Protein AF-A0A2N5KFC3-F1 (afdb_monomer)

Secondary structure (DSSP, 8-state):
-TGGGT---HHHHHHHHHHHHTTT-PPPP-PPPTTTSSSSSHHHHHHHHHHHHHHHTPPPPP-----SHHHHHHHHHHHHHHHHHHHTTTS---EEEEEEE--PPTTSPPPBPSSEETTS-EEEEEEEES--TTSEEEEEE-SGGGS---SSPEEEEEEEEESSTTPPPEEEEEEE-SSSPPPPEEEEE---TT-SEEEEEEEEEETTEEEEEEEEEEEEE-TTSPPPTT---EEEEEEES-S--TTGGGSPPPSEEEEEEE-TT--EEEEEEETTEEEEE-GGGTHHHHHHHHHHHHHHHH--GGG-STT-HHHHHHHHHHHHHHHHHHHHHHT--TTHHHHHHHHHH-SEEEEEESSTT----GGG-B-S---TTPPP-TTHHHHHHHTS--HHHHHS-TTTPPPPGGGBGGGTSEEEEEE--HHHHTS-TTTTTTS--------BTTB-SPPP---EEEEEBGGGG---TT--S-S-HHHHHHHHHHHHHTT-EEEESSHHHHHHHHHHH--SEEEEE-EEEE-TTS-EEEEEBTTEEEEHHHHT-GGG-SS--BTTBPPEEEE--TT--

Foldseek 3Di:
DVVVVVDPPVVVVVVQVVVCVVPVDDRDDDDDDPPPPDDDDPVVVVVVVCVVCVVVVHDDDDDDDDPDPVVVVVVVVVVCVVCVVVVVVFPAFKFWWKFKFAPDDPPDDTQGDLAAAAQGKIKMKIKIFHDDPRIAGQPDTQLLVQAADDQFFAKKKKWKFWQDPPDDIAIDIWGHGNTGMIDMDIDIDHHHQPAQKTKMKIFIDHLQHTQWMKIWMWTYDYNPDDDDPPRHTHIHTLDRLDNHHNCSVVDDGFQKEWEWFHGPVRQIWIWIDGPRDIFIFGLPQQVQLVVQLVVLVVVCVVPVVQVDDQLRPVVLVSLLSLLVSLCSNLVSQVPGDDSSVVSNVSVVPTQEYEYEYSAQPDDDPLQSNFPADDDDPADGDSCQRVCVVVVHDDPVLVPDDSVRRHRHSCRGSNNRHHYHYGYHYPVQVVADPVCCLFFQNPPVPDAGPVRNDQDDQQAEEEWAAPCLLPDPPPDPDHSCVVVVVVVVRCVRNVPRYDYDQALVVLQVCCVPSVGQEYEYAWEWDQDPVRFIWTHTYHGHIDTPVCCRGSVSRNWDADPPRGHHYHYAYSRND

Solvent-accessible surface area (backbone atoms only — not comparable to full-atom values): 32585 Å² total; per-residue (Å²): 111,74,70,66,74,73,65,87,55,73,69,63,56,50,54,52,57,58,59,39,70,80,67,80,61,82,84,79,88,77,90,72,64,82,80,76,68,76,74,70,58,66,66,46,53,53,50,53,46,48,53,50,30,65,72,74,73,46,87,70,80,84,82,72,86,75,88,46,75,71,57,46,55,51,52,50,50,52,47,46,65,62,40,54,73,48,53,73,64,68,67,64,64,29,23,47,30,38,37,40,26,68,80,70,64,94,91,62,86,82,60,64,48,42,51,44,42,16,67,39,70,31,36,40,36,36,37,45,20,55,91,47,93,79,46,43,51,24,88,51,74,40,53,60,91,34,47,54,95,46,98,61,56,48,69,30,41,38,38,42,30,57,61,49,90,92,57,79,60,46,72,47,62,30,45,38,41,81,67,70,54,26,44,72,34,79,44,85,45,60,48,49,79,85,43,57,65,45,52,30,38,40,39,37,22,49,56,38,37,67,36,37,32,30,40,40,35,29,46,32,38,61,72,86,56,80,77,63,90,87,51,53,56,46,40,40,58,65,36,77,72,41,79,71,32,38,36,62,87,80,47,84,66,35,50,21,25,35,39,36,45,57,35,95,85,66,48,54,32,37,38,40,34,43,82,88,46,54,31,71,38,66,49,78,59,26,49,65,18,51,51,49,44,50,55,55,54,47,52,41,75,77,47,48,74,75,46,54,70,86,61,29,66,57,41,27,48,47,54,44,53,43,42,54,26,10,35,43,28,46,47,26,59,70,74,46,60,83,55,26,76,65,49,50,54,50,56,70,68,36,50,32,36,38,36,38,17,53,38,77,84,54,79,80,72,60,48,45,27,28,78,56,70,78,58,92,87,52,49,65,34,74,57,48,57,61,20,63,75,68,72,42,78,50,71,68,57,68,72,38,57,83,91,68,39,37,54,59,72,72,34,22,36,57,66,69,34,51,73,49,76,44,73,36,49,68,78,67,70,75,48,52,86,84,45,48,70,68,52,70,63,80,68,79,82,67,73,34,66,94,41,75,61,82,76,80,74,64,24,37,38,36,35,39,17,61,66,68,37,63,68,66,94,86,54,96,64,81,68,42,60,66,61,51,51,50,50,53,49,39,71,74,40,73,71,41,62,46,80,41,45,42,66,69,56,45,27,51,43,34,69,74,65,53,36,37,28,39,39,36,34,32,39,76,49,69,44,98,89,71,46,55,29,40,19,22,22,93,65,40,69,44,52,57,81,55,61,55,37,62,91,58,34,69,70,58,65,54,96,89,42,69,45,48,74,48,79,42,50,76,76,75,116

Nearest PDB structures (foldseek):
  5axh-assembly1_A  TM=6.931E-01  e=1.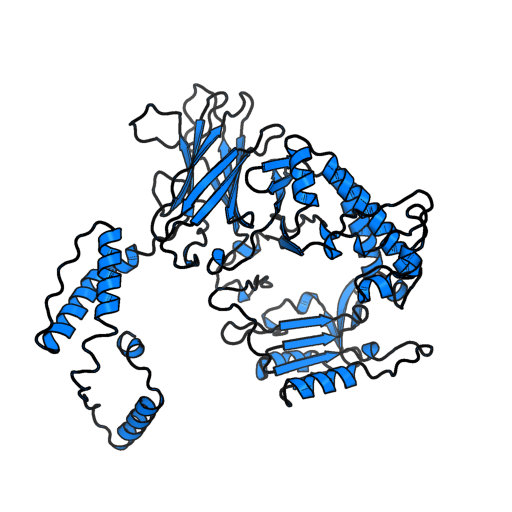440E-03  Thermoanaerobacter pseudethanolicus ATCC 33223
  8alz-assembly1_B  TM=5.706E-01  e=3.129E-02  Homo sapiens
  4rrp-assembly6_R  TM=3.891E-01  e=2.792E-02  Saccharomyces cerevisiae AWRI796
  6z2o-assembly1_A  TM=3.843E-01  e=2.792E-02  Akkermansia muciniphila ATCC BAA-835
  8ri7-assembly1_A  TM=3.628E-01  e=1.348E+00  Escherichia coli

Structure (mmCIF, N/CA/C/O backbone):
data_AF-A0A2N5KFC3-F1
#
_entry.id   AF-A0A2N5KFC3-F1
#
loop_
_atom_site.group_PDB
_atom_site.id
_atom_site.type_symbol
_atom_site.label_atom_id
_atom_site.label_alt_id
_atom_site.label_comp_id
_atom_site.label_asym_id
_atom_site.label_entity_id
_atom_site.label_seq_id
_atom_site.pdbx_PDB_ins_code
_atom_site.Cartn_x
_atom_site.Cartn_y
_atom_site.Cartn_z
_atom_site.occupancy
_atom_site.B_iso_or_equiv
_atom_site.auth_seq_id
_atom_site.auth_comp_id
_atom_site.auth_asym_id
_atom_site.auth_atom_id
_atom_site.pdbx_PDB_model_num
ATOM 1 N N . LEU A 1 1 ? 32.108 -22.711 18.631 1.00 37.78 1 LEU A N 1
ATOM 2 C CA . LEU A 1 1 ? 30.825 -22.572 17.904 1.00 37.78 1 LEU A CA 1
ATOM 3 C C . LEU A 1 1 ? 30.323 -23.866 17.244 1.00 37.78 1 LEU A C 1
ATOM 5 O O . LEU A 1 1 ? 29.151 -24.159 17.418 1.00 37.78 1 LEU A O 1
ATOM 9 N N . LEU A 1 2 ? 31.147 -24.678 16.561 1.00 29.50 2 LEU A N 1
ATOM 10 C CA . LEU A 1 2 ? 30.690 -25.969 15.996 1.00 29.50 2 LEU A CA 1
ATOM 11 C C . LEU A 1 2 ? 30.358 -27.021 17.083 1.00 29.50 2 LEU A C 1
ATOM 13 O O . LEU A 1 2 ? 29.328 -27.678 17.013 1.00 29.50 2 LEU A O 1
ATOM 17 N N . ILE A 1 3 ? 31.147 -27.083 18.163 1.00 30.95 3 ILE A N 1
ATOM 18 C CA . ILE A 1 3 ? 30.880 -27.950 19.333 1.00 30.95 3 ILE A CA 1
ATOM 19 C C . ILE A 1 3 ? 29.617 -27.506 20.105 1.00 30.95 3 ILE A C 1
ATOM 21 O O . ILE A 1 3 ? 28.857 -28.337 20.586 1.00 30.95 3 ILE A O 1
ATOM 25 N N . GLN A 1 4 ? 29.317 -26.202 20.138 1.00 34.88 4 GLN A N 1
ATOM 26 C CA . GLN A 1 4 ? 28.081 -25.663 20.736 1.00 34.88 4 GLN A CA 1
ATOM 27 C C . GLN A 1 4 ? 26.817 -26.004 19.934 1.00 34.88 4 GLN A C 1
ATOM 29 O O . GLN A 1 4 ? 25.719 -25.944 20.480 1.00 34.88 4 GLN A O 1
ATOM 34 N N . LYS A 1 5 ? 26.951 -26.361 18.650 1.00 37.38 5 LYS A N 1
ATOM 35 C CA . LYS A 1 5 ? 25.825 -26.829 17.833 1.00 37.38 5 LYS A CA 1
ATOM 36 C C . LYS A 1 5 ? 25.570 -28.338 17.967 1.00 37.38 5 LYS A C 1
ATOM 38 O O . LYS A 1 5 ? 24.540 -28.794 17.486 1.00 37.38 5 LYS A O 1
ATOM 43 N N . LEU A 1 6 ? 26.453 -29.088 18.635 1.00 33.78 6 LEU A N 1
ATOM 44 C CA . LEU A 1 6 ? 26.352 -30.547 18.781 1.00 33.78 6 LEU A CA 1
ATOM 45 C C . LEU A 1 6 ? 25.832 -31.023 20.151 1.00 33.78 6 LEU A C 1
ATOM 47 O O . LEU A 1 6 ? 25.506 -32.197 20.280 1.00 33.78 6 LEU A O 1
ATOM 51 N N . ALA A 1 7 ? 25.700 -30.150 21.154 1.00 31.25 7 ALA A N 1
ATOM 52 C CA . ALA A 1 7 ? 25.228 -30.524 22.491 1.00 31.25 7 ALA A CA 1
ATOM 53 C C . ALA A 1 7 ? 23.846 -29.915 22.788 1.00 31.25 7 ALA A C 1
ATOM 55 O O . ALA A 1 7 ? 23.698 -28.692 22.864 1.00 31.25 7 ALA A O 1
ATOM 56 N N . ARG A 1 8 ? 22.814 -30.756 22.936 1.00 38.41 8 ARG A N 1
ATOM 57 C CA . ARG A 1 8 ? 21.489 -30.353 23.442 1.00 38.41 8 ARG A CA 1
ATOM 58 C C . ARG A 1 8 ? 20.873 -31.422 24.351 1.00 38.41 8 ARG A C 1
ATOM 60 O O . ARG A 1 8 ? 19.743 -31.840 24.126 1.00 38.41 8 ARG A O 1
ATOM 67 N N . ASP A 1 9 ? 21.579 -31.783 25.419 1.00 40.88 9 ASP A N 1
ATOM 68 C CA . ASP A 1 9 ? 20.934 -32.302 26.629 1.00 40.88 9 ASP A CA 1
ATOM 69 C C . ASP A 1 9 ? 21.382 -31.473 27.843 1.00 40.88 9 ASP A C 1
ATOM 71 O O . ASP A 1 9 ? 22.354 -31.769 28.539 1.00 40.88 9 ASP A O 1
ATOM 75 N N . ARG A 1 10 ? 20.660 -30.367 28.071 1.00 38.09 10 ARG A N 1
ATOM 76 C CA . ARG A 1 10 ? 21.006 -29.346 29.074 1.00 38.09 10 ARG A CA 1
ATOM 77 C C . ARG A 1 10 ? 21.020 -29.874 30.514 1.00 38.09 10 ARG A C 1
ATOM 79 O O . ARG A 1 10 ? 21.597 -29.207 31.371 1.00 38.09 10 ARG A O 1
ATOM 86 N N . GLY A 1 11 ? 20.382 -31.013 30.799 1.00 39.88 11 GLY A N 1
ATOM 87 C CA . GLY A 1 11 ? 20.386 -31.612 32.136 1.00 39.88 11 GLY A CA 1
ATOM 88 C C . GLY A 1 11 ? 21.707 -32.314 32.447 1.00 39.88 11 GLY A C 1
ATOM 89 O O . GLY A 1 11 ? 22.297 -32.091 33.505 1.00 39.88 11 GLY A O 1
ATOM 90 N N . LEU A 1 12 ? 22.203 -33.103 31.492 1.00 39.06 12 LEU A N 1
ATOM 91 C CA . LEU A 1 12 ? 23.454 -33.851 31.620 1.00 39.06 12 LEU A CA 1
ATOM 92 C C . LEU A 1 12 ? 24.676 -32.916 31.588 1.00 39.06 12 LEU A C 1
ATOM 94 O O . LEU A 1 12 ? 25.583 -33.044 32.410 1.00 39.06 12 LEU A O 1
ATOM 98 N N . ASP A 1 13 ? 24.647 -31.914 30.703 1.00 43.44 13 ASP A N 1
ATOM 99 C CA . ASP A 1 13 ? 25.731 -30.938 30.534 1.00 43.44 13 ASP A CA 1
ATOM 100 C C . ASP A 1 13 ? 25.966 -30.104 31.804 1.00 43.44 13 ASP A C 1
ATOM 102 O O . ASP A 1 13 ? 27.107 -29.823 32.180 1.00 43.44 13 ASP A O 1
ATOM 106 N N . ARG A 1 14 ? 24.888 -29.731 32.507 1.00 41.41 14 ARG A N 1
ATOM 107 C CA . ARG A 1 14 ? 24.979 -28.937 33.739 1.00 41.41 14 ARG A CA 1
ATOM 108 C C . ARG A 1 14 ? 25.533 -29.764 34.901 1.00 41.41 14 ARG A C 1
ATOM 110 O O . ARG A 1 14 ? 26.427 -29.289 35.597 1.00 41.41 14 ARG A O 1
ATOM 117 N N . GLY A 1 15 ? 25.091 -31.017 35.035 1.00 45.03 15 GLY A N 1
ATOM 118 C CA . GLY A 1 15 ? 25.604 -31.941 36.051 1.00 45.03 15 GLY A CA 1
ATOM 119 C C . GLY A 1 15 ? 27.093 -32.265 35.878 1.00 45.03 15 GLY A C 1
ATOM 120 O O . GLY A 1 15 ? 27.827 -32.349 36.861 1.00 45.03 15 GLY A O 1
ATOM 121 N N . MET A 1 16 ? 27.577 -32.380 34.637 1.00 43.59 16 MET A N 1
ATOM 122 C CA . MET A 1 16 ? 28.989 -32.672 34.357 1.00 43.59 16 MET A CA 1
ATOM 123 C C . MET A 1 16 ? 29.918 -31.467 34.565 1.00 43.59 16 MET A C 1
ATOM 125 O O . MET A 1 16 ? 31.052 -31.635 35.015 1.00 43.59 16 MET A O 1
ATOM 129 N N . VAL A 1 17 ? 29.455 -30.250 34.263 1.00 44.91 17 VAL A N 1
ATOM 130 C CA . VAL A 1 17 ? 30.224 -29.017 34.511 1.00 44.91 17 VAL A CA 1
ATOM 131 C C . VAL A 1 17 ? 30.315 -28.711 36.008 1.00 44.91 17 VAL A C 1
ATOM 133 O O . VAL A 1 17 ? 31.367 -28.270 36.476 1.00 44.91 17 VAL A O 1
ATOM 136 N N . GLU A 1 18 ? 29.247 -28.973 36.764 1.00 46.97 18 GLU A N 1
ATOM 137 C CA . GLU A 1 18 ? 29.234 -28.800 38.220 1.00 46.97 18 GLU A CA 1
ATOM 138 C C . GLU A 1 18 ? 30.133 -29.837 38.915 1.00 46.97 18 GLU A C 1
ATOM 140 O O . GLU A 1 18 ? 30.966 -29.449 39.732 1.00 46.97 18 GLU A O 1
ATOM 145 N N . ALA A 1 19 ? 30.095 -31.112 38.503 1.00 44.28 19 ALA A N 1
ATOM 146 C CA . ALA A 1 19 ? 30.969 -32.155 39.051 1.00 44.28 19 ALA A CA 1
ATOM 147 C C . ALA A 1 19 ? 32.469 -31.935 38.747 1.00 44.28 19 ALA A C 1
ATOM 149 O O . ALA A 1 19 ? 33.321 -32.240 39.579 1.00 44.28 19 ALA A O 1
ATOM 150 N N . ASN A 1 20 ? 32.824 -31.373 37.583 1.00 46.44 20 ASN A N 1
ATOM 151 C CA . ASN A 1 20 ? 34.230 -31.138 37.215 1.00 46.44 20 ASN A CA 1
ATOM 152 C C . ASN A 1 20 ? 34.870 -29.928 37.914 1.00 46.44 20 ASN A C 1
ATOM 154 O O . ASN A 1 20 ? 36.096 -29.881 38.049 1.00 46.44 20 ASN A O 1
ATOM 158 N N . ARG A 1 21 ? 34.074 -28.956 38.382 1.00 44.09 21 ARG A N 1
ATOM 159 C CA . ARG A 1 21 ? 34.599 -27.804 39.135 1.00 44.09 21 ARG A CA 1
ATOM 160 C C . ARG A 1 21 ? 35.150 -28.189 40.508 1.00 44.09 21 ARG A C 1
ATOM 162 O O . ARG A 1 21 ? 36.032 -27.491 40.996 1.00 44.09 21 ARG A O 1
ATOM 169 N N . GLU A 1 22 ? 34.690 -29.289 41.101 1.00 44.12 22 GLU A N 1
ATOM 170 C CA . GLU A 1 22 ? 35.145 -29.723 42.430 1.00 44.12 22 GLU A CA 1
ATOM 171 C C . GLU A 1 22 ? 36.483 -30.486 42.417 1.00 44.12 22 GLU A C 1
ATOM 173 O O . GLU A 1 22 ? 37.144 -30.565 43.450 1.00 44.12 22 GLU A O 1
ATOM 178 N N . ILE A 1 23 ? 36.925 -31.012 41.267 1.00 38.12 23 ILE A N 1
ATOM 179 C CA . ILE A 1 23 ? 38.078 -31.939 41.185 1.00 38.12 23 ILE A CA 1
ATOM 180 C C . ILE A 1 23 ? 39.173 -31.541 40.182 1.00 38.12 23 ILE A C 1
ATOM 182 O O . ILE A 1 23 ? 40.186 -32.229 40.085 1.00 38.12 23 ILE A O 1
ATOM 186 N N . ASN A 1 24 ? 39.020 -30.408 39.489 1.00 42.12 24 ASN A N 1
ATOM 187 C CA . ASN A 1 24 ? 40.037 -29.777 38.632 1.00 42.12 24 ASN A CA 1
ATOM 188 C C . ASN A 1 24 ? 40.750 -30.746 37.654 1.00 42.12 24 ASN A C 1
ATOM 190 O O . ASN A 1 24 ? 41.978 -30.752 37.544 1.00 42.12 24 ASN A O 1
ATOM 194 N N . ALA A 1 25 ? 39.973 -31.571 36.944 1.00 40.56 25 ALA A N 1
ATOM 195 C CA . ALA A 1 25 ? 40.456 -32.515 35.932 1.00 40.56 25 ALA A CA 1
ATOM 196 C C . ALA A 1 25 ? 39.911 -32.182 34.526 1.00 40.56 25 ALA A C 1
ATOM 198 O O . ALA A 1 25 ? 38.846 -31.580 34.383 1.00 40.56 25 ALA A O 1
ATOM 199 N N . ALA A 1 26 ? 40.644 -32.579 33.477 1.00 37.94 26 ALA A N 1
ATOM 200 C CA . ALA A 1 26 ? 40.211 -32.434 32.084 1.00 37.94 26 ALA A CA 1
ATOM 201 C C . ALA A 1 26 ? 39.028 -33.375 31.774 1.00 37.94 26 ALA A C 1
ATOM 203 O O . ALA A 1 26 ? 39.033 -34.532 32.194 1.00 37.94 26 ALA A O 1
ATOM 204 N N . ALA A 1 27 ? 38.022 -32.879 31.043 1.00 34.59 27 ALA A N 1
ATOM 205 C CA . ALA A 1 27 ? 36.771 -33.596 30.785 1.00 34.59 27 ALA A CA 1
ATOM 206 C C . ALA A 1 27 ? 37.003 -34.956 30.088 1.00 34.59 27 ALA A C 1
ATOM 208 O O . ALA A 1 27 ? 37.737 -35.004 29.096 1.00 34.59 27 ALA A O 1
ATOM 209 N N . PRO A 1 28 ? 36.378 -36.058 30.550 1.00 29.67 28 PRO A N 1
ATOM 210 C CA . PRO A 1 28 ? 36.525 -37.346 29.892 1.00 29.67 28 PRO A CA 1
ATOM 211 C C . PRO A 1 28 ? 35.678 -37.411 28.616 1.00 29.67 28 PRO A C 1
ATOM 213 O O . PRO A 1 28 ? 34.518 -36.997 28.591 1.00 29.67 28 PRO A O 1
ATOM 216 N N . LEU A 1 29 ? 36.266 -37.984 27.566 1.00 29.77 29 LEU A N 1
ATOM 217 C CA . LEU A 1 29 ? 35.552 -38.457 26.383 1.00 29.77 29 LEU A CA 1
ATOM 218 C C . LEU A 1 29 ? 34.665 -39.642 26.796 1.00 29.77 29 LEU A C 1
ATOM 220 O O . LEU A 1 29 ? 35.170 -40.593 27.397 1.00 29.77 29 LEU A O 1
ATOM 224 N N . LEU A 1 30 ? 33.376 -39.624 26.452 1.00 27.92 30 LEU A N 1
ATOM 225 C CA . LEU A 1 30 ? 32.506 -40.790 26.611 1.00 27.92 30 LEU A CA 1
ATOM 226 C C . LEU A 1 30 ? 31.916 -41.216 25.266 1.00 27.92 30 LEU A C 1
ATOM 228 O O . LEU A 1 30 ? 31.265 -40.438 24.571 1.00 27.92 30 LEU A O 1
ATOM 232 N N . PHE A 1 31 ? 32.191 -42.478 24.935 1.00 28.75 31 PHE A N 1
ATOM 233 C CA . PHE A 1 31 ? 31.696 -43.221 23.784 1.00 28.75 31 PHE A CA 1
ATOM 234 C C . PHE A 1 31 ? 30.175 -43.385 23.865 1.00 28.75 31 PHE A C 1
ATOM 236 O O . PHE A 1 31 ? 29.660 -43.942 24.836 1.00 28.75 31 PHE A O 1
ATOM 243 N N . ALA A 1 32 ? 29.467 -42.945 22.827 1.00 25.12 32 ALA A N 1
ATOM 244 C CA . ALA A 1 32 ? 28.063 -43.276 22.618 1.00 25.12 32 ALA A CA 1
ATOM 245 C C . ALA A 1 32 ? 27.935 -44.519 21.717 1.00 25.12 32 ALA A C 1
ATOM 247 O O . ALA A 1 32 ? 28.748 -44.752 20.826 1.00 25.12 32 ALA A O 1
ATOM 248 N N . ASP A 1 33 ? 26.907 -45.326 21.979 1.00 27.14 33 ASP A N 1
ATOM 249 C CA . ASP A 1 33 ? 26.598 -46.599 21.318 1.00 27.14 33 ASP A CA 1
ATOM 250 C C . ASP A 1 33 ? 26.634 -46.516 19.772 1.00 27.14 33 ASP A C 1
ATOM 252 O O . ASP A 1 33 ? 26.009 -45.647 19.155 1.00 27.14 33 ASP A O 1
ATOM 256 N N . ARG A 1 34 ? 27.308 -47.494 19.142 1.00 27.20 34 ARG A N 1
ATOM 257 C CA . ARG A 1 34 ? 27.463 -47.675 17.683 1.00 27.20 34 ARG A CA 1
ATOM 258 C C . ARG A 1 34 ? 26.132 -47.654 16.911 1.00 27.20 34 ARG A C 1
ATOM 260 O O . ARG A 1 34 ? 26.143 -47.433 15.704 1.00 27.20 34 ARG A O 1
ATOM 267 N N . ARG A 1 35 ? 24.983 -47.888 17.555 1.00 29.33 35 ARG A N 1
ATOM 268 C CA . ARG A 1 35 ? 23.658 -47.895 16.903 1.00 29.33 35 ARG A CA 1
ATOM 269 C C . ARG A 1 35 ? 22.956 -46.536 16.847 1.00 29.33 35 ARG A C 1
ATOM 271 O O . ARG A 1 35 ? 22.077 -46.378 16.005 1.00 29.33 35 ARG A O 1
ATOM 278 N N . LEU A 1 36 ? 23.333 -45.559 17.675 1.00 32.19 36 LEU A N 1
ATOM 279 C CA . LEU A 1 36 ? 22.656 -44.250 17.730 1.00 32.19 36 LEU A CA 1
ATOM 280 C C . LEU A 1 36 ? 23.187 -43.239 16.700 1.00 32.19 36 LEU A C 1
ATOM 282 O O . LEU A 1 36 ? 22.456 -42.337 16.300 1.00 32.19 36 LEU A O 1
ATOM 286 N N . ILE A 1 37 ? 24.423 -43.413 16.222 1.00 34.53 37 ILE A N 1
ATOM 287 C CA . ILE A 1 37 ? 25.093 -42.450 15.325 1.00 34.53 37 ILE A CA 1
ATOM 288 C C . ILE A 1 37 ? 24.954 -42.822 13.837 1.00 34.53 37 ILE A C 1
ATOM 290 O O . ILE A 1 37 ? 25.033 -41.955 12.969 1.00 34.53 37 ILE A O 1
ATOM 294 N N . VAL A 1 38 ? 24.690 -44.089 13.508 1.00 35.00 38 VAL A N 1
ATOM 295 C CA . VAL A 1 38 ? 24.897 -44.590 12.137 1.00 35.00 38 VAL A CA 1
ATOM 296 C C . VAL A 1 38 ? 23.821 -44.180 11.117 1.00 35.00 38 VAL A C 1
ATOM 298 O O . VAL A 1 38 ? 24.085 -44.335 9.934 1.00 35.00 38 VAL A O 1
ATOM 301 N N . ASN A 1 39 ? 22.654 -43.614 11.474 1.00 34.66 39 ASN A N 1
ATOM 302 C CA . ASN A 1 39 ? 21.585 -43.474 10.458 1.00 34.66 39 ASN A CA 1
ATOM 303 C C . ASN A 1 39 ? 20.713 -42.205 10.387 1.00 34.66 39 ASN A C 1
ATOM 305 O O . ASN A 1 39 ? 19.892 -42.146 9.473 1.00 34.66 39 ASN A O 1
ATOM 309 N N . SER A 1 40 ? 20.829 -41.181 11.240 1.00 38.31 40 SER A N 1
ATOM 310 C CA . SER A 1 40 ? 19.812 -40.099 11.220 1.00 38.31 40 SER A CA 1
ATOM 311 C C . SER A 1 40 ? 20.292 -38.710 10.795 1.00 38.31 40 SER A C 1
ATOM 313 O O . SER A 1 40 ? 19.573 -38.046 10.050 1.00 38.31 40 SER A O 1
ATOM 315 N N . HIS A 1 41 ? 21.484 -38.256 11.191 1.00 37.94 41 HIS A N 1
ATOM 316 C CA . HIS A 1 41 ? 21.845 -36.839 11.007 1.00 37.94 41 HIS A CA 1
ATOM 317 C C . HIS A 1 41 ? 22.973 -36.585 10.005 1.00 37.94 41 HIS A C 1
ATOM 319 O O . HIS A 1 41 ? 22.824 -35.723 9.139 1.00 37.94 41 HIS A O 1
ATOM 325 N N . VAL A 1 42 ? 24.049 -37.376 10.036 1.00 38.41 42 VAL A N 1
ATOM 326 C CA . VAL A 1 42 ? 25.166 -37.216 9.086 1.00 38.41 42 VAL A CA 1
ATOM 327 C C . VAL A 1 42 ? 24.726 -37.591 7.667 1.00 38.41 42 VAL A C 1
ATOM 329 O O . VAL A 1 42 ? 24.994 -36.856 6.724 1.00 38.41 42 VAL A O 1
ATOM 332 N N . SER A 1 43 ? 23.938 -38.659 7.516 1.00 39.72 43 SER A N 1
ATOM 333 C CA . SER A 1 43 ? 23.404 -39.092 6.217 1.00 39.72 43 SER A CA 1
ATOM 334 C C . SER A 1 43 ? 22.355 -38.139 5.641 1.00 39.72 43 SER A C 1
ATOM 336 O O . SER A 1 43 ? 22.124 -38.154 4.438 1.00 39.72 43 SER A O 1
ATOM 338 N N . LYS A 1 44 ? 21.666 -37.341 6.468 1.00 42.16 44 LYS A N 1
ATOM 339 C CA . LYS A 1 44 ? 20.743 -36.308 5.972 1.00 42.16 44 LYS A CA 1
ATOM 340 C C . LYS A 1 44 ? 21.537 -35.107 5.461 1.00 42.16 44 LYS A C 1
ATOM 342 O O . LYS A 1 44 ? 21.369 -34.732 4.314 1.00 42.16 44 LYS A O 1
ATOM 347 N N . MET A 1 45 ? 22.487 -34.617 6.255 1.00 43.56 45 MET A N 1
ATOM 348 C CA . MET A 1 45 ? 23.343 -33.490 5.878 1.00 43.56 45 MET A CA 1
ATOM 349 C C . MET A 1 45 ? 24.208 -33.789 4.642 1.00 43.56 45 MET A C 1
ATOM 351 O O . MET A 1 45 ? 24.336 -32.939 3.771 1.00 43.56 45 MET A O 1
ATOM 355 N N . ALA A 1 46 ? 24.745 -35.008 4.522 1.00 43.56 46 ALA A N 1
ATOM 356 C CA . ALA A 1 46 ? 25.480 -35.443 3.334 1.00 43.56 46 ALA A CA 1
ATOM 357 C C . ALA A 1 46 ? 24.582 -35.529 2.086 1.00 43.56 46 ALA A C 1
ATOM 359 O O . ALA A 1 46 ? 25.010 -35.126 1.012 1.00 43.56 46 ALA A O 1
ATOM 360 N N . ARG A 1 47 ? 23.323 -35.976 2.230 1.00 47.25 47 ARG A N 1
ATOM 361 C CA . ARG A 1 47 ? 22.335 -35.987 1.134 1.00 47.25 47 ARG A CA 1
ATOM 362 C C . ARG A 1 47 ? 21.876 -34.583 0.744 1.00 47.25 47 ARG A C 1
ATOM 364 O O . ARG A 1 47 ? 21.673 -34.325 -0.437 1.00 47.25 47 ARG A O 1
ATOM 371 N N . ASP A 1 48 ? 21.716 -33.687 1.712 1.00 47.44 48 ASP A N 1
ATOM 372 C CA . ASP A 1 48 ? 21.350 -32.289 1.470 1.00 47.44 48 ASP A CA 1
ATOM 373 C C . ASP A 1 48 ? 22.501 -31.550 0.766 1.00 47.44 48 ASP A C 1
ATOM 375 O O . ASP A 1 48 ? 22.262 -30.803 -0.179 1.00 47.44 48 ASP A O 1
ATOM 379 N N . LEU A 1 49 ? 23.754 -31.847 1.133 1.00 48.16 49 LEU A N 1
ATOM 380 C CA . LEU A 1 49 ? 24.949 -31.370 0.434 1.00 48.16 49 LEU A CA 1
ATOM 381 C C . LEU A 1 49 ? 25.083 -3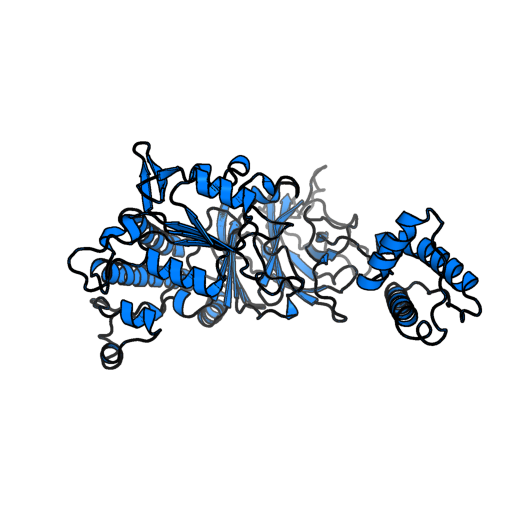1.968 -0.971 1.00 48.16 49 LEU A C 1
ATOM 383 O O . LEU A 1 49 ? 25.265 -31.210 -1.914 1.00 48.16 49 LEU A O 1
ATOM 387 N N . GLU A 1 50 ? 24.928 -33.282 -1.160 1.00 47.78 50 GLU A N 1
ATOM 388 C CA . GLU A 1 50 ? 24.919 -33.896 -2.500 1.00 47.78 50 GLU A CA 1
ATOM 389 C C . GLU A 1 50 ? 23.855 -33.270 -3.411 1.00 47.78 50 GLU A C 1
ATOM 391 O O . GLU A 1 50 ? 24.128 -32.992 -4.577 1.00 47.78 50 GLU A O 1
ATOM 396 N N . ARG A 1 51 ? 22.652 -33.002 -2.882 1.00 49.62 51 ARG A N 1
ATOM 397 C CA . ARG A 1 51 ? 21.578 -32.313 -3.615 1.00 49.62 51 ARG A CA 1
ATOM 398 C C . ARG A 1 51 ? 21.944 -30.874 -3.949 1.00 49.62 51 ARG A C 1
ATOM 400 O O . ARG A 1 51 ? 21.650 -30.435 -5.056 1.00 49.62 51 ARG A O 1
ATOM 407 N N . LEU A 1 52 ? 22.574 -30.158 -3.019 1.00 47.12 52 LEU A N 1
ATOM 408 C CA . LEU A 1 52 ? 23.071 -28.806 -3.243 1.00 47.12 52 LEU A CA 1
ATOM 409 C C . LEU A 1 52 ? 24.099 -28.812 -4.380 1.00 47.12 52 LEU A C 1
ATOM 411 O O . LEU A 1 52 ? 23.888 -28.122 -5.368 1.00 47.12 52 LEU A O 1
ATOM 415 N N . PHE A 1 53 ? 25.125 -29.668 -4.305 1.00 50.19 53 PHE A N 1
ATOM 416 C CA . PHE A 1 53 ? 26.190 -29.795 -5.307 1.00 50.19 53 PHE A CA 1
ATOM 417 C C . PHE A 1 53 ? 25.679 -30.238 -6.686 1.00 50.19 53 PHE A C 1
ATOM 419 O O . PHE A 1 53 ? 26.064 -29.659 -7.701 1.00 50.19 53 PHE A O 1
ATOM 426 N N . ALA A 1 54 ? 24.727 -31.174 -6.735 1.00 50.50 54 ALA A N 1
ATOM 427 C CA . ALA A 1 54 ? 24.059 -31.555 -7.979 1.00 50.50 54 ALA A CA 1
ATOM 428 C C . ALA A 1 54 ? 23.266 -30.393 -8.617 1.00 50.50 54 ALA A C 1
ATOM 430 O O . ALA A 1 54 ? 23.131 -30.356 -9.838 1.00 50.50 54 ALA A O 1
ATOM 431 N N . ARG A 1 55 ? 22.764 -29.439 -7.815 1.00 46.16 55 ARG A N 1
ATOM 432 C CA . ARG A 1 55 ? 22.011 -28.256 -8.277 1.00 46.16 55 ARG A CA 1
ATOM 433 C C . ARG A 1 55 ? 22.913 -27.101 -8.747 1.00 46.16 55 ARG A C 1
ATOM 435 O O . ARG A 1 55 ? 22.496 -26.369 -9.636 1.00 46.16 55 ARG A O 1
ATOM 442 N N . ILE A 1 56 ? 24.137 -26.967 -8.221 1.00 45.69 56 ILE A N 1
ATOM 443 C CA . ILE A 1 56 ? 25.149 -25.985 -8.686 1.00 45.69 56 ILE A CA 1
ATOM 444 C C . ILE A 1 56 ? 26.040 -26.500 -9.833 1.00 45.69 56 ILE A C 1
ATOM 446 O O . ILE A 1 56 ? 26.894 -25.769 -10.322 1.00 45.69 56 ILE A O 1
ATOM 450 N N . GLY A 1 57 ? 25.843 -27.741 -10.295 1.00 44.12 57 GLY A N 1
ATOM 451 C CA . GLY A 1 57 ? 26.565 -28.306 -11.444 1.00 44.12 57 GLY A CA 1
ATOM 452 C C . GLY A 1 57 ? 28.012 -28.729 -11.160 1.00 44.12 57 GLY A C 1
ATOM 453 O O . GLY A 1 57 ? 28.733 -29.088 -12.091 1.00 44.12 57 GLY A O 1
ATOM 454 N N . GLU A 1 58 ? 28.442 -28.734 -9.896 1.00 51.25 58 GLU A N 1
ATOM 455 C CA . GLU A 1 58 ? 29.767 -29.213 -9.499 1.00 51.25 58 GLU A CA 1
ATOM 456 C C . GLU A 1 58 ? 29.698 -30.647 -8.959 1.00 51.25 58 GLU A C 1
ATOM 458 O O . GLU A 1 58 ? 28.883 -30.978 -8.099 1.00 51.25 58 GLU A O 1
ATOM 463 N N . GLY A 1 59 ? 30.580 -31.520 -9.455 1.00 47.41 59 GLY A N 1
ATOM 464 C CA . GLY A 1 59 ? 30.667 -32.907 -9.001 1.00 47.41 59 GLY A CA 1
ATOM 465 C C . GLY A 1 59 ? 31.061 -32.997 -7.525 1.00 47.41 59 GLY A C 1
ATOM 466 O O . GLY A 1 59 ? 32.152 -32.575 -7.140 1.00 47.41 59 GLY A O 1
ATOM 467 N N . PHE A 1 60 ? 30.187 -33.574 -6.700 1.00 47.09 60 PHE A N 1
ATOM 468 C CA . PHE A 1 60 ? 30.489 -33.878 -5.304 1.00 47.09 60 PHE A CA 1
ATOM 469 C C . PHE A 1 60 ? 31.501 -35.037 -5.225 1.00 47.09 60 PHE A C 1
ATOM 471 O O . PHE A 1 60 ? 31.277 -36.071 -5.863 1.00 47.09 60 PHE A O 1
ATOM 478 N N . PRO A 1 61 ? 32.613 -34.918 -4.474 1.00 50.69 61 PRO A N 1
ATOM 479 C CA . PRO A 1 61 ? 33.504 -36.052 -4.263 1.00 50.69 61 PRO A CA 1
ATOM 480 C C . PRO A 1 61 ? 32.778 -37.135 -3.441 1.00 50.69 61 PRO A C 1
ATOM 482 O O . PRO A 1 61 ? 32.147 -36.809 -2.434 1.00 50.69 61 PRO A O 1
ATOM 485 N N . PRO A 1 62 ? 32.843 -38.420 -3.836 1.00 50.56 62 PRO A N 1
ATOM 486 C CA . PRO A 1 62 ? 32.122 -39.480 -3.141 1.00 50.56 62 PRO A CA 1
ATOM 487 C C . PRO A 1 62 ? 32.652 -39.643 -1.714 1.00 50.56 62 PRO A C 1
ATOM 489 O O . PRO A 1 62 ? 33.836 -39.913 -1.505 1.00 50.56 62 PRO A O 1
ATOM 492 N N . ILE A 1 63 ? 31.763 -39.517 -0.727 1.00 50.06 63 ILE A N 1
ATOM 493 C CA . ILE A 1 63 ? 32.075 -39.846 0.665 1.00 50.06 63 ILE A CA 1
ATOM 494 C C . ILE A 1 63 ? 32.001 -41.373 0.798 1.00 50.06 63 ILE A C 1
ATOM 496 O O . ILE A 1 63 ? 30.925 -41.964 0.708 1.00 50.06 63 ILE A O 1
ATOM 500 N N . GLY A 1 64 ? 33.155 -42.023 0.961 1.00 49.66 64 GLY A N 1
ATOM 501 C CA . GLY A 1 64 ? 33.233 -43.466 1.210 1.00 49.66 64 GLY A CA 1
ATOM 502 C C . GLY A 1 64 ? 32.645 -43.864 2.576 1.00 49.66 64 GLY A C 1
ATOM 503 O O . GLY A 1 64 ? 32.444 -43.008 3.438 1.00 49.66 64 GLY A O 1
ATOM 504 N N . PRO A 1 65 ? 32.357 -45.159 2.810 1.00 46.06 65 PRO A N 1
ATOM 505 C CA . PRO A 1 65 ? 31.895 -45.627 4.113 1.00 46.06 65 PRO A CA 1
ATOM 506 C C . PRO A 1 65 ? 32.958 -45.361 5.190 1.00 46.06 65 PRO A C 1
ATOM 508 O O . PRO A 1 65 ? 34.125 -45.707 5.021 1.00 46.06 65 PRO A O 1
ATOM 511 N N . PHE A 1 66 ? 32.553 -44.762 6.311 1.00 48.22 66 PHE A N 1
ATOM 512 C CA . PHE A 1 66 ? 33.455 -44.490 7.431 1.00 48.22 66 PHE A CA 1
ATOM 513 C C . PHE A 1 66 ? 33.778 -45.791 8.183 1.00 48.22 66 PHE A C 1
ATOM 515 O O . PHE A 1 66 ? 32.924 -46.329 8.890 1.00 48.22 66 PHE A O 1
ATOM 522 N N . GLU A 1 67 ? 35.005 -46.305 8.052 1.00 44.62 67 GLU A N 1
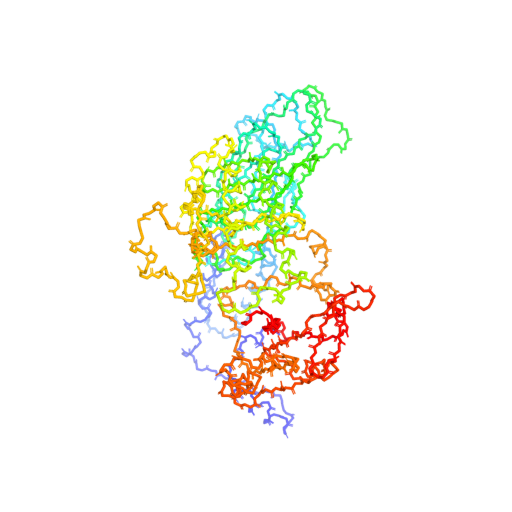ATOM 523 C CA . GLU A 1 67 ? 35.434 -47.522 8.759 1.00 44.62 67 GLU A CA 1
ATOM 524 C C . GLU A 1 67 ? 35.968 -47.239 10.179 1.00 44.62 67 GLU A C 1
ATOM 526 O O . GLU A 1 67 ? 35.959 -48.141 11.024 1.00 44.62 67 GLU A O 1
ATOM 531 N N . ARG A 1 68 ? 36.391 -45.997 10.484 1.00 43.12 68 ARG A N 1
ATOM 532 C CA . ARG A 1 68 ? 36.910 -45.571 11.806 1.00 43.12 68 ARG A CA 1
ATOM 533 C C . ARG A 1 68 ? 36.494 -44.137 12.184 1.00 43.12 68 ARG A C 1
ATOM 535 O O . ARG A 1 68 ? 36.434 -43.257 11.331 1.00 43.12 68 ARG A O 1
ATOM 542 N N . GLU A 1 69 ? 36.279 -43.872 13.480 1.00 40.81 69 GLU A N 1
ATOM 543 C CA . GLU A 1 69 ? 35.862 -42.549 14.010 1.00 40.81 69 GLU A CA 1
ATOM 544 C C . GLU A 1 69 ? 36.848 -41.412 13.695 1.00 40.81 69 GLU A C 1
ATOM 546 O O . GLU A 1 69 ? 36.438 -40.288 13.408 1.00 40.81 69 GLU A O 1
ATOM 551 N N . THR A 1 70 ? 38.151 -41.695 13.707 1.00 40.00 70 THR A N 1
ATOM 552 C CA . THR A 1 70 ? 39.194 -40.702 13.407 1.00 40.00 70 THR A CA 1
ATOM 553 C C . THR A 1 70 ? 39.209 -40.289 11.937 1.00 40.00 70 THR A C 1
ATOM 555 O O . THR A 1 70 ? 39.512 -39.143 11.634 1.00 40.00 70 THR A O 1
ATOM 558 N N . GLU A 1 71 ? 38.841 -41.192 11.025 1.00 43.84 71 GLU A N 1
ATOM 559 C CA . GLU A 1 71 ? 38.755 -40.899 9.587 1.00 43.84 71 GLU A CA 1
ATOM 560 C C . GLU A 1 71 ? 37.516 -40.054 9.272 1.00 43.84 71 GLU A C 1
ATOM 562 O O . GLU A 1 71 ? 37.589 -39.141 8.453 1.00 43.84 71 GLU A O 1
ATOM 567 N N . ALA A 1 72 ? 36.410 -40.280 9.990 1.00 45.53 72 ALA A N 1
ATOM 568 C CA . ALA A 1 72 ? 35.201 -39.468 9.879 1.00 45.53 72 ALA A CA 1
ATOM 569 C C . ALA A 1 72 ? 35.435 -38.016 10.324 1.00 45.53 72 ALA A C 1
ATOM 571 O O . ALA A 1 72 ? 35.016 -37.088 9.638 1.00 45.53 72 ALA A O 1
ATOM 572 N N . ALA A 1 73 ? 36.137 -37.798 11.440 1.00 42.59 73 ALA A N 1
ATOM 573 C CA . ALA A 1 73 ? 36.430 -36.450 11.928 1.00 42.59 73 ALA A CA 1
ATOM 574 C C . ALA A 1 73 ? 37.352 -35.669 10.974 1.00 42.59 73 ALA A C 1
ATOM 576 O O . ALA A 1 73 ? 37.107 -34.490 10.717 1.00 42.59 73 ALA A O 1
ATOM 577 N N . THR A 1 74 ? 38.374 -36.325 10.416 1.00 47.78 74 THR A N 1
ATOM 578 C CA . THR A 1 74 ? 39.298 -35.709 9.455 1.00 47.78 74 THR A CA 1
ATOM 579 C C . THR A 1 74 ? 38.616 -35.417 8.120 1.00 47.78 74 THR A C 1
ATOM 581 O O . THR A 1 74 ? 38.705 -34.289 7.648 1.00 47.78 74 THR A O 1
ATOM 584 N N . GLN A 1 75 ? 37.850 -36.359 7.559 1.00 49.34 75 GLN A N 1
ATOM 585 C CA . GLN A 1 75 ? 37.114 -36.129 6.310 1.00 49.34 75 GLN A CA 1
ATOM 586 C C . GLN A 1 75 ? 36.020 -35.065 6.465 1.00 49.34 75 GLN A C 1
ATOM 588 O O . GLN A 1 75 ? 35.826 -34.265 5.559 1.00 49.34 75 GLN A O 1
ATOM 593 N N . ILE A 1 76 ? 35.336 -34.988 7.614 1.00 50.16 76 ILE A N 1
ATOM 594 C CA . ILE A 1 76 ? 34.359 -33.921 7.896 1.00 50.16 76 ILE A CA 1
ATOM 595 C C . ILE A 1 76 ? 35.052 -32.562 8.063 1.00 50.16 76 ILE A C 1
ATOM 597 O O . ILE A 1 76 ? 34.504 -31.549 7.633 1.00 50.16 76 ILE A O 1
ATOM 601 N N . ALA A 1 77 ? 36.246 -32.512 8.661 1.00 49.53 77 ALA A N 1
ATOM 602 C CA . ALA A 1 77 ? 37.018 -31.276 8.785 1.00 49.53 77 ALA A CA 1
ATOM 603 C C . ALA A 1 77 ? 37.571 -30.799 7.431 1.00 49.53 77 ALA A C 1
ATOM 605 O O . ALA A 1 77 ? 37.515 -29.607 7.139 1.00 49.53 77 ALA A O 1
ATOM 606 N N . GLU A 1 78 ? 38.042 -31.717 6.585 1.00 49.84 78 GLU A N 1
ATOM 607 C CA . GLU A 1 78 ? 38.479 -31.435 5.212 1.00 49.84 78 GLU A CA 1
ATOM 608 C C . GLU A 1 78 ? 37.304 -30.997 4.330 1.00 49.84 78 GLU A C 1
ATOM 610 O O . GLU A 1 78 ? 37.405 -29.997 3.621 1.00 49.84 78 GLU A O 1
ATOM 615 N N . LEU A 1 79 ? 36.153 -31.668 4.445 1.00 48.59 79 LEU A N 1
ATOM 616 C CA . LEU A 1 79 ? 34.909 -31.272 3.788 1.00 48.59 79 LEU A CA 1
ATOM 617 C C . LEU A 1 79 ? 34.436 -29.902 4.297 1.00 48.59 79 LEU A C 1
ATOM 619 O O . LEU A 1 79 ? 34.040 -29.059 3.505 1.00 48.59 79 LEU A O 1
ATOM 623 N N . GLY A 1 80 ? 34.537 -29.635 5.600 1.00 45.12 80 GLY A N 1
ATOM 624 C CA . GLY A 1 80 ? 34.257 -28.328 6.190 1.00 45.12 80 GLY A CA 1
ATOM 625 C C . GLY A 1 80 ? 35.191 -27.234 5.670 1.00 45.12 80 GLY A C 1
ATOM 626 O O . GLY A 1 80 ? 34.729 -26.135 5.390 1.00 45.12 80 GLY A O 1
ATOM 627 N N . GLY A 1 81 ? 36.477 -27.535 5.472 1.00 48.03 81 GLY A N 1
ATOM 628 C CA . GLY A 1 81 ? 37.449 -26.624 4.862 1.00 48.03 81 GLY A CA 1
ATOM 629 C C . GLY A 1 81 ? 37.228 -26.395 3.362 1.00 48.03 81 GLY A C 1
ATOM 630 O O . GLY A 1 81 ? 37.491 -25.301 2.873 1.00 48.03 81 GLY A O 1
ATOM 631 N N . TYR A 1 82 ? 36.706 -27.393 2.642 1.00 49.47 82 TYR A N 1
ATOM 632 C CA . TYR A 1 82 ? 36.340 -27.294 1.224 1.00 49.47 82 TYR A CA 1
ATOM 633 C C . TYR A 1 82 ? 35.003 -26.568 1.006 1.00 49.47 82 TYR A C 1
ATOM 635 O O . TYR A 1 82 ? 34.849 -25.810 0.051 1.00 49.47 82 TYR A O 1
ATOM 643 N N . ILE A 1 83 ? 34.035 -26.789 1.900 1.00 45.62 83 ILE A N 1
ATOM 644 C CA . ILE A 1 83 ? 32.689 -26.220 1.828 1.00 45.62 83 ILE A CA 1
ATOM 645 C C . ILE A 1 83 ? 32.650 -24.807 2.415 1.00 45.62 83 ILE A C 1
ATOM 647 O O . ILE A 1 83 ? 31.945 -23.980 1.860 1.00 45.62 83 ILE A O 1
ATOM 651 N N . ALA A 1 84 ? 33.369 -24.486 3.496 1.00 43.62 84 ALA A N 1
ATOM 652 C CA . ALA A 1 84 ? 33.248 -23.178 4.157 1.00 43.62 84 ALA A CA 1
ATOM 653 C C . ALA A 1 84 ? 33.478 -21.972 3.217 1.00 43.62 84 ALA A C 1
ATOM 655 O O . ALA A 1 84 ? 32.638 -21.078 3.227 1.00 43.62 84 ALA A O 1
ATOM 656 N N . PRO A 1 85 ? 34.497 -21.960 2.331 1.00 42.50 85 PRO A N 1
ATOM 657 C CA . PRO A 1 85 ? 34.666 -20.883 1.350 1.00 42.50 85 PRO A CA 1
ATOM 658 C C . PRO A 1 85 ? 33.586 -20.887 0.253 1.00 42.50 85 PRO A C 1
ATOM 660 O O . PRO A 1 85 ? 33.320 -19.858 -0.361 1.00 42.50 85 PRO A O 1
ATOM 663 N N . LYS A 1 86 ? 32.974 -22.053 -0.011 1.00 44.25 86 LYS A N 1
ATOM 664 C CA . LYS A 1 86 ? 31.912 -22.244 -1.010 1.00 44.25 86 LYS A CA 1
ATOM 665 C C . LYS A 1 86 ? 30.515 -21.914 -0.465 1.00 44.25 86 LYS A C 1
ATOM 667 O O . LYS A 1 86 ? 29.652 -21.476 -1.207 1.00 44.25 86 LYS A O 1
ATOM 672 N N . LEU A 1 87 ? 30.283 -22.079 0.836 1.00 42.34 87 LEU A N 1
ATOM 673 C CA . LEU A 1 87 ? 29.045 -21.687 1.517 1.00 42.34 87 LEU A CA 1
ATOM 674 C C . LEU A 1 87 ? 28.886 -20.166 1.556 1.00 42.34 87 LEU A C 1
ATOM 676 O O . LEU A 1 87 ? 27.775 -19.685 1.358 1.00 42.34 87 LEU A O 1
ATOM 680 N N . ASP A 1 88 ? 29.987 -19.426 1.712 1.00 39.31 88 ASP A N 1
ATOM 681 C CA . ASP A 1 88 ? 29.994 -17.959 1.600 1.00 39.31 88 ASP A CA 1
ATOM 682 C C . ASP A 1 88 ? 29.656 -17.472 0.173 1.00 39.31 88 ASP A C 1
ATOM 684 O O . ASP A 1 88 ? 29.259 -16.325 -0.002 1.00 39.31 88 ASP A O 1
ATOM 688 N N . THR A 1 89 ? 29.755 -18.345 -0.841 1.00 40.84 89 THR A N 1
ATOM 689 C CA . THR A 1 89 ? 29.317 -18.101 -2.233 1.00 40.84 89 THR A CA 1
ATOM 690 C C . THR A 1 89 ? 27.932 -18.686 -2.556 1.00 40.84 89 THR A C 1
ATOM 692 O O . THR A 1 89 ? 27.424 -18.475 -3.649 1.00 40.84 89 THR A O 1
ATOM 695 N N . ILE A 1 90 ? 27.286 -19.408 -1.629 1.00 45.31 90 ILE A N 1
ATOM 696 C CA . ILE A 1 90 ? 25.954 -20.018 -1.832 1.00 45.31 90 ILE A CA 1
ATOM 697 C C . ILE A 1 90 ? 24.810 -19.095 -1.358 1.00 45.31 90 ILE A C 1
ATOM 699 O O . ILE A 1 90 ? 23.656 -19.297 -1.736 1.00 45.31 90 ILE A O 1
ATOM 703 N N . THR A 1 91 ? 25.103 -18.036 -0.600 1.00 50.59 91 THR A N 1
ATOM 704 C CA . THR A 1 91 ? 24.144 -16.967 -0.268 1.00 50.59 91 THR A CA 1
ATOM 705 C C . THR A 1 91 ? 24.453 -15.701 -1.059 1.00 50.59 91 THR A C 1
ATOM 707 O O . THR A 1 91 ? 24.823 -14.678 -0.479 1.00 50.59 91 THR A O 1
ATOM 710 N N . ASP A 1 92 ? 24.340 -15.753 -2.385 1.00 64.44 92 ASP A N 1
ATOM 711 C CA . ASP A 1 92 ? 24.448 -14.533 -3.179 1.00 64.44 92 ASP A CA 1
ATOM 712 C C . ASP A 1 92 ? 23.276 -13.612 -2.837 1.00 64.44 92 ASP A C 1
ATOM 714 O O . ASP A 1 92 ? 22.114 -13.909 -3.123 1.00 64.44 92 ASP A O 1
ATOM 718 N N . VAL A 1 93 ? 23.604 -12.484 -2.207 1.00 74.81 93 VAL A N 1
ATOM 719 C CA . VAL A 1 93 ? 22.707 -11.340 -2.049 1.00 74.81 93 VAL A CA 1
ATOM 720 C C . VAL A 1 93 ? 22.062 -11.061 -3.404 1.00 74.81 93 VAL A C 1
ATOM 722 O O . VAL A 1 93 ? 22.773 -10.953 -4.400 1.00 74.81 93 VAL A O 1
ATOM 725 N N . ARG A 1 94 ? 20.731 -10.960 -3.474 1.00 85.62 94 ARG A N 1
ATOM 726 C CA . ARG A 1 94 ? 20.055 -10.575 -4.718 1.00 85.62 94 ARG A CA 1
ATOM 727 C C . ARG A 1 94 ? 19.648 -9.121 -4.694 1.00 85.62 94 ARG A C 1
ATOM 729 O O . ARG A 1 94 ? 19.322 -8.538 -3.660 1.00 85.62 94 ARG A O 1
ATOM 736 N N . TRP A 1 95 ? 19.623 -8.547 -5.882 1.00 88.44 95 TRP A N 1
ATOM 737 C CA . TRP A 1 95 ? 19.156 -7.201 -6.140 1.00 88.44 95 TRP A CA 1
ATOM 738 C C . TRP A 1 95 ? 18.106 -7.253 -7.237 1.00 88.44 95 TRP A C 1
ATOM 740 O O . TRP A 1 95 ? 18.234 -8.026 -8.189 1.00 88.44 95 TRP A O 1
ATOM 750 N N . LEU A 1 96 ? 17.091 -6.396 -7.126 1.00 92.12 96 LEU A N 1
ATOM 751 C CA . LEU A 1 96 ? 16.322 -6.024 -8.302 1.00 92.12 96 LEU A CA 1
ATOM 752 C C . LEU A 1 96 ? 17.257 -5.244 -9.227 1.00 92.12 96 LEU A C 1
ATOM 754 O O . LEU A 1 96 ? 17.949 -4.314 -8.795 1.00 92.12 96 LEU A O 1
ATOM 758 N N . GLN A 1 97 ? 17.292 -5.656 -10.484 1.00 93.81 97 GLN A N 1
ATOM 759 C CA . GLN A 1 97 ? 18.229 -5.156 -11.473 1.00 93.81 97 GLN A CA 1
ATOM 760 C C . GLN A 1 97 ? 17.517 -4.814 -12.767 1.00 93.81 97 GLN A C 1
ATOM 762 O O . GLN A 1 97 ? 16.547 -5.474 -13.145 1.00 93.81 97 GLN A O 1
ATOM 767 N N . ALA A 1 98 ? 18.047 -3.823 -13.472 1.00 95.00 98 ALA A N 1
ATOM 768 C CA . ALA A 1 98 ? 17.599 -3.471 -14.804 1.00 95.00 98 ALA A CA 1
ATOM 769 C C . ALA A 1 98 ? 18.787 -3.213 -15.733 1.00 95.00 98 ALA A C 1
ATOM 771 O O . ALA A 1 98 ? 19.868 -2.810 -15.301 1.00 95.00 98 ALA A O 1
ATOM 772 N N . ARG A 1 99 ? 18.577 -3.418 -17.029 1.00 93.50 99 ARG A N 1
ATOM 773 C CA . ARG A 1 99 ? 19.456 -2.901 -18.080 1.00 93.50 99 ARG A CA 1
ATOM 774 C C . ARG A 1 99 ? 18.628 -2.483 -19.279 1.00 93.50 99 ARG A C 1
ATOM 776 O O . ARG A 1 99 ? 17.571 -3.051 -19.540 1.00 93.50 99 ARG A O 1
ATOM 783 N N . VAL A 1 100 ? 19.123 -1.497 -20.013 1.00 93.00 100 VAL A N 1
ATOM 784 C CA . VAL A 1 100 ? 18.499 -1.034 -21.253 1.00 93.00 100 VAL A CA 1
ATOM 785 C C . VAL A 1 100 ? 19.416 -1.406 -22.396 1.00 93.00 100 VAL A C 1
ATOM 787 O O . VAL A 1 100 ? 20.611 -1.125 -22.340 1.00 93.00 100 VAL A O 1
ATOM 790 N N . VAL A 1 101 ? 18.868 -2.058 -23.410 1.00 90.88 101 VAL A N 1
ATOM 791 C CA . VAL A 1 101 ? 19.624 -2.571 -24.551 1.00 90.88 101 VAL A CA 1
ATOM 792 C C . VAL A 1 101 ? 18.945 -2.138 -25.846 1.00 90.88 101 VAL A C 1
ATOM 794 O O . VAL A 1 101 ? 17.727 -1.936 -25.899 1.00 90.88 101 VAL A O 1
ATOM 797 N N . GLU A 1 102 ? 19.731 -1.971 -26.907 1.00 83.38 102 GLU A N 1
ATOM 798 C CA . GLU A 1 102 ? 19.155 -1.873 -28.249 1.00 83.38 102 GLU A CA 1
ATOM 799 C C . GLU A 1 102 ? 18.579 -3.242 -28.654 1.00 83.38 102 GLU A C 1
ATOM 801 O O . GLU A 1 102 ? 19.078 -4.273 -28.192 1.00 83.38 102 GLU A O 1
ATOM 806 N N . PRO A 1 103 ? 17.543 -3.286 -29.510 1.00 70.56 103 PRO A N 1
ATOM 807 C CA . PRO A 1 103 ? 17.037 -4.540 -30.052 1.00 70.56 103 PRO A CA 1
ATOM 808 C C . PRO A 1 103 ? 18.159 -5.244 -30.829 1.00 70.56 103 PRO A C 1
ATOM 810 O O . PRO A 1 103 ? 18.531 -4.826 -31.925 1.00 70.56 103 PRO A O 1
ATOM 813 N N . GLY A 1 104 ? 18.750 -6.275 -30.229 1.00 61.22 104 GLY A N 1
ATOM 814 C CA . GLY A 1 104 ? 19.823 -7.054 -30.840 1.00 61.22 104 GLY A CA 1
ATOM 815 C C . GLY A 1 104 ? 19.293 -8.094 -31.827 1.00 61.22 104 GLY A C 1
ATOM 816 O O . GLY A 1 104 ? 18.157 -8.553 -31.718 1.00 61.22 104 GLY A O 1
ATOM 817 N N . ASN A 1 105 ? 20.147 -8.512 -32.764 1.00 50.94 105 ASN A N 1
ATOM 818 C CA . ASN A 1 105 ? 19.933 -9.754 -33.506 1.00 50.94 105 ASN A CA 1
ATOM 819 C C . ASN A 1 105 ? 20.101 -10.951 -32.551 1.00 50.94 105 ASN A C 1
ATOM 821 O O . ASN A 1 105 ? 20.948 -10.916 -31.654 1.00 50.94 105 ASN A O 1
ATOM 825 N N . GLU A 1 106 ? 19.323 -12.018 -32.750 1.00 54.62 106 GLU A N 1
ATOM 826 C CA . GLU A 1 106 ? 19.450 -13.251 -31.962 1.00 54.62 106 GLU A CA 1
ATOM 827 C C . GLU A 1 106 ? 20.911 -13.751 -31.950 1.00 54.62 106 GLU A C 1
ATOM 829 O O . GLU A 1 106 ? 21.526 -13.937 -33.000 1.00 54.62 106 GLU A O 1
ATOM 834 N N . GLY A 1 107 ? 21.476 -13.964 -30.755 1.00 54.16 107 GLY A N 1
ATOM 835 C CA . GLY A 1 107 ? 22.797 -14.583 -30.566 1.00 54.16 107 GLY A CA 1
ATOM 836 C C . GLY A 1 107 ? 23.965 -13.646 -30.229 1.00 54.16 107 GLY A C 1
ATOM 837 O O . GLY A 1 107 ? 25.060 -14.142 -29.966 1.00 54.16 107 GLY A O 1
ATOM 838 N N . THR A 1 108 ? 23.773 -12.323 -30.183 1.00 60.16 108 THR A N 1
ATOM 839 C CA . THR A 1 108 ? 24.787 -11.380 -29.659 1.00 60.16 108 THR A CA 1
ATOM 840 C C . THR A 1 108 ? 24.548 -11.023 -28.195 1.00 60.16 108 THR A C 1
ATOM 842 O O . THR A 1 108 ? 23.410 -10.778 -27.798 1.00 60.16 108 THR A O 1
ATOM 845 N N . THR A 1 109 ? 25.621 -10.943 -27.398 1.00 67.56 109 THR A N 1
ATOM 846 C CA . THR A 1 109 ? 25.557 -10.457 -26.011 1.00 67.56 109 THR A CA 1
ATOM 847 C C . THR A 1 109 ? 25.041 -9.014 -25.988 1.00 67.56 109 THR A C 1
ATOM 849 O O . THR A 1 109 ? 25.658 -8.158 -26.630 1.00 67.56 109 THR A O 1
ATOM 852 N N . PRO A 1 110 ? 23.944 -8.714 -25.269 1.00 72.38 110 PRO A N 1
ATOM 853 C CA . PRO A 1 110 ? 23.411 -7.360 -25.202 1.00 72.38 110 PRO A CA 1
ATOM 854 C C . PRO A 1 110 ? 24.410 -6.401 -24.551 1.00 72.38 110 PRO A C 1
ATOM 856 O O . PRO A 1 110 ? 24.970 -6.709 -23.498 1.00 72.38 110 PRO A O 1
ATOM 859 N N . VAL A 1 111 ? 24.618 -5.235 -25.165 1.00 78.62 111 VAL A N 1
ATOM 860 C CA . VAL A 1 111 ? 25.446 -4.157 -24.606 1.00 78.62 111 VAL A CA 1
ATOM 861 C C . VAL A 1 111 ? 24.521 -3.151 -23.914 1.00 78.62 111 VAL A C 1
ATOM 863 O O . VAL A 1 111 ? 23.674 -2.565 -24.595 1.00 78.62 111 VAL A O 1
ATOM 866 N N . PRO A 1 112 ? 24.644 -2.948 -22.589 1.00 82.81 112 PRO A N 1
ATOM 867 C CA . PRO A 1 112 ? 23.850 -1.958 -21.873 1.00 82.81 112 PRO A CA 1
ATOM 868 C C . PRO A 1 112 ? 24.116 -0.536 -22.374 1.00 82.81 112 PRO A C 1
ATOM 870 O O . PRO A 1 112 ? 25.253 -0.165 -22.670 1.00 82.81 112 PRO A O 1
ATOM 873 N N . LEU A 1 113 ? 23.065 0.273 -22.440 1.00 84.50 113 LEU A N 1
ATOM 874 C CA . LEU A 1 113 ? 23.138 1.674 -22.837 1.00 84.50 113 LEU A CA 1
ATOM 875 C C . LEU A 1 113 ? 23.360 2.582 -21.626 1.00 84.50 113 LEU A C 1
ATOM 877 O O . LEU A 1 113 ? 22.793 2.362 -20.559 1.00 84.50 113 LEU A O 1
ATOM 881 N N . GLY A 1 114 ? 24.150 3.642 -21.820 1.00 85.00 114 GLY A N 1
ATOM 882 C CA . GLY A 1 114 ? 24.338 4.712 -20.831 1.00 85.00 114 GLY A CA 1
ATOM 883 C C . GLY A 1 114 ? 23.234 5.776 -20.848 1.00 85.00 114 GLY A C 1
ATOM 884 O O . GLY A 1 114 ? 23.149 6.582 -19.930 1.00 85.00 114 GLY A O 1
ATOM 885 N N . ALA A 1 115 ? 22.369 5.781 -21.866 1.00 90.62 115 ALA A N 1
ATOM 886 C CA . ALA A 1 115 ? 21.228 6.688 -21.981 1.00 90.62 115 ALA A CA 1
ATOM 887 C C . ALA A 1 115 ? 20.135 6.104 -22.893 1.00 90.62 115 ALA A C 1
ATOM 889 O O . ALA A 1 115 ? 20.344 5.125 -23.616 1.00 90.62 115 ALA A O 1
ATOM 890 N N . PHE A 1 116 ? 18.960 6.724 -22.870 1.00 93.44 116 PHE A N 1
ATOM 891 C CA . PHE A 1 116 ? 17.832 6.374 -23.729 1.00 93.44 116 PHE A CA 1
ATOM 892 C C . PHE A 1 116 ? 17.961 7.038 -25.106 1.00 93.44 116 PHE A C 1
ATOM 894 O O . PHE A 1 116 ? 18.642 8.054 -25.253 1.00 93.44 116 PHE A O 1
ATOM 901 N N . ARG A 1 117 ? 17.303 6.484 -26.129 1.00 92.12 117 ARG A N 1
ATOM 902 C CA . ARG A 1 117 ? 17.285 7.048 -27.487 1.00 92.12 117 ARG A CA 1
ATOM 903 C C . ARG A 1 117 ? 15.876 7.463 -27.878 1.00 92.12 117 ARG A C 1
ATOM 905 O O . ARG A 1 117 ? 14.977 6.631 -27.972 1.00 92.12 117 ARG A O 1
ATOM 912 N N . ALA A 1 118 ? 15.718 8.744 -28.178 1.00 93.25 118 ALA A N 1
ATOM 913 C CA . ALA A 1 118 ? 14.484 9.307 -28.701 1.00 93.25 118 ALA A CA 1
ATOM 914 C C . ALA A 1 118 ? 14.059 8.611 -30.006 1.00 93.25 118 ALA A C 1
ATOM 916 O O . ALA A 1 118 ? 14.879 8.370 -30.892 1.00 93.25 118 ALA A O 1
ATOM 917 N N . GLY A 1 119 ? 12.773 8.284 -30.134 1.00 90.81 119 GLY A N 1
ATOM 918 C CA . GLY A 1 119 ? 12.152 7.718 -31.336 1.00 90.81 119 GLY A CA 1
ATOM 919 C C . GLY A 1 119 ? 12.584 6.295 -31.716 1.00 90.81 119 GLY A C 1
ATOM 920 O O . GLY A 1 119 ? 12.042 5.734 -32.671 1.00 90.81 119 GLY A O 1
ATOM 921 N N . VAL A 1 120 ? 13.523 5.686 -30.990 1.00 90.50 120 VAL A N 1
ATOM 922 C CA . VAL A 1 120 ? 14.046 4.343 -31.268 1.00 90.50 120 VAL A CA 1
ATOM 923 C C . VAL A 1 120 ? 13.431 3.356 -30.283 1.00 90.50 120 VAL A C 1
ATOM 925 O O . VAL A 1 120 ? 13.294 3.646 -29.100 1.00 90.50 120 VAL A O 1
ATOM 928 N N . ALA A 1 121 ? 13.022 2.188 -30.780 1.00 91.75 121 ALA A N 1
ATOM 929 C CA . ALA A 1 121 ? 12.566 1.115 -29.904 1.00 91.75 121 ALA A CA 1
ATOM 930 C C . ALA A 1 121 ? 13.756 0.549 -29.124 1.00 91.75 121 ALA A C 1
ATOM 932 O O . ALA A 1 121 ? 14.788 0.249 -29.722 1.00 91.75 121 ALA A O 1
ATOM 933 N N . GLN A 1 122 ? 13.606 0.390 -27.815 1.00 93.06 122 GLN A N 1
ATOM 934 C CA . GLN A 1 122 ? 14.623 -0.173 -26.931 1.00 93.06 122 GLN A CA 1
ATOM 935 C C . GLN A 1 122 ? 13.975 -1.224 -26.035 1.00 93.06 122 GLN A C 1
ATOM 937 O O . GLN A 1 122 ? 12.775 -1.154 -25.759 1.00 93.06 122 GLN A O 1
ATOM 942 N N . THR A 1 123 ? 14.769 -2.182 -25.571 1.00 94.50 123 THR A N 1
ATOM 943 C CA . THR A 1 123 ? 14.299 -3.200 -24.632 1.00 94.50 123 THR A CA 1
ATOM 944 C C . THR A 1 123 ? 14.853 -2.893 -23.254 1.00 94.50 123 THR A C 1
ATOM 946 O O . THR A 1 123 ? 16.059 -2.713 -23.079 1.00 94.50 123 THR A O 1
ATOM 949 N N . VAL A 1 124 ? 13.965 -2.852 -22.269 1.00 95.44 124 VAL A N 1
ATOM 950 C CA . VAL A 1 124 ? 14.329 -2.823 -20.858 1.00 95.44 124 VAL A CA 1
ATOM 951 C C . VAL A 1 124 ? 14.209 -4.235 -20.319 1.00 95.44 124 VAL A C 1
ATOM 953 O O . VAL A 1 124 ? 13.135 -4.829 -20.349 1.00 95.44 124 VAL A O 1
ATOM 956 N N . GLU A 1 125 ? 15.311 -4.779 -19.829 1.00 95.50 125 GLU A N 1
ATOM 957 C CA . GLU A 1 125 ? 15.341 -6.094 -19.206 1.00 95.50 125 GLU A CA 1
ATOM 958 C C . GLU A 1 125 ? 15.431 -5.946 -17.695 1.00 95.50 125 GLU A C 1
ATOM 960 O O . GLU A 1 125 ? 16.149 -5.076 -17.200 1.00 95.50 125 GLU A O 1
ATOM 965 N N . THR A 1 126 ? 14.742 -6.812 -16.956 1.00 95.19 126 THR A N 1
ATOM 966 C CA . THR A 1 126 ? 14.831 -6.850 -15.494 1.00 95.19 126 THR A CA 1
ATOM 967 C C . THR A 1 126 ? 14.857 -8.275 -14.966 1.00 95.19 126 THR A C 1
ATOM 969 O O . THR A 1 126 ? 14.358 -9.210 -15.597 1.00 95.19 126 THR A O 1
ATOM 972 N N . ARG A 1 127 ? 15.476 -8.426 -13.797 1.00 94.56 127 ARG A N 1
ATOM 973 C CA . ARG A 1 127 ? 15.563 -9.674 -13.043 1.00 94.56 127 ARG A CA 1
ATOM 974 C C . ARG A 1 127 ? 15.821 -9.384 -11.568 1.00 94.56 127 ARG A C 1
ATOM 976 O O . ARG A 1 127 ? 16.217 -8.277 -11.200 1.00 94.56 127 ARG A O 1
ATOM 983 N N . VAL A 1 128 ? 15.673 -10.414 -10.748 1.00 92.12 128 VAL A N 1
ATOM 984 C CA . VAL A 1 128 ? 16.154 -10.448 -9.366 1.00 92.12 128 VAL A CA 1
ATOM 985 C C . VAL A 1 128 ? 17.317 -11.429 -9.305 1.00 92.12 128 VAL A C 1
ATOM 987 O O . VAL A 1 128 ? 17.136 -12.615 -9.568 1.00 92.12 128 VAL A O 1
ATOM 990 N N . GLY A 1 129 ? 18.521 -10.968 -8.981 1.00 90.19 129 GLY A N 1
ATOM 991 C CA . GLY A 1 129 ? 19.691 -11.846 -8.985 1.00 90.19 129 GLY A CA 1
ATOM 992 C C . GLY A 1 129 ? 20.948 -11.228 -8.379 1.00 90.19 129 GLY A C 1
ATOM 993 O O . GLY A 1 129 ? 20.903 -10.079 -7.933 1.00 90.19 129 GLY A O 1
ATOM 994 N N . PRO A 1 130 ? 22.057 -11.987 -8.351 1.00 86.75 130 PRO A N 1
ATOM 995 C CA . PRO A 1 130 ? 23.357 -11.505 -7.892 1.00 86.75 130 PRO A CA 1
ATOM 996 C C . PRO A 1 130 ? 23.863 -10.310 -8.713 1.00 86.75 130 PRO A C 1
ATOM 998 O O . PRO A 1 130 ? 23.415 -10.061 -9.836 1.00 86.75 130 PRO A O 1
ATOM 1001 N N . SER A 1 131 ? 24.802 -9.549 -8.153 1.00 84.12 131 SER A N 1
ATOM 1002 C CA . SER A 1 131 ? 25.376 -8.363 -8.785 1.00 84.12 131 SER A CA 1
ATOM 1003 C C . SER A 1 131 ? 26.263 -8.799 -9.937 1.00 84.12 131 SER A C 1
ATOM 1005 O O . SER A 1 131 ? 27.161 -9.614 -9.758 1.00 84.12 131 SER A O 1
ATOM 1007 N N . GLU A 1 132 ? 26.019 -8.229 -11.109 1.00 83.88 132 GLU A N 1
ATOM 1008 C CA . GLU A 1 132 ? 26.773 -8.486 -12.331 1.00 83.88 132 GLU A CA 1
ATOM 1009 C C . GLU A 1 132 ? 27.006 -7.153 -13.044 1.00 83.88 132 GLU A C 1
ATOM 1011 O O . GLU A 1 132 ? 26.090 -6.337 -13.126 1.00 83.88 132 GLU A O 1
ATOM 1016 N N . ASP A 1 133 ? 28.199 -6.948 -13.605 1.00 80.88 133 ASP A N 1
ATOM 1017 C CA . ASP A 1 133 ? 28.618 -5.663 -14.196 1.00 80.88 133 ASP A CA 1
ATOM 1018 C C . ASP A 1 133 ? 27.696 -5.163 -15.324 1.00 80.88 133 ASP A C 1
ATOM 1020 O O . ASP A 1 133 ? 27.587 -3.963 -15.566 1.00 80.88 133 ASP A O 1
ATOM 1024 N N . ALA A 1 134 ? 27.012 -6.075 -16.023 1.00 85.31 134 ALA A N 1
ATOM 1025 C CA . ALA A 1 134 ? 26.091 -5.745 -17.112 1.00 85.31 134 ALA A CA 1
ATOM 1026 C C . ALA A 1 134 ? 24.699 -5.275 -16.639 1.00 85.31 134 ALA A C 1
ATOM 1028 O O . ALA A 1 134 ? 23.835 -4.996 -17.476 1.00 85.31 134 ALA A O 1
ATOM 1029 N N . TRP A 1 135 ? 24.461 -5.232 -15.327 1.00 89.75 135 TRP A N 1
ATOM 1030 C CA . TRP A 1 135 ? 23.170 -4.935 -14.719 1.00 89.75 135 TRP A CA 1
ATOM 1031 C C . TRP A 1 135 ? 23.276 -3.764 -13.746 1.00 89.75 135 TRP A C 1
ATOM 1033 O O . TRP A 1 135 ? 24.129 -3.735 -12.863 1.00 89.75 135 TRP A O 1
ATOM 1043 N N . ILE A 1 136 ? 22.353 -2.814 -13.866 1.00 89.62 136 ILE A N 1
ATOM 1044 C CA . ILE A 1 136 ? 22.243 -1.683 -12.948 1.00 89.62 136 ILE A CA 1
ATOM 1045 C C . ILE A 1 136 ? 21.393 -2.148 -11.763 1.00 89.62 136 ILE A C 1
ATOM 1047 O O . ILE A 1 136 ? 20.263 -2.606 -11.947 1.00 89.62 136 ILE A O 1
ATOM 1051 N N . SER A 1 137 ? 21.931 -2.061 -10.548 1.00 84.69 137 SER A N 1
ATOM 1052 C CA . SER A 1 137 ? 21.231 -2.454 -9.323 1.00 84.69 137 SER A CA 1
ATOM 1053 C C . SER A 1 137 ? 20.707 -1.238 -8.568 1.00 84.69 137 SER A C 1
ATOM 1055 O O . SER A 1 137 ? 21.313 -0.170 -8.558 1.00 84.69 137 SER A O 1
ATOM 1057 N N . GLY A 1 138 ? 19.568 -1.416 -7.900 1.00 69.75 138 GLY A N 1
ATOM 1058 C CA . GLY A 1 138 ? 18.859 -0.335 -7.217 1.00 69.75 138 GLY A CA 1
ATOM 1059 C C . GLY A 1 138 ? 19.483 0.155 -5.903 1.00 69.75 138 GLY A C 1
ATOM 1060 O O . GLY A 1 138 ? 18.824 0.875 -5.156 1.00 69.75 138 GLY A O 1
ATOM 1061 N N . GLY A 1 139 ? 20.698 -0.296 -5.565 1.00 70.75 139 GLY A N 1
ATOM 1062 C CA . GLY A 1 139 ? 21.412 0.017 -4.318 1.00 70.75 139 GLY A CA 1
ATOM 1063 C C . GLY A 1 139 ? 20.828 -0.606 -3.041 1.00 70.75 139 GLY A C 1
ATOM 1064 O O . GLY A 1 139 ? 21.536 -0.735 -2.044 1.00 70.75 139 GLY A O 1
ATOM 1065 N N . THR A 1 140 ? 19.567 -1.042 -3.061 1.00 75.25 140 THR A N 1
ATOM 1066 C CA . THR A 1 140 ? 18.917 -1.763 -1.960 1.00 75.25 140 THR A CA 1
ATOM 1067 C C . THR A 1 140 ? 18.762 -3.236 -2.307 1.00 75.25 140 THR A C 1
ATOM 1069 O O . THR A 1 140 ? 18.338 -3.601 -3.405 1.00 75.25 140 THR A O 1
ATOM 1072 N N . ARG A 1 141 ? 19.109 -4.089 -1.344 1.00 78.19 141 ARG A N 1
ATOM 1073 C CA . ARG A 1 141 ? 18.957 -5.537 -1.435 1.00 78.19 141 ARG A CA 1
ATOM 1074 C C . ARG A 1 141 ? 17.495 -5.928 -1.685 1.00 78.19 141 ARG A C 1
ATOM 1076 O O . ARG A 1 141 ? 16.594 -5.374 -1.059 1.00 78.19 141 ARG A O 1
ATOM 1083 N N . PHE A 1 142 ? 17.275 -6.909 -2.558 1.00 79.94 142 PHE A N 1
ATOM 1084 C CA . PHE A 1 142 ? 15.983 -7.580 -2.672 1.00 79.94 142 PHE A CA 1
ATOM 1085 C C . PHE A 1 142 ? 15.814 -8.509 -1.459 1.00 79.94 142 PHE A C 1
ATOM 1087 O O . PHE A 1 142 ? 16.747 -9.256 -1.176 1.00 79.94 142 PHE A O 1
ATOM 1094 N N . PRO A 1 143 ? 14.692 -8.480 -0.721 1.00 69.38 143 PRO A N 1
ATOM 1095 C CA . PRO A 1 143 ? 14.550 -9.185 0.561 1.00 69.38 143 PRO A CA 1
ATOM 1096 C C . PRO A 1 143 ? 14.381 -10.720 0.422 1.00 69.38 143 PRO A C 1
ATOM 1098 O O . PRO A 1 143 ? 13.519 -11.315 1.061 1.00 69.38 143 PRO A O 1
ATOM 1101 N N . ASP A 1 144 ? 15.174 -11.369 -0.441 1.00 63.97 144 ASP A N 1
ATOM 1102 C CA . ASP A 1 144 ? 15.079 -12.779 -0.855 1.00 63.97 144 ASP A CA 1
ATOM 1103 C C . ASP A 1 144 ? 15.532 -13.797 0.190 1.00 63.97 144 ASP A C 1
ATOM 1105 O O . ASP A 1 144 ? 15.092 -14.941 0.147 1.00 63.97 144 ASP A O 1
ATOM 1109 N N . GLU A 1 145 ? 16.397 -13.400 1.123 1.00 53.62 145 GLU A N 1
ATOM 1110 C CA . GLU A 1 145 ? 16.928 -14.277 2.185 1.00 53.62 145 GLU A CA 1
ATOM 1111 C C . GLU A 1 145 ? 15.857 -14.897 3.053 1.00 53.62 145 GLU A C 1
ATOM 1113 O O . GLU A 1 145 ? 16.081 -15.897 3.735 1.00 53.62 145 GLU A O 1
ATOM 1118 N N . GLU A 1 146 ? 14.721 -14.223 3.088 1.00 52.50 146 GLU A N 1
ATOM 1119 C CA . GLU A 1 146 ? 13.597 -14.655 3.855 1.00 52.50 146 GLU A CA 1
ATOM 1120 C C . GLU A 1 146 ? 12.611 -15.417 2.985 1.00 52.50 146 GLU A C 1
ATOM 1122 O O . GLU A 1 146 ? 11.620 -15.800 3.535 1.00 52.50 146 GLU A O 1
ATOM 1127 N N . LEU A 1 147 ? 12.797 -15.698 1.692 1.00 61.94 147 LEU A N 1
ATOM 1128 C CA . LEU A 1 147 ? 11.823 -16.529 0.964 1.00 61.94 147 LEU A CA 1
ATOM 1129 C C . LEU A 1 147 ? 11.664 -17.905 1.623 1.00 61.94 147 LEU A C 1
ATOM 1131 O O . LEU A 1 147 ? 12.640 -18.511 2.073 1.00 61.94 147 LEU A O 1
ATOM 1135 N N . GLN A 1 148 ? 10.422 -18.392 1.694 1.00 61.81 148 GLN A N 1
ATOM 1136 C CA . GLN A 1 148 ? 10.149 -19.727 2.214 1.00 61.81 148 GLN A CA 1
ATOM 1137 C C . GLN A 1 148 ? 10.993 -20.753 1.445 1.00 61.81 148 GLN A C 1
ATOM 1139 O O . GLN A 1 148 ? 11.048 -20.724 0.218 1.00 61.81 148 GLN A O 1
ATOM 1144 N N . GLU A 1 149 ? 11.646 -21.676 2.158 1.00 61.41 149 GLU A N 1
ATOM 1145 C CA . GLU A 1 149 ? 12.360 -22.776 1.509 1.00 61.41 149 GLU A CA 1
ATOM 1146 C C . GLU A 1 149 ? 11.358 -23.609 0.691 1.00 61.41 149 GLU A C 1
ATOM 1148 O O . GLU A 1 149 ? 10.545 -24.355 1.244 1.00 61.41 149 GLU A O 1
ATOM 1153 N N . SER A 1 150 ? 11.413 -23.452 -0.630 1.00 65.75 150 SER A N 1
ATOM 1154 C CA . SER A 1 150 ? 10.587 -24.158 -1.605 1.00 65.75 150 SER A CA 1
ATOM 1155 C C . SER A 1 150 ? 11.476 -24.814 -2.657 1.00 65.75 150 SER A C 1
ATOM 1157 O O . SER A 1 150 ? 12.480 -24.247 -3.093 1.00 65.75 150 SER A O 1
ATOM 1159 N N . ASP A 1 151 ? 11.108 -26.026 -3.075 1.00 66.31 151 ASP A N 1
ATOM 1160 C CA . ASP A 1 151 ? 11.721 -26.680 -4.237 1.00 66.31 151 ASP A CA 1
ATOM 1161 C C . ASP A 1 151 ? 11.175 -26.112 -5.567 1.00 66.31 151 ASP A C 1
ATOM 1163 O O . ASP A 1 151 ? 11.779 -26.334 -6.618 1.00 66.31 151 ASP A O 1
ATOM 1167 N N . GLU A 1 152 ? 10.067 -25.360 -5.531 1.00 79.25 152 GLU A N 1
ATOM 1168 C CA . GLU A 1 152 ? 9.459 -24.701 -6.691 1.00 79.25 152 GLU A CA 1
ATOM 1169 C C . GLU A 1 152 ? 9.821 -23.204 -6.738 1.00 79.25 152 GLU A C 1
ATOM 1171 O O . GLU A 1 152 ? 9.793 -22.537 -5.701 1.00 79.25 152 GLU A O 1
ATOM 1176 N N . PRO A 1 153 ? 10.143 -22.643 -7.921 1.00 84.38 153 PRO A N 1
ATOM 1177 C CA . PRO A 1 153 ? 10.366 -21.207 -8.072 1.00 84.38 153 PRO A CA 1
ATOM 1178 C C . PRO A 1 153 ? 9.123 -20.386 -7.711 1.00 84.38 153 PRO A C 1
ATOM 1180 O O . PRO A 1 153 ? 8.012 -20.724 -8.120 1.00 84.38 153 PRO A O 1
ATOM 1183 N N . HIS A 1 154 ? 9.314 -19.255 -7.032 1.00 86.38 154 HIS A N 1
ATOM 1184 C CA . HIS A 1 154 ? 8.233 -18.300 -6.799 1.00 86.38 154 HIS A CA 1
ATOM 1185 C C . HIS A 1 154 ? 7.950 -17.505 -8.074 1.00 86.38 154 HIS A C 1
ATOM 1187 O O . HIS A 1 154 ? 8.860 -16.926 -8.673 1.00 86.38 154 HIS A O 1
ATOM 1193 N N . LEU A 1 155 ? 6.682 -17.444 -8.474 1.00 91.19 155 LEU A N 1
ATOM 1194 C CA . LEU A 1 155 ? 6.234 -16.605 -9.580 1.00 91.19 155 LEU A CA 1
ATOM 1195 C C . LEU A 1 155 ? 6.014 -15.175 -9.077 1.00 91.19 155 LEU A C 1
ATOM 1197 O O . LEU A 1 155 ? 5.133 -14.932 -8.251 1.00 91.19 155 LEU A O 1
ATOM 1201 N N . LEU A 1 156 ? 6.816 -14.231 -9.566 1.00 92.88 156 LEU A N 1
ATOM 1202 C CA . LEU A 1 156 ? 6.657 -12.811 -9.269 1.00 92.88 156 LEU A CA 1
ATOM 1203 C C . LEU A 1 156 ? 6.110 -12.083 -10.493 1.00 92.88 156 LEU A C 1
ATOM 1205 O O . LEU A 1 156 ? 6.614 -12.252 -11.602 1.00 92.88 156 LEU A O 1
ATOM 1209 N N . THR A 1 157 ? 5.126 -11.219 -10.276 1.00 95.50 157 THR A N 1
ATOM 1210 C CA . THR A 1 157 ? 4.621 -10.300 -11.297 1.00 95.50 157 THR A CA 1
ATOM 1211 C C . THR A 1 157 ? 5.448 -9.022 -11.264 1.00 95.50 157 THR A C 1
ATOM 1213 O O . THR A 1 157 ? 5.661 -8.433 -10.204 1.00 95.50 157 THR A O 1
ATOM 1216 N N . VAL A 1 158 ? 5.895 -8.566 -12.426 1.00 96.50 158 VAL A N 1
ATOM 1217 C CA . VAL A 1 158 ? 6.608 -7.307 -12.605 1.00 96.50 158 VAL A CA 1
ATOM 1218 C C . VAL A 1 158 ? 5.756 -6.389 -13.466 1.00 96.50 158 VAL A C 1
ATOM 1220 O O . VAL A 1 158 ? 5.498 -6.670 -14.636 1.00 96.50 158 VAL A O 1
ATOM 1223 N N . VAL A 1 159 ? 5.331 -5.279 -12.875 1.00 96.62 159 VAL A N 1
ATOM 1224 C CA . VAL A 1 159 ? 4.604 -4.216 -13.567 1.00 96.62 159 VAL A CA 1
ATOM 1225 C C . VAL A 1 159 ? 5.584 -3.104 -13.912 1.00 96.62 159 VAL A C 1
ATOM 1227 O O . VAL A 1 159 ? 6.174 -2.497 -13.018 1.00 96.62 159 VAL A O 1
ATOM 1230 N N . PHE A 1 160 ? 5.734 -2.832 -15.204 1.00 96.38 160 PHE A N 1
ATOM 1231 C CA . PHE A 1 160 ? 6.527 -1.742 -15.752 1.00 96.38 160 PHE A CA 1
ATOM 1232 C C . PHE A 1 160 ? 5.613 -0.607 -16.206 1.00 96.38 160 PHE A C 1
ATOM 1234 O O . PHE A 1 160 ? 4.696 -0.796 -17.005 1.00 96.38 160 PHE A O 1
ATOM 1241 N N . THR A 1 161 ? 5.846 0.586 -15.676 1.00 93.31 161 THR A N 1
ATOM 1242 C CA . THR A 1 161 ? 4.999 1.758 -15.892 1.00 93.31 161 THR A CA 1
ATOM 1243 C C . THR A 1 161 ? 5.848 2.941 -16.319 1.00 93.31 161 THR A C 1
ATOM 1245 O O . THR A 1 161 ? 6.594 3.474 -15.503 1.00 93.31 161 THR A O 1
ATOM 1248 N N . GLU A 1 162 ? 5.706 3.405 -17.557 1.00 92.31 162 GLU A N 1
ATOM 1249 C CA . GLU A 1 162 ? 6.258 4.707 -17.942 1.00 92.31 162 GLU A CA 1
ATOM 1250 C C . GLU A 1 162 ? 5.502 5.819 -17.203 1.00 92.31 162 GLU A C 1
ATOM 1252 O O . GLU A 1 162 ? 4.272 5.864 -17.223 1.00 92.31 162 GLU A O 1
ATOM 1257 N N . LEU A 1 163 ? 6.219 6.739 -16.547 1.00 87.81 163 LEU A N 1
ATOM 1258 C CA . LEU A 1 163 ? 5.616 7.804 -15.727 1.00 87.81 163 LEU A CA 1
ATOM 1259 C C . LEU A 1 163 ? 5.121 8.993 -16.562 1.00 87.81 163 LEU A C 1
ATOM 1261 O O . LEU A 1 163 ? 5.172 10.149 -16.140 1.00 87.81 163 LEU A O 1
ATOM 1265 N N . ARG A 1 164 ? 4.606 8.689 -17.752 1.00 80.81 164 ARG A N 1
ATOM 1266 C CA . ARG A 1 164 ? 4.086 9.631 -18.735 1.00 80.81 164 ARG A CA 1
ATOM 1267 C C . ARG A 1 164 ? 2.605 9.334 -18.995 1.00 80.81 164 ARG A C 1
ATOM 1269 O O . ARG A 1 164 ? 2.239 8.170 -19.158 1.00 80.81 164 ARG A O 1
ATOM 1276 N N . PRO A 1 165 ? 1.738 10.359 -19.069 1.00 71.81 165 PRO A N 1
ATOM 1277 C CA . PRO A 1 165 ? 0.324 10.153 -19.362 1.00 71.81 165 PRO A CA 1
ATOM 1278 C C . PRO A 1 165 ? 0.096 9.433 -20.696 1.00 71.81 165 PRO A C 1
ATOM 1280 O O . PRO A 1 165 ? 0.732 9.750 -21.697 1.00 71.81 165 PRO A O 1
ATOM 1283 N N . GLY A 1 166 ? -0.867 8.511 -20.723 1.00 76.12 166 GLY A N 1
ATOM 1284 C CA . GLY A 1 166 ? -1.329 7.865 -21.956 1.00 76.12 166 GLY A CA 1
ATOM 1285 C C . GLY A 1 166 ? -0.511 6.660 -22.422 1.00 76.12 166 GLY A C 1
ATOM 1286 O O . GLY A 1 166 ? -0.885 6.056 -23.424 1.00 76.12 166 GLY A O 1
ATOM 1287 N N . VAL A 1 167 ? 0.550 6.279 -21.704 1.00 85.44 167 VAL A N 1
ATOM 1288 C CA . VAL A 1 167 ? 1.270 5.023 -21.950 1.00 85.44 167 VAL A CA 1
ATOM 1289 C C . VAL A 1 167 ? 0.676 3.919 -21.079 1.00 85.44 167 VAL A C 1
ATOM 1291 O O . VAL A 1 167 ? 0.526 4.084 -19.868 1.00 85.44 167 VAL A O 1
ATOM 1294 N N . GLU A 1 168 ? 0.312 2.796 -21.695 1.00 88.06 168 GLU A N 1
ATOM 1295 C CA . GLU A 1 168 ? -0.176 1.629 -20.960 1.00 88.06 168 GLU A CA 1
ATOM 1296 C C . GLU A 1 168 ? 0.970 0.930 -20.222 1.00 88.06 168 GLU A C 1
ATOM 1298 O O . GLU A 1 168 ? 2.086 0.806 -20.732 1.00 88.06 168 GLU A O 1
ATOM 1303 N N . ALA A 1 169 ? 0.685 0.459 -19.009 1.00 92.56 169 ALA A N 1
ATOM 1304 C CA . ALA A 1 169 ? 1.624 -0.364 -18.264 1.00 92.56 169 ALA A CA 1
ATOM 1305 C C . ALA A 1 169 ? 1.838 -1.708 -18.966 1.00 92.56 169 ALA A C 1
ATOM 1307 O O . ALA A 1 169 ? 0.909 -2.286 -19.530 1.00 92.56 169 ALA A O 1
ATOM 1308 N N . GLN A 1 170 ? 3.050 -2.234 -18.855 1.00 95.25 170 GLN A N 1
ATOM 1309 C CA . GLN A 1 170 ? 3.392 -3.571 -19.316 1.00 95.25 170 GLN A CA 1
ATOM 1310 C C . GLN A 1 170 ? 3.533 -4.497 -18.110 1.00 95.25 170 GLN A C 1
ATOM 1312 O O . GLN A 1 170 ? 4.069 -4.103 -17.074 1.00 95.25 170 GLN A O 1
ATOM 1317 N N . VAL A 1 171 ? 3.055 -5.731 -18.242 1.00 96.38 171 VAL A N 1
ATOM 1318 C CA . VAL A 1 171 ? 3.107 -6.744 -17.184 1.00 96.38 171 VAL A CA 1
ATOM 1319 C C . VAL A 1 171 ? 3.862 -7.953 -17.706 1.00 96.38 171 VAL A C 1
ATOM 1321 O O . VAL A 1 171 ? 3.601 -8.424 -18.811 1.00 96.38 171 VAL A O 1
ATOM 1324 N N . ALA A 1 172 ? 4.801 -8.448 -16.912 1.00 96.12 172 ALA A N 1
ATOM 1325 C CA . ALA A 1 172 ? 5.519 -9.680 -17.189 1.00 96.12 172 ALA A CA 1
ATOM 1326 C C . ALA A 1 172 ? 5.749 -10.456 -15.892 1.00 96.12 172 ALA A C 1
ATOM 1328 O O . ALA A 1 172 ? 5.556 -9.930 -14.798 1.00 96.12 172 ALA A O 1
ATOM 1329 N N . GLU A 1 173 ? 6.184 -11.703 -16.009 1.00 95.69 173 GLU A N 1
ATOM 1330 C CA . GLU A 1 173 ? 6.454 -12.561 -14.861 1.00 95.69 173 GLU A CA 1
ATOM 1331 C C . GLU A 1 173 ? 7.924 -12.976 -14.830 1.00 95.69 173 GLU A C 1
ATOM 1333 O O . GLU A 1 173 ? 8.560 -13.161 -15.872 1.00 95.69 173 GLU A O 1
ATOM 1338 N N . ILE A 1 174 ? 8.461 -13.136 -13.622 1.00 94.81 174 ILE A N 1
ATOM 1339 C CA . ILE A 1 174 ? 9.768 -13.746 -13.385 1.00 94.81 174 ILE A CA 1
ATOM 1340 C C . ILE A 1 174 ? 9.608 -14.945 -12.454 1.00 94.81 174 ILE A C 1
ATOM 1342 O O . ILE A 1 174 ? 8.871 -14.897 -11.470 1.00 94.81 174 ILE A O 1
ATOM 1346 N N . LEU A 1 175 ? 10.319 -16.025 -12.759 1.00 93.19 175 LEU A N 1
ATOM 1347 C CA . LEU A 1 175 ? 10.444 -17.184 -11.887 1.00 93.19 175 LEU A CA 1
ATOM 1348 C C . LEU A 1 175 ? 11.683 -16.983 -11.025 1.00 93.19 175 LEU A C 1
ATOM 1350 O O . LEU A 1 175 ? 12.797 -16.964 -11.551 1.00 93.19 175 LEU A O 1
ATOM 1354 N N . LEU A 1 176 ? 11.490 -16.812 -9.721 1.00 90.12 176 LEU A N 1
ATOM 1355 C CA . LEU A 1 176 ? 12.560 -16.645 -8.748 1.00 90.12 176 LEU A CA 1
ATOM 1356 C C . LEU A 1 176 ? 12.853 -17.994 -8.070 1.00 90.12 176 LEU A C 1
ATOM 1358 O O . LEU A 1 176 ? 12.072 -18.424 -7.218 1.00 90.12 176 LEU A O 1
ATOM 1362 N N . PRO A 1 177 ? 13.943 -18.693 -8.439 1.00 84.31 177 PRO A N 1
ATOM 1363 C CA . PRO A 1 177 ? 14.312 -19.951 -7.797 1.00 84.31 177 PRO A CA 1
ATOM 1364 C C . PRO A 1 177 ? 14.799 -19.722 -6.361 1.00 84.31 177 PRO A C 1
ATOM 1366 O O . PRO A 1 177 ? 15.187 -18.614 -5.988 1.00 84.31 177 PRO A O 1
ATOM 1369 N N . ALA A 1 178 ? 14.872 -20.792 -5.567 1.00 74.69 178 ALA A N 1
ATOM 1370 C CA . ALA A 1 178 ? 15.409 -20.732 -4.207 1.00 74.69 178 ALA A CA 1
ATOM 1371 C C . ALA A 1 178 ? 16.862 -20.222 -4.148 1.00 74.69 178 ALA A C 1
ATOM 1373 O O . ALA A 1 178 ? 17.231 -19.551 -3.191 1.00 74.69 178 ALA A O 1
ATOM 1374 N N . ILE A 1 179 ? 17.680 -20.486 -5.176 1.00 75.31 179 ILE A N 1
ATOM 1375 C CA . ILE A 1 179 ? 19.084 -20.050 -5.287 1.00 75.31 179 ILE A CA 1
ATOM 1376 C C . ILE A 1 179 ? 19.336 -19.514 -6.700 1.00 75.31 179 ILE A C 1
ATOM 1378 O O . ILE A 1 179 ? 18.868 -20.106 -7.672 1.00 75.31 179 ILE A O 1
ATOM 1382 N N . GLY A 1 180 ? 20.113 -18.434 -6.810 1.00 78.88 180 GLY A N 1
ATOM 1383 C CA . GLY A 1 180 ? 20.534 -17.849 -8.084 1.00 78.88 180 GLY A CA 1
ATOM 1384 C C . GLY A 1 180 ? 19.571 -16.801 -8.647 1.00 78.88 180 GLY A C 1
ATOM 1385 O O . GLY A 1 180 ? 18.624 -16.364 -7.994 1.00 78.88 180 GLY A O 1
ATOM 1386 N N . ALA A 1 181 ? 19.851 -16.352 -9.869 1.00 88.38 181 ALA A N 1
ATOM 1387 C CA . ALA A 1 181 ? 19.047 -15.334 -10.535 1.00 88.38 181 ALA A CA 1
ATOM 1388 C C . ALA A 1 181 ? 17.670 -15.868 -10.962 1.00 88.38 181 ALA A C 1
ATOM 1390 O O . ALA A 1 181 ? 17.519 -17.036 -11.323 1.00 88.38 181 ALA A O 1
ATOM 1391 N N . SER A 1 182 ? 16.675 -14.984 -10.969 1.00 93.06 182 SER A N 1
ATOM 1392 C CA . SER A 1 182 ? 15.393 -15.232 -11.617 1.00 93.06 182 SER A CA 1
ATOM 1393 C C . SER A 1 182 ? 15.541 -15.346 -13.133 1.00 93.06 182 SER A C 1
ATOM 1395 O O . SER A 1 182 ? 16.554 -14.947 -13.717 1.00 93.06 182 SER A O 1
ATOM 1397 N N . THR A 1 183 ? 14.475 -15.791 -13.799 1.00 94.94 183 THR A N 1
ATOM 1398 C CA . THR A 1 183 ? 14.325 -15.519 -15.234 1.00 94.94 183 THR A CA 1
ATOM 1399 C C . THR A 1 183 ? 14.333 -14.009 -15.499 1.00 94.94 183 THR A C 1
ATOM 1401 O O . THR A 1 183 ? 13.998 -13.205 -14.624 1.00 94.94 183 THR A O 1
ATOM 1404 N N . VAL A 1 184 ? 14.730 -13.627 -16.713 1.00 94.69 184 VAL A N 1
ATOM 1405 C CA . VAL A 1 184 ? 14.694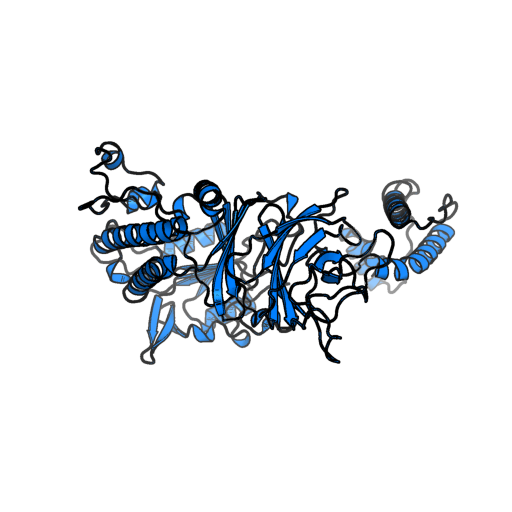 -12.239 -17.190 1.00 94.69 184 VAL A CA 1
ATOM 1406 C C . VAL A 1 184 ? 13.350 -11.989 -17.862 1.00 94.69 184 VAL A C 1
ATOM 1408 O O . VAL A 1 184 ? 12.924 -12.801 -18.684 1.00 94.69 184 VAL A O 1
ATOM 1411 N N . CYS A 1 185 ? 12.706 -10.864 -17.558 1.00 94.38 185 CYS A N 1
ATOM 1412 C CA . CYS A 1 185 ? 11.594 -10.360 -18.359 1.00 94.38 185 CYS A CA 1
ATOM 1413 C C . CYS A 1 185 ? 11.985 -9.078 -19.103 1.00 94.38 185 CYS A C 1
ATOM 1415 O O . CYS A 1 185 ? 12.963 -8.410 -18.758 1.00 94.38 185 CYS A O 1
ATOM 1417 N N . GLN A 1 186 ? 11.244 -8.785 -20.172 1.00 95.00 186 GLN A N 1
ATOM 1418 C CA . GLN A 1 186 ? 11.556 -7.733 -21.134 1.00 95.00 186 GLN A CA 1
ATOM 1419 C C . GLN A 1 186 ? 10.353 -6.814 -21.330 1.00 95.00 186 GLN A C 1
ATOM 1421 O O . GLN A 1 186 ? 9.222 -7.281 -21.460 1.00 95.00 186 GLN A O 1
ATOM 1426 N N . PHE A 1 187 ? 10.621 -5.516 -21.412 1.00 95.69 187 PHE A N 1
ATOM 1427 C CA . PHE A 1 187 ? 9.642 -4.471 -21.678 1.00 95.69 187 PHE A CA 1
ATOM 1428 C C . PHE A 1 187 ? 10.096 -3.639 -22.869 1.00 95.69 187 PHE A C 1
ATOM 1430 O O . PHE A 1 187 ? 11.274 -3.297 -22.987 1.00 95.69 187 PHE A O 1
ATOM 1437 N N . LEU A 1 188 ? 9.166 -3.312 -23.759 1.00 94.81 188 LEU A N 1
ATOM 1438 C CA . LEU A 1 188 ? 9.457 -2.513 -24.942 1.00 94.81 188 LEU A CA 1
ATOM 1439 C C . LEU A 1 188 ? 9.192 -1.044 -24.638 1.00 94.81 188 LEU A C 1
ATOM 1441 O O . LEU A 1 188 ? 8.085 -0.692 -24.242 1.00 94.81 188 LEU A O 1
ATOM 1445 N N . ILE A 1 189 ? 10.171 -0.183 -24.883 1.00 94.94 189 ILE A N 1
ATOM 1446 C CA . ILE A 1 189 ? 10.010 1.264 -24.730 1.00 94.94 189 ILE A CA 1
ATOM 1447 C C . ILE A 1 189 ? 10.323 1.979 -26.036 1.00 94.94 189 ILE A C 1
ATOM 1449 O O . ILE A 1 189 ? 11.098 1.500 -26.870 1.00 94.94 189 ILE A O 1
ATOM 1453 N N . ARG A 1 190 ? 9.722 3.154 -26.207 1.00 93.88 190 ARG A N 1
ATOM 1454 C CA . ARG A 1 190 ? 10.073 4.098 -27.269 1.00 93.88 190 ARG A CA 1
ATOM 1455 C C . ARG A 1 190 ? 9.900 5.521 -26.727 1.00 93.88 190 ARG A C 1
ATOM 1457 O O . ARG A 1 190 ? 8.785 6.043 -26.786 1.00 93.88 190 ARG A O 1
ATOM 1464 N N . PRO A 1 191 ? 10.966 6.128 -26.176 1.00 93.06 191 PRO A N 1
ATOM 1465 C CA . PRO A 1 191 ? 10.944 7.529 -25.763 1.00 93.06 191 PRO A CA 1
ATOM 1466 C C . PRO A 1 191 ? 10.541 8.444 -26.930 1.00 93.06 191 PRO A C 1
ATOM 1468 O O . PRO A 1 191 ? 10.905 8.165 -28.077 1.00 93.06 191 PRO A O 1
ATOM 1471 N N . ASP A 1 192 ? 9.805 9.525 -26.668 1.00 91.44 192 ASP A N 1
ATOM 1472 C CA . ASP A 1 192 ? 9.384 10.452 -27.732 1.00 91.44 192 ASP A CA 1
ATOM 1473 C C . ASP A 1 192 ? 10.560 11.263 -28.294 1.00 91.44 192 ASP A C 1
ATOM 1475 O O . ASP A 1 192 ? 11.638 11.340 -27.703 1.00 91.44 192 ASP A O 1
ATOM 1479 N N . LEU A 1 193 ? 10.355 11.875 -29.466 1.00 90.50 193 LEU A N 1
ATOM 1480 C CA . LEU A 1 193 ? 11.378 12.681 -30.142 1.00 90.50 193 LEU A CA 1
ATOM 1481 C C . LEU A 1 193 ? 11.768 13.954 -29.378 1.00 90.50 193 LEU A C 1
ATOM 1483 O O . LEU A 1 193 ? 12.892 14.425 -29.528 1.00 90.50 193 LEU A O 1
ATOM 1487 N N . ASP A 1 194 ? 10.844 14.516 -28.605 1.00 90.00 194 ASP A N 1
ATOM 1488 C CA . ASP A 1 194 ? 11.005 15.731 -27.802 1.00 90.00 194 ASP A CA 1
ATOM 1489 C C . ASP A 1 194 ? 11.300 15.441 -26.321 1.00 90.00 194 ASP A C 1
ATOM 1491 O O . ASP A 1 194 ? 11.537 16.363 -25.538 1.00 90.00 194 ASP A O 1
ATOM 1495 N N . GLN A 1 195 ? 11.324 14.166 -25.934 1.00 89.81 195 GLN A N 1
ATOM 1496 C CA . GLN A 1 195 ? 11.620 13.752 -24.573 1.00 89.81 195 GLN A CA 1
ATOM 1497 C C . GLN A 1 195 ? 13.112 13.940 -24.275 1.00 89.81 195 GLN A C 1
ATOM 1499 O O . GLN A 1 195 ? 13.964 13.490 -25.035 1.00 89.81 195 GLN A O 1
ATOM 1504 N N . THR A 1 196 ? 13.433 14.582 -23.150 1.00 90.12 196 THR A N 1
ATOM 1505 C CA . THR A 1 196 ? 14.820 14.811 -22.693 1.00 90.12 196 THR A CA 1
ATOM 1506 C C . THR A 1 196 ? 15.210 13.929 -21.508 1.00 90.12 196 THR A C 1
ATOM 1508 O O . THR A 1 196 ? 16.394 13.714 -21.253 1.00 90.12 196 THR A O 1
ATOM 1511 N N . GLN A 1 197 ? 14.219 13.401 -20.788 1.00 91.62 197 GLN A N 1
ATOM 1512 C CA . GLN A 1 197 ? 14.375 12.517 -19.635 1.00 91.62 197 GLN A CA 1
ATOM 1513 C C . GLN A 1 197 ? 13.359 11.386 -19.718 1.00 91.62 197 GLN A C 1
ATOM 1515 O O . GLN A 1 197 ? 12.179 11.621 -19.989 1.00 91.62 197 GLN A O 1
ATOM 1520 N N . PHE A 1 198 ? 13.815 10.163 -19.480 1.00 93.25 198 PHE A N 1
ATOM 1521 C CA . PHE A 1 198 ? 12.967 8.986 -19.398 1.00 93.25 198 PHE A CA 1
ATOM 1522 C C . PHE A 1 198 ? 12.825 8.562 -17.948 1.00 93.25 198 PHE A C 1
ATOM 1524 O O . PHE A 1 198 ? 13.817 8.514 -17.226 1.00 93.25 198 PHE A O 1
ATOM 1531 N N . GLU A 1 199 ? 11.601 8.221 -17.550 1.00 93.12 199 GLU A N 1
ATOM 1532 C CA . GLU A 1 199 ? 11.304 7.683 -16.230 1.00 93.12 199 GLU A CA 1
ATOM 1533 C C . GLU A 1 199 ? 10.246 6.586 -16.310 1.00 93.12 199 GLU A C 1
ATOM 1535 O O . GLU A 1 199 ? 9.175 6.762 -16.903 1.00 93.12 199 GLU A O 1
ATOM 1540 N N . ALA A 1 200 ? 10.533 5.463 -15.662 1.00 94.38 200 ALA A N 1
ATOM 1541 C CA . ALA A 1 200 ? 9.598 4.365 -15.520 1.00 94.38 200 ALA A CA 1
ATOM 1542 C C . ALA A 1 200 ? 9.738 3.679 -14.162 1.00 94.38 200 ALA A C 1
ATOM 1544 O O . ALA A 1 200 ? 10.826 3.590 -13.596 1.00 94.38 200 ALA A O 1
ATOM 1545 N N . ARG A 1 201 ? 8.626 3.163 -13.649 1.00 93.81 201 ARG A N 1
ATOM 1546 C CA . ARG A 1 201 ? 8.544 2.454 -12.377 1.00 93.81 201 ARG A CA 1
ATOM 1547 C C . ARG A 1 201 ? 8.381 0.961 -12.601 1.00 93.81 201 ARG A C 1
ATOM 1549 O O . ARG A 1 201 ? 7.511 0.530 -13.354 1.00 93.81 201 ARG A O 1
ATOM 1556 N N . PHE A 1 202 ? 9.173 0.192 -11.872 1.00 95.06 202 PHE A N 1
ATOM 1557 C CA . PHE A 1 202 ? 8.991 -1.231 -11.653 1.00 95.06 202 PHE A CA 1
ATOM 1558 C C . PHE A 1 202 ? 8.251 -1.433 -10.339 1.00 95.06 202 PHE A C 1
ATOM 1560 O O . PHE A 1 202 ? 8.649 -0.879 -9.316 1.00 95.06 202 PHE A O 1
ATOM 1567 N N . SER A 1 203 ? 7.198 -2.242 -10.360 1.00 94.06 203 SER A N 1
ATOM 1568 C CA . SER A 1 203 ? 6.555 -2.765 -9.154 1.00 94.06 203 SER A CA 1
ATOM 1569 C C . SER A 1 203 ? 6.649 -4.282 -9.192 1.00 94.06 203 SER A C 1
ATOM 1571 O O . SER A 1 203 ? 6.153 -4.898 -10.133 1.00 94.06 203 SER A O 1
ATOM 1573 N N . VAL A 1 204 ? 7.308 -4.873 -8.197 1.00 93.56 204 VAL A N 1
ATOM 1574 C CA . VAL A 1 204 ? 7.449 -6.326 -8.062 1.00 93.56 204 VAL A CA 1
ATOM 1575 C C . VAL A 1 204 ? 6.418 -6.816 -7.059 1.00 93.56 204 VAL A C 1
ATOM 1577 O O . VAL A 1 204 ? 6.366 -6.319 -5.930 1.00 93.56 204 VAL A O 1
ATOM 1580 N N . LEU A 1 205 ? 5.595 -7.775 -7.473 1.00 92.88 205 LEU A N 1
ATOM 1581 C CA . LEU A 1 205 ? 4.493 -8.306 -6.686 1.00 92.88 205 LEU A CA 1
ATOM 1582 C C . LEU A 1 205 ? 4.562 -9.827 -6.564 1.00 92.88 205 LEU A C 1
ATOM 1584 O O . LEU A 1 205 ? 4.979 -10.521 -7.487 1.00 92.88 205 LEU A O 1
ATOM 1588 N N . TYR A 1 206 ? 4.054 -10.336 -5.445 1.00 89.06 206 TYR A N 1
ATOM 1589 C CA . TYR A 1 206 ? 3.716 -11.744 -5.258 1.00 89.06 206 TYR A CA 1
ATOM 1590 C C . TYR A 1 206 ? 2.234 -11.855 -4.909 1.00 89.06 206 TYR A C 1
ATOM 1592 O O . TYR A 1 206 ? 1.807 -11.326 -3.883 1.00 89.06 206 TYR A O 1
ATOM 1600 N N . ALA A 1 207 ? 1.432 -12.494 -5.766 1.00 87.50 207 ALA A N 1
ATOM 1601 C CA . ALA A 1 207 ? -0.012 -12.655 -5.558 1.00 87.50 207 ALA A CA 1
ATOM 1602 C C . ALA A 1 207 ? -0.734 -11.323 -5.210 1.00 87.50 207 ALA A C 1
ATOM 1604 O O . ALA A 1 207 ? -1.415 -11.209 -4.186 1.00 87.50 207 ALA A O 1
ATOM 1605 N N . ASN A 1 208 ? -0.509 -10.292 -6.042 1.00 90.19 208 ASN A N 1
ATOM 1606 C CA . ASN A 1 208 ? -0.934 -8.888 -5.869 1.00 90.19 208 ASN A CA 1
ATOM 1607 C C . ASN A 1 208 ? -0.440 -8.182 -4.596 1.00 90.19 208 ASN A C 1
ATOM 1609 O O . ASN A 1 208 ? -0.890 -7.083 -4.294 1.00 90.19 208 ASN A O 1
ATOM 1613 N N . ARG A 1 209 ? 0.495 -8.766 -3.846 1.00 88.81 209 ARG A N 1
ATOM 1614 C CA . ARG A 1 209 ? 1.188 -8.090 -2.746 1.00 88.81 209 ARG A CA 1
ATOM 1615 C C . ARG A 1 209 ? 2.421 -7.391 -3.297 1.00 88.81 209 ARG A C 1
ATOM 1617 O O . ARG A 1 209 ? 3.324 -8.066 -3.780 1.00 88.81 209 ARG A O 1
ATOM 1624 N N . VAL A 1 210 ? 2.485 -6.069 -3.208 1.00 89.56 210 VAL A N 1
ATOM 1625 C CA . VAL A 1 210 ? 3.671 -5.292 -3.581 1.00 89.56 210 VAL A CA 1
ATOM 1626 C C . VAL A 1 210 ? 4.796 -5.601 -2.596 1.00 89.56 210 VAL A C 1
ATOM 1628 O O . VAL A 1 210 ? 4.632 -5.476 -1.383 1.00 89.56 210 VAL A O 1
ATOM 1631 N N . LEU A 1 211 ? 5.940 -6.018 -3.132 1.00 86.44 211 LEU A N 1
ATOM 1632 C CA . LEU A 1 211 ? 7.146 -6.333 -2.368 1.00 86.44 211 LEU A CA 1
ATOM 1633 C C . LEU A 1 211 ? 8.117 -5.153 -2.394 1.00 86.44 211 LEU A C 1
ATOM 1635 O O . LEU A 1 211 ? 8.604 -4.701 -1.356 1.00 86.44 211 LEU A O 1
ATOM 1639 N N . GLN A 1 212 ? 8.364 -4.626 -3.593 1.00 86.56 212 GLN A N 1
ATOM 1640 C CA . GLN A 1 212 ? 9.327 -3.560 -3.829 1.00 86.56 212 GLN A CA 1
ATOM 1641 C C . GLN A 1 212 ? 8.933 -2.738 -5.056 1.00 86.56 212 GLN A C 1
ATOM 1643 O O . GLN A 1 212 ? 8.423 -3.283 -6.039 1.00 86.56 212 GLN A O 1
ATOM 1648 N N . THR A 1 213 ? 9.208 -1.436 -5.013 1.00 90.06 213 THR A N 1
ATOM 1649 C CA . THR A 1 213 ? 9.120 -0.548 -6.177 1.00 90.06 213 THR A CA 1
ATOM 1650 C C . THR A 1 213 ? 10.469 0.103 -6.463 1.00 90.06 213 THR A C 1
ATOM 1652 O O . THR A 1 213 ? 11.223 0.420 -5.539 1.00 90.06 213 THR A O 1
ATOM 1655 N N . ALA A 1 214 ? 10.787 0.307 -7.740 1.00 90.75 214 ALA A N 1
ATOM 1656 C CA . ALA A 1 214 ? 12.028 0.938 -8.179 1.00 90.75 214 ALA A CA 1
ATOM 1657 C C . ALA A 1 214 ? 11.809 1.837 -9.398 1.00 90.75 214 ALA A C 1
ATOM 1659 O O . ALA A 1 214 ? 10.995 1.534 -10.267 1.00 90.75 214 ALA A O 1
ATOM 1660 N N . LEU A 1 215 ? 12.572 2.921 -9.471 1.00 91.44 215 LEU A N 1
ATOM 1661 C CA . LEU A 1 215 ? 12.559 3.907 -10.538 1.00 91.44 215 LEU A CA 1
ATOM 1662 C C . LEU A 1 215 ? 13.761 3.686 -11.459 1.00 91.44 215 LEU A C 1
ATOM 1664 O O . LEU A 1 215 ? 14.908 3.720 -11.016 1.00 91.44 215 LEU A O 1
ATOM 1668 N N . LEU A 1 216 ? 13.490 3.491 -12.743 1.00 94.38 216 LEU A N 1
ATOM 1669 C CA . LEU A 1 216 ? 14.469 3.560 -13.817 1.00 94.38 216 LEU A CA 1
ATOM 1670 C C . LEU A 1 216 ? 14.396 4.950 -14.438 1.00 94.38 216 LEU A C 1
ATOM 1672 O O . LEU A 1 216 ? 13.327 5.352 -14.900 1.00 94.38 216 LEU A O 1
ATOM 1676 N N . ARG A 1 217 ? 15.517 5.669 -14.469 1.00 93.62 217 ARG A N 1
ATOM 1677 C CA . ARG A 1 217 ? 15.563 7.025 -15.018 1.00 93.62 217 ARG A CA 1
ATOM 1678 C C . ARG A 1 217 ? 16.861 7.329 -15.742 1.00 93.62 217 ARG A C 1
ATOM 1680 O O . ARG A 1 217 ? 17.888 6.726 -15.458 1.00 93.62 217 ARG A O 1
ATOM 1687 N N . GLY A 1 218 ? 16.831 8.282 -16.660 1.00 93.19 218 GLY A N 1
ATOM 1688 C CA . GLY A 1 218 ? 18.044 8.749 -17.318 1.00 93.19 218 GLY A CA 1
ATOM 1689 C C . GLY A 1 218 ? 17.775 9.675 -18.498 1.00 93.19 218 GLY A C 1
ATOM 1690 O O . GLY A 1 218 ? 16.630 9.805 -18.945 1.00 93.19 218 GLY A O 1
ATOM 1691 N N . PRO A 1 219 ? 18.835 10.299 -19.033 1.00 93.62 219 PRO A N 1
ATOM 1692 C CA . PRO A 1 219 ? 18.714 11.229 -20.141 1.00 93.62 219 PRO A CA 1
ATOM 1693 C C . PRO A 1 219 ? 18.271 10.515 -21.421 1.00 93.62 219 PRO A C 1
ATOM 1695 O O . PRO A 1 219 ? 18.643 9.368 -21.681 1.00 93.62 219 PRO A O 1
ATOM 1698 N N . VAL A 1 220 ? 17.504 11.223 -22.248 1.00 92.88 220 VAL A N 1
ATOM 1699 C CA . VAL A 1 220 ? 17.134 10.793 -23.599 1.00 92.88 220 VAL A CA 1
ATOM 1700 C C . VAL A 1 220 ? 17.966 11.584 -24.599 1.00 92.88 220 VAL A C 1
ATOM 1702 O O . VAL A 1 220 ? 17.924 12.810 -24.642 1.00 92.88 220 VAL A O 1
ATOM 1705 N N . SER A 1 221 ? 18.748 10.867 -25.399 1.00 90.50 221 SER A N 1
ATOM 1706 C CA . SER A 1 221 ? 19.595 11.425 -26.450 1.00 90.50 221 SER A CA 1
ATOM 1707 C C . SER A 1 221 ? 18.919 11.356 -27.817 1.00 90.50 221 SER A C 1
ATOM 1709 O O . SER A 1 221 ? 18.072 10.495 -28.076 1.00 90.50 221 SER A O 1
ATOM 1711 N N . SER A 1 222 ? 19.356 12.230 -28.725 1.00 87.06 222 SER A N 1
ATOM 1712 C CA . SER A 1 222 ? 18.910 12.242 -30.120 1.00 87.06 222 SER A CA 1
ATOM 1713 C C . SER A 1 222 ? 19.107 10.873 -30.804 1.00 87.06 222 SER A C 1
ATOM 1715 O O . SER A 1 222 ? 20.110 10.200 -30.542 1.00 87.06 222 SER A O 1
ATOM 1717 N N . PRO A 1 223 ? 18.235 10.482 -31.758 1.00 82.44 223 PRO A N 1
ATOM 1718 C CA . PRO A 1 223 ? 18.221 9.133 -32.338 1.00 82.44 223 PRO A CA 1
ATOM 1719 C C . PRO A 1 223 ? 19.555 8.672 -32.951 1.00 82.44 223 PRO A C 1
ATOM 1721 O O . PRO A 1 223 ? 19.874 7.487 -32.922 1.00 82.44 223 PRO A O 1
ATOM 1724 N N . SER A 1 224 ? 20.335 9.596 -33.524 1.00 79.81 224 SER A N 1
ATOM 1725 C CA . SER A 1 224 ? 21.547 9.287 -34.305 1.00 79.81 224 SER A CA 1
ATOM 1726 C C . SER A 1 224 ? 22.836 9.873 -33.726 1.00 79.81 224 SER A C 1
ATOM 1728 O O . SER A 1 224 ? 23.873 9.824 -34.386 1.00 79.81 224 SER A O 1
ATOM 1730 N N . GLN A 1 225 ? 22.787 10.455 -32.525 1.00 78.38 225 GLN A N 1
ATOM 1731 C CA . GLN A 1 225 ? 23.978 11.006 -31.881 1.00 78.38 225 GLN A CA 1
ATOM 1732 C C . GLN A 1 225 ? 24.614 9.976 -30.934 1.00 78.38 225 GLN A C 1
ATOM 1734 O O . GLN A 1 225 ? 23.902 9.167 -30.322 1.00 78.38 225 GLN A O 1
ATOM 1739 N N . PRO A 1 226 ? 25.954 9.977 -30.805 1.00 80.31 226 PRO A N 1
ATOM 1740 C CA . PRO A 1 226 ? 26.614 9.308 -29.693 1.00 80.31 226 PRO A CA 1
ATOM 1741 C C . PRO A 1 226 ? 26.057 9.839 -28.371 1.00 80.31 226 PRO A C 1
ATOM 1743 O O . PRO A 1 226 ? 25.682 11.008 -28.286 1.00 80.31 226 PRO A O 1
ATOM 1746 N N . PHE A 1 227 ? 26.011 8.987 -27.351 1.00 84.00 227 PHE A N 1
ATOM 1747 C CA . PHE A 1 227 ? 25.674 9.442 -26.007 1.00 84.00 227 PHE A CA 1
ATOM 1748 C C . PHE A 1 227 ? 26.731 10.430 -25.512 1.00 84.00 227 PHE A C 1
ATOM 1750 O O . PHE A 1 227 ? 27.920 10.253 -25.792 1.00 84.00 227 PHE A O 1
ATOM 1757 N N . GLU A 1 228 ? 26.301 11.462 -24.786 1.00 81.88 228 GLU A N 1
ATOM 1758 C CA . GLU A 1 228 ? 27.234 12.386 -24.146 1.00 81.88 228 GLU A CA 1
ATOM 1759 C C . GLU A 1 228 ? 28.086 11.638 -23.116 1.00 81.88 228 GLU A C 1
ATOM 1761 O O . GLU A 1 228 ? 27.593 10.762 -22.395 1.00 81.88 228 GLU A O 1
ATOM 1766 N N . GLU A 1 229 ? 29.373 11.978 -23.055 1.00 80.69 229 GLU A N 1
ATOM 1767 C CA . GLU A 1 229 ? 30.317 11.362 -22.127 1.00 80.69 229 GLU A CA 1
ATOM 1768 C C . GLU A 1 229 ? 29.846 11.564 -20.677 1.00 80.69 229 GLU A C 1
ATOM 1770 O O . GLU A 1 229 ? 29.560 12.682 -20.255 1.00 80.69 229 GLU A O 1
ATOM 1775 N N . GLY A 1 230 ? 29.732 10.469 -19.920 1.00 80.06 230 GLY A N 1
ATOM 1776 C CA . GLY A 1 230 ? 29.222 10.489 -18.546 1.00 80.06 230 GLY A CA 1
ATOM 1777 C C . GLY A 1 230 ? 27.699 10.381 -18.405 1.00 80.06 230 GLY A C 1
ATOM 1778 O O . GLY A 1 230 ? 27.215 10.385 -17.277 1.00 80.06 230 GLY A O 1
ATOM 1779 N N . SER A 1 231 ? 26.940 10.241 -19.499 1.00 84.44 231 SER A N 1
ATOM 1780 C CA . SER A 1 231 ? 25.508 9.922 -19.407 1.00 84.44 231 SER A CA 1
ATOM 1781 C C . SER A 1 231 ? 25.300 8.556 -18.754 1.00 84.44 231 SER A C 1
ATOM 1783 O O . SER A 1 231 ? 25.891 7.565 -19.195 1.00 84.44 231 SER A O 1
ATOM 1785 N N . THR A 1 232 ? 24.446 8.500 -17.730 1.00 89.81 232 THR A N 1
ATOM 1786 C CA . THR A 1 232 ? 24.113 7.255 -17.029 1.00 89.81 232 THR A CA 1
ATOM 1787 C C . THR A 1 232 ? 22.610 7.059 -16.899 1.00 89.81 232 THR A C 1
ATOM 1789 O O . THR A 1 232 ? 21.872 7.983 -16.553 1.00 89.81 232 THR A O 1
ATOM 1792 N N . ILE A 1 233 ? 22.172 5.820 -17.114 1.00 93.19 233 ILE A N 1
ATOM 1793 C CA . ILE A 1 233 ? 20.863 5.347 -16.675 1.00 93.19 233 ILE A CA 1
ATOM 1794 C C . ILE A 1 233 ? 21.005 4.941 -15.213 1.00 93.19 233 ILE A C 1
ATOM 1796 O O . ILE A 1 233 ? 21.915 4.202 -14.842 1.00 93.19 233 ILE A O 1
ATOM 1800 N N . GLU A 1 234 ? 20.100 5.434 -14.385 1.00 91.56 234 GLU A N 1
ATOM 1801 C CA . GLU A 1 234 ? 20.025 5.118 -12.971 1.00 91.56 234 GLU A CA 1
ATOM 1802 C C . GLU A 1 234 ? 18.860 4.172 -12.710 1.00 91.56 234 GLU A C 1
ATOM 1804 O O . GLU A 1 234 ? 17.779 4.295 -13.290 1.00 91.56 234 GLU A O 1
ATOM 1809 N N . PHE A 1 235 ? 19.076 3.255 -11.775 1.00 90.69 235 PHE A N 1
ATOM 1810 C CA . PHE A 1 235 ? 18.035 2.415 -11.216 1.00 90.69 235 PHE A CA 1
ATOM 1811 C C . PHE A 1 235 ? 18.052 2.604 -9.704 1.00 90.69 235 PHE A C 1
ATOM 1813 O O . PHE A 1 235 ? 19.094 2.434 -9.077 1.00 90.69 235 PHE A O 1
ATOM 1820 N N . VAL A 1 236 ? 16.931 3.023 -9.120 1.00 86.56 236 VAL A N 1
ATOM 1821 C CA . VAL A 1 236 ? 16.857 3.431 -7.712 1.00 86.56 236 VAL A CA 1
ATOM 1822 C C . VAL A 1 236 ? 15.643 2.787 -7.067 1.00 86.56 236 VAL A C 1
ATOM 1824 O O . VAL A 1 236 ? 14.524 2.973 -7.533 1.00 86.56 236 VAL A O 1
ATOM 1827 N N . VAL A 1 237 ? 15.832 2.050 -5.975 1.00 82.44 237 VAL A N 1
ATOM 1828 C CA . VAL A 1 237 ? 14.696 1.528 -5.201 1.00 82.44 237 VAL A CA 1
ATOM 1829 C C . VAL A 1 237 ? 13.947 2.690 -4.551 1.00 82.44 237 VAL A C 1
ATOM 1831 O O . VAL A 1 237 ? 14.532 3.481 -3.816 1.00 82.44 237 VAL A O 1
ATOM 1834 N N . GLU A 1 238 ? 12.646 2.786 -4.823 1.00 78.94 238 GLU A N 1
ATOM 1835 C CA . GLU A 1 238 ? 11.774 3.818 -4.255 1.00 78.94 238 GLU A CA 1
ATOM 1836 C C . GLU A 1 238 ? 11.217 3.394 -2.899 1.00 78.94 238 GLU A C 1
ATOM 1838 O O . GLU A 1 238 ? 11.165 4.207 -1.978 1.00 78.94 238 GLU A O 1
ATOM 1843 N N . ALA A 1 239 ? 10.795 2.131 -2.785 1.00 74.94 239 ALA A N 1
ATOM 1844 C CA . ALA A 1 239 ? 10.264 1.574 -1.553 1.00 74.94 239 ALA A CA 1
ATOM 1845 C C . ALA A 1 239 ? 10.521 0.072 -1.455 1.00 74.94 239 ALA A C 1
ATOM 1847 O O . ALA A 1 239 ? 10.200 -0.688 -2.370 1.00 74.94 239 ALA A O 1
ATOM 1848 N N . VAL A 1 240 ? 11.023 -0.364 -0.299 1.00 74.00 240 VAL A N 1
ATOM 1849 C CA . VAL A 1 240 ? 10.877 -1.751 0.157 1.00 74.00 240 VAL A CA 1
ATOM 1850 C C . VAL A 1 240 ? 9.599 -1.788 0.982 1.00 74.00 240 VAL A C 1
ATOM 1852 O O . VAL A 1 240 ? 9.574 -1.342 2.126 1.00 74.00 240 VAL A O 1
ATOM 1855 N N . VAL A 1 241 ? 8.511 -2.236 0.355 1.00 72.00 241 VAL A N 1
ATOM 1856 C CA . VAL A 1 241 ? 7.176 -2.278 0.975 1.00 72.00 241 VAL A CA 1
ATOM 1857 C C . VAL A 1 241 ? 7.120 -3.393 2.005 1.00 72.00 241 VAL A C 1
ATOM 1859 O O . VAL A 1 241 ? 6.485 -3.242 3.045 1.00 72.00 241 VAL A O 1
ATOM 1862 N N . ARG A 1 242 ? 7.821 -4.491 1.715 1.00 68.31 242 ARG A N 1
ATOM 1863 C CA . ARG A 1 242 ? 7.892 -5.657 2.574 1.00 68.31 242 ARG A CA 1
ATOM 1864 C C . ARG A 1 242 ? 9.335 -6.081 2.781 1.00 68.31 242 ARG A C 1
ATOM 1866 O O . ARG A 1 242 ? 10.013 -6.439 1.826 1.00 68.31 242 ARG A O 1
ATOM 1873 N N . ALA A 1 243 ? 9.796 -6.061 4.027 1.00 57.34 243 ALA A N 1
ATOM 1874 C CA . ALA A 1 243 ? 11.161 -6.471 4.360 1.00 57.34 243 ALA A CA 1
ATOM 1875 C C . ALA A 1 243 ? 11.302 -7.992 4.550 1.00 57.34 243 ALA A C 1
ATOM 1877 O O . ALA A 1 243 ? 12.422 -8.494 4.546 1.00 57.34 243 ALA A O 1
ATOM 1878 N N . ARG A 1 244 ? 10.180 -8.710 4.727 1.00 62.81 244 ARG A N 1
ATOM 1879 C CA . ARG A 1 244 ? 10.140 -10.133 5.085 1.00 62.81 244 ARG A CA 1
ATOM 1880 C C . ARG A 1 244 ? 9.276 -10.962 4.147 1.00 62.81 244 ARG A C 1
ATOM 1882 O O . ARG A 1 244 ? 8.136 -10.594 3.867 1.00 62.81 244 ARG A O 1
ATOM 1889 N N . MET A 1 245 ? 9.802 -12.090 3.677 1.00 68.19 245 MET A N 1
ATOM 1890 C CA . MET A 1 245 ? 9.168 -12.902 2.627 1.00 68.19 245 MET A CA 1
ATOM 1891 C C . MET A 1 245 ? 8.973 -14.386 3.000 1.00 68.19 245 MET A C 1
ATOM 1893 O O . MET A 1 245 ? 8.575 -15.179 2.148 1.00 68.19 245 MET A O 1
ATOM 1897 N N . ASP A 1 246 ? 9.176 -14.763 4.270 1.00 61.12 246 ASP A N 1
ATOM 1898 C CA . ASP A 1 246 ? 9.231 -16.178 4.717 1.00 61.12 246 ASP A CA 1
ATOM 1899 C C . ASP A 1 246 ? 7.888 -16.861 4.822 1.00 61.12 246 ASP A C 1
ATOM 1901 O O . ASP A 1 246 ? 7.809 -18.082 4.929 1.00 61.12 246 ASP A O 1
ATOM 1905 N N . ASP A 1 247 ? 6.829 -16.073 4.738 1.00 62.91 247 ASP A N 1
ATOM 1906 C CA . ASP A 1 247 ? 5.463 -16.523 4.891 1.00 62.91 247 ASP A CA 1
ATOM 1907 C C . ASP A 1 247 ? 4.596 -16.250 3.659 1.00 62.91 247 ASP A C 1
ATOM 1909 O O . ASP A 1 247 ? 3.375 -16.399 3.748 1.00 62.91 247 ASP A O 1
ATOM 1913 N N . LEU A 1 248 ? 5.202 -15.863 2.525 1.00 71.19 248 LEU A N 1
ATOM 1914 C CA . LEU A 1 248 ? 4.482 -15.481 1.305 1.00 71.19 248 LEU A CA 1
ATOM 1915 C C . LEU A 1 248 ? 3.435 -16.526 0.890 1.00 71.19 248 LEU A C 1
ATOM 1917 O O . LEU A 1 248 ? 2.287 -16.149 0.659 1.00 71.19 248 LEU A O 1
ATOM 1921 N N . ASP A 1 249 ? 3.789 -17.814 0.892 1.00 70.69 249 ASP A N 1
ATOM 1922 C CA . ASP A 1 249 ? 2.893 -18.905 0.469 1.00 70.69 249 ASP A CA 1
ATOM 1923 C C . ASP A 1 249 ? 1.825 -19.249 1.516 1.00 70.69 249 ASP A C 1
ATOM 1925 O O . ASP A 1 249 ? 0.754 -19.762 1.195 1.00 70.69 249 ASP A O 1
ATOM 1929 N N . SER A 1 250 ? 2.097 -18.959 2.790 1.00 63.84 250 SER A N 1
ATOM 1930 C CA . SER A 1 250 ? 1.156 -19.215 3.887 1.00 63.84 250 SER A CA 1
ATOM 1931 C C . SER A 1 250 ? 0.072 -18.141 4.011 1.00 63.84 250 SER A C 1
ATOM 1933 O O . SER A 1 250 ? -0.902 -18.310 4.752 1.00 63.84 250 SER A O 1
ATOM 1935 N N . ARG A 1 251 ? 0.232 -17.018 3.301 1.00 70.69 251 ARG A N 1
ATOM 1936 C CA . ARG A 1 251 ? -0.676 -15.877 3.377 1.00 70.69 251 ARG A CA 1
ATOM 1937 C C . ARG A 1 251 ? -1.733 -15.915 2.293 1.00 70.69 251 ARG A C 1
ATOM 1939 O O . ARG A 1 251 ? -1.515 -16.333 1.162 1.00 70.69 251 ARG A O 1
ATOM 1946 N N . ARG A 1 252 ? -2.896 -15.366 2.640 1.00 77.56 252 ARG A N 1
ATOM 1947 C CA . ARG A 1 252 ? -3.951 -15.110 1.666 1.00 77.56 252 ARG A CA 1
ATOM 1948 C C . ARG A 1 252 ? -3.445 -14.116 0.596 1.00 77.56 252 ARG A C 1
ATOM 1950 O O . ARG A 1 252 ? -2.913 -13.064 0.977 1.00 77.56 252 ARG A O 1
ATOM 1957 N N . PRO A 1 253 ? -3.630 -14.422 -0.703 1.00 84.69 253 PRO A N 1
ATOM 1958 C CA . PRO A 1 253 ? -3.402 -13.487 -1.803 1.00 84.69 253 PRO A CA 1
ATOM 1959 C C . PRO A 1 253 ? -4.207 -12.202 -1.649 1.00 84.69 253 PRO A C 1
ATOM 1961 O O . PRO A 1 253 ? -5.341 -12.241 -1.165 1.00 84.69 253 PRO A O 1
ATOM 1964 N N . PHE A 1 254 ? -3.643 -11.083 -2.099 1.00 90.25 254 PHE A N 1
ATOM 1965 C CA . PHE A 1 254 ? -4.416 -9.858 -2.266 1.00 90.25 254 PHE A CA 1
ATOM 1966 C C . PHE A 1 254 ? -5.268 -9.949 -3.534 1.00 90.25 254 PHE A C 1
ATOM 1968 O O . PHE A 1 254 ? -4.864 -10.526 -4.545 1.00 90.25 254 PHE A O 1
ATOM 1975 N N . ASP A 1 255 ? -6.451 -9.347 -3.488 1.00 94.44 255 ASP A N 1
ATOM 1976 C CA . ASP A 1 255 ? -7.328 -9.257 -4.655 1.00 94.44 255 ASP A CA 1
ATOM 1977 C C . ASP A 1 255 ? -6.916 -8.073 -5.553 1.00 94.44 255 ASP A C 1
ATOM 1979 O O . ASP A 1 255 ? -7.109 -8.116 -6.768 1.00 94.44 255 ASP A O 1
ATOM 1983 N N . ALA A 1 256 ? -6.332 -7.022 -4.959 1.00 94.88 256 ALA A N 1
ATOM 1984 C CA . ALA A 1 256 ? -5.797 -5.858 -5.661 1.00 94.88 256 ALA A CA 1
ATOM 1985 C C . ALA A 1 256 ? -4.715 -5.126 -4.844 1.00 94.88 256 ALA A C 1
ATOM 1987 O O . ALA A 1 256 ? -4.723 -5.149 -3.609 1.00 94.88 256 ALA A O 1
ATOM 1988 N N . ALA A 1 257 ? -3.842 -4.404 -5.545 1.00 93.94 257 ALA A N 1
ATOM 1989 C CA . ALA A 1 257 ? -2.907 -3.436 -4.981 1.00 93.94 257 ALA A CA 1
ATOM 1990 C C . ALA A 1 257 ? -3.129 -2.038 -5.566 1.00 93.94 257 ALA A C 1
ATOM 1992 O O . ALA A 1 257 ? -3.445 -1.876 -6.744 1.00 93.94 257 ALA A O 1
ATOM 1993 N N . VAL A 1 258 ? -2.919 -1.018 -4.739 1.00 93.00 258 VAL A N 1
ATOM 1994 C CA . VAL A 1 258 ? -3.004 0.394 -5.105 1.00 93.00 258 VAL A CA 1
ATOM 1995 C C . VAL A 1 258 ? -1.736 1.094 -4.637 1.00 93.00 258 VAL A C 1
ATOM 1997 O O . VAL A 1 258 ? -1.482 1.192 -3.443 1.00 93.00 258 VAL A O 1
ATOM 2000 N N . ILE A 1 259 ? -0.937 1.602 -5.567 1.00 90.81 259 ILE A N 1
ATOM 2001 C CA . ILE A 1 259 ? 0.287 2.352 -5.286 1.00 90.81 259 ILE A CA 1
ATOM 2002 C C . ILE A 1 259 ? -0.006 3.835 -5.503 1.00 90.81 259 ILE A C 1
ATOM 2004 O O . ILE A 1 259 ? -0.396 4.244 -6.598 1.00 90.81 259 ILE A O 1
ATOM 2008 N N . VAL A 1 260 ? 0.194 4.640 -4.464 1.00 88.62 260 VAL A N 1
ATOM 2009 C CA . VAL A 1 260 ? 0.052 6.097 -4.484 1.00 88.62 260 VAL A CA 1
ATOM 2010 C C . VAL A 1 260 ? 1.444 6.713 -4.468 1.00 88.62 260 VAL A C 1
ATOM 2012 O O . VAL A 1 260 ? 2.204 6.546 -3.510 1.00 88.62 260 VAL A O 1
ATOM 2015 N N . ASN A 1 261 ? 1.790 7.404 -5.550 1.00 83.62 261 ASN A N 1
ATOM 2016 C CA . ASN A 1 261 ? 3.101 8.020 -5.735 1.00 83.62 261 ASN A CA 1
ATOM 2017 C C . ASN A 1 261 ? 2.983 9.260 -6.647 1.00 83.62 261 ASN A C 1
ATOM 2019 O O . ASN A 1 261 ? 1.899 9.828 -6.761 1.00 83.62 261 ASN A O 1
ATOM 2023 N N . HIS A 1 262 ? 4.066 9.693 -7.289 1.00 81.69 262 HIS A N 1
ATOM 2024 C CA . HIS A 1 262 ? 4.098 10.786 -8.258 1.00 81.69 262 HIS A CA 1
ATOM 2025 C C . HIS A 1 262 ? 4.913 10.427 -9.515 1.00 81.69 262 HIS A C 1
ATOM 2027 O O . HIS A 1 262 ? 5.554 9.369 -9.579 1.00 81.69 262 HIS A O 1
ATOM 2033 N N . ASN A 1 263 ? 4.848 11.294 -10.529 1.00 80.38 263 ASN A N 1
ATOM 2034 C CA . ASN A 1 263 ? 5.751 11.298 -11.686 1.00 80.38 263 ASN A CA 1
ATOM 2035 C C . ASN A 1 263 ? 6.981 12.204 -11.454 1.00 80.38 263 ASN A C 1
ATOM 2037 O O . ASN A 1 263 ? 7.143 12.775 -10.373 1.00 80.38 263 ASN A O 1
ATOM 2041 N N . SER A 1 264 ? 7.819 12.362 -12.480 1.00 71.25 264 SER A N 1
ATOM 2042 C CA . SER A 1 264 ? 9.003 13.238 -12.498 1.00 71.25 264 SER A CA 1
ATOM 2043 C C . SER A 1 264 ? 8.723 14.696 -12.107 1.00 71.25 264 SER A C 1
ATOM 2045 O O . SER A 1 264 ? 9.552 15.359 -11.490 1.00 71.25 264 SER A O 1
ATOM 2047 N N . GLU A 1 265 ? 7.533 15.197 -12.438 1.00 77.44 265 GLU A N 1
ATOM 2048 C CA . GLU A 1 265 ? 7.082 16.566 -12.172 1.00 77.44 265 GLU A CA 1
ATOM 2049 C C . GLU A 1 265 ? 6.409 16.713 -10.797 1.00 77.44 265 GLU A C 1
ATOM 2051 O O . GLU A 1 265 ? 5.781 17.733 -10.516 1.00 77.44 265 GLU A O 1
ATOM 2056 N N . TYR A 1 266 ? 6.507 15.692 -9.938 1.00 77.31 266 TYR A N 1
ATOM 2057 C CA . TYR A 1 266 ? 5.810 15.603 -8.650 1.00 77.31 266 TYR A CA 1
ATOM 2058 C C . TYR A 1 266 ? 4.279 15.655 -8.761 1.00 77.31 266 TYR A C 1
ATOM 2060 O O . TYR A 1 266 ? 3.585 15.882 -7.767 1.00 77.31 266 TYR A O 1
ATOM 2068 N N . VAL A 1 267 ? 3.726 15.387 -9.947 1.00 81.69 267 VAL A N 1
ATOM 2069 C CA . VAL A 1 267 ? 2.284 15.231 -10.136 1.00 81.69 267 VAL A CA 1
ATOM 2070 C C . VAL A 1 267 ? 1.869 13.889 -9.536 1.00 81.69 267 VAL A C 1
ATOM 2072 O O . VAL A 1 267 ? 2.401 12.851 -9.946 1.00 81.69 267 VAL A O 1
ATOM 2075 N N . PRO A 1 268 ? 0.924 13.869 -8.582 1.00 84.19 268 PRO A N 1
ATOM 2076 C CA . PRO A 1 268 ? 0.461 12.632 -7.975 1.00 84.19 268 PRO A CA 1
ATOM 2077 C C . PRO A 1 268 ? -0.121 11.649 -9.003 1.00 84.19 268 PRO A C 1
ATOM 2079 O O . PRO A 1 268 ? -0.791 12.045 -9.957 1.00 84.19 268 PRO A O 1
ATOM 2082 N N . LEU A 1 269 ? 0.087 10.35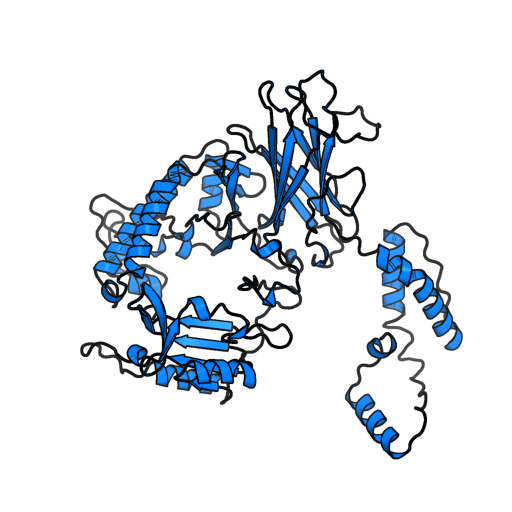6 -8.773 1.00 86.25 269 LEU A N 1
ATOM 2083 C CA . LEU A 1 269 ? -0.398 9.242 -9.580 1.00 86.25 269 LEU A CA 1
ATOM 2084 C C . LEU A 1 269 ? -0.880 8.100 -8.682 1.00 86.25 269 LEU A C 1
ATOM 2086 O O . LEU A 1 269 ? -0.311 7.826 -7.624 1.00 86.25 269 LEU A O 1
ATOM 2090 N N . ILE A 1 270 ? -1.906 7.397 -9.152 1.00 88.62 270 ILE A N 1
ATOM 2091 C CA . ILE A 1 270 ? -2.401 6.153 -8.571 1.00 88.62 270 ILE A CA 1
ATOM 2092 C C . ILE A 1 270 ? -2.232 5.051 -9.601 1.00 88.62 270 ILE A C 1
ATOM 2094 O O . ILE A 1 270 ? -2.812 5.119 -10.683 1.00 88.62 270 ILE A O 1
ATOM 2098 N N . THR A 1 271 ? -1.461 4.030 -9.242 1.00 90.12 271 THR A N 1
ATOM 2099 C CA . THR A 1 271 ? -1.344 2.785 -10.005 1.00 90.12 271 THR A CA 1
ATOM 2100 C C . THR A 1 271 ? -2.181 1.728 -9.309 1.00 90.12 271 THR A C 1
ATOM 2102 O O . THR A 1 271 ? -1.932 1.418 -8.150 1.00 90.12 271 THR A O 1
ATOM 2105 N N . THR A 1 272 ? -3.190 1.192 -9.983 1.00 92.38 272 THR A N 1
ATOM 2106 C CA . THR A 1 272 ? -4.001 0.085 -9.463 1.00 92.38 272 THR A CA 1
ATOM 2107 C C . THR A 1 272 ? -3.673 -1.174 -10.251 1.00 92.38 272 THR A C 1
ATOM 2109 O O . THR A 1 272 ? -3.567 -1.121 -11.477 1.00 92.38 272 THR A O 1
ATOM 2112 N N . ILE A 1 273 ? -3.492 -2.281 -9.538 1.00 93.81 273 ILE A N 1
ATOM 2113 C CA . ILE A 1 273 ? -3.055 -3.572 -10.064 1.00 93.81 273 ILE A CA 1
ATOM 2114 C C . ILE A 1 273 ? -4.013 -4.643 -9.542 1.00 93.81 273 ILE A C 1
ATOM 2116 O O . ILE A 1 273 ? -4.244 -4.736 -8.337 1.00 93.81 273 ILE A O 1
ATOM 2120 N N . ALA A 1 274 ? -4.556 -5.455 -10.441 1.00 92.69 274 ALA A N 1
ATOM 2121 C CA . ALA A 1 274 ? -5.287 -6.673 -10.110 1.00 92.69 274 ALA A CA 1
ATOM 2122 C C . ALA A 1 274 ? -4.902 -7.757 -11.120 1.00 92.69 274 ALA A C 1
ATOM 2124 O O . ALA A 1 274 ? -5.429 -7.803 -12.232 1.00 92.69 274 ALA A O 1
ATOM 2125 N N . ASN A 1 275 ? -3.985 -8.631 -10.707 1.00 87.69 275 ASN A N 1
ATOM 2126 C CA . ASN A 1 275 ? -3.325 -9.630 -11.541 1.00 87.69 275 ASN A CA 1
ATOM 2127 C C . ASN A 1 275 ? -2.589 -8.971 -12.723 1.00 87.69 275 ASN A C 1
ATOM 2129 O O . ASN A 1 275 ? -1.687 -8.162 -12.519 1.00 87.69 275 ASN A O 1
ATOM 2133 N N . ASP A 1 276 ? -2.991 -9.296 -13.948 1.00 88.06 276 ASP A N 1
ATOM 2134 C CA . ASP A 1 276 ? -2.464 -8.774 -15.207 1.00 88.06 276 ASP A CA 1
ATOM 2135 C C . ASP A 1 276 ? -3.073 -7.421 -15.615 1.00 88.06 276 ASP A C 1
ATOM 2137 O O . ASP A 1 276 ? -2.593 -6.775 -16.547 1.00 88.06 276 ASP A O 1
ATOM 2141 N N . LEU A 1 277 ? -4.113 -6.957 -14.916 1.00 91.50 277 LEU A N 1
ATOM 2142 C CA . LEU A 1 277 ? -4.754 -5.679 -15.199 1.00 91.50 277 LEU A CA 1
ATOM 2143 C C . LEU A 1 277 ? -4.092 -4.553 -14.412 1.00 91.50 277 LEU A C 1
ATOM 2145 O O . LEU A 1 277 ? -4.068 -4.560 -13.179 1.00 91.50 277 LEU A O 1
ATOM 2149 N N . VAL A 1 278 ? -3.628 -3.537 -15.139 1.00 92.00 278 VAL A N 1
ATOM 2150 C CA . VAL A 1 278 ? -2.992 -2.351 -14.565 1.00 92.00 278 VAL A CA 1
ATOM 2151 C C . VAL A 1 278 ? -3.594 -1.086 -15.162 1.00 92.00 278 VAL A C 1
ATOM 2153 O O . VAL A 1 278 ? -3.855 -1.000 -16.365 1.00 92.00 278 VAL A O 1
ATOM 2156 N N . SER A 1 279 ? -3.815 -0.087 -14.311 1.00 89.81 279 SER A N 1
ATOM 2157 C CA . SER A 1 279 ? -4.213 1.257 -14.722 1.00 89.81 279 SER A CA 1
ATOM 2158 C C . SER A 1 279 ? -3.480 2.302 -13.891 1.00 89.81 279 SER A C 1
ATOM 2160 O O . SER A 1 279 ? -3.314 2.134 -12.681 1.00 89.81 279 SER A O 1
ATOM 2162 N N . ILE A 1 280 ? -3.054 3.383 -14.543 1.00 87.56 280 ILE A N 1
ATOM 2163 C CA . ILE A 1 280 ? -2.347 4.503 -13.920 1.00 87.56 280 ILE A CA 1
ATOM 2164 C C . ILE A 1 280 ? -3.128 5.770 -14.205 1.00 87.56 280 ILE A C 1
ATOM 2166 O O . ILE A 1 280 ? -3.402 6.090 -15.361 1.00 87.56 280 ILE A O 1
ATOM 2170 N N . ASN A 1 281 ? -3.487 6.498 -13.153 1.00 85.38 281 ASN A N 1
ATOM 2171 C CA . ASN A 1 281 ? -4.309 7.690 -13.286 1.00 85.38 281 ASN A CA 1
ATOM 2172 C C . ASN A 1 281 ? -3.862 8.796 -12.331 1.00 85.38 281 ASN A C 1
ATOM 2174 O O . ASN A 1 281 ? -3.486 8.509 -11.193 1.00 85.38 281 ASN A O 1
ATOM 2178 N N . PRO A 1 282 ? -3.963 10.070 -12.741 1.00 84.12 282 PRO A N 1
ATOM 2179 C CA . PRO A 1 282 ? -3.834 11.178 -11.809 1.00 84.12 282 PRO A CA 1
ATOM 2180 C C . PRO A 1 282 ? -5.005 11.169 -10.807 1.00 84.12 282 PRO A C 1
ATOM 2182 O O . PRO A 1 282 ? -6.150 10.917 -11.197 1.00 84.12 282 PRO A O 1
ATOM 2185 N N . PRO A 1 283 ? -4.783 11.507 -9.525 1.00 79.75 283 PRO A N 1
ATOM 2186 C CA . PRO A 1 283 ? -5.822 11.512 -8.504 1.00 79.75 283 PRO A CA 1
ATOM 2187 C C . PRO A 1 283 ? -6.641 12.805 -8.491 1.00 79.75 283 PRO A C 1
ATOM 2189 O O . PRO A 1 283 ? -7.414 13.003 -7.560 1.00 79.75 283 PRO A O 1
ATOM 2192 N N . ALA A 1 284 ? -6.510 13.691 -9.486 1.00 74.50 284 ALA A N 1
ATOM 2193 C CA . ALA A 1 284 ? -7.150 15.013 -9.491 1.00 74.50 284 ALA A CA 1
ATOM 2194 C C . ALA A 1 284 ? -8.669 14.956 -9.210 1.00 74.50 284 ALA A C 1
ATOM 2196 O O . ALA A 1 284 ? -9.228 15.830 -8.551 1.00 74.50 284 ALA A O 1
ATOM 2197 N N . LYS A 1 285 ? -9.348 13.887 -9.649 1.00 78.38 285 LYS A N 1
ATOM 2198 C CA . LYS A 1 285 ? -10.787 13.675 -9.405 1.00 78.38 285 LYS A CA 1
ATOM 2199 C C . LYS A 1 285 ? -11.121 13.150 -7.998 1.00 78.38 285 LYS A C 1
ATOM 2201 O O . LYS A 1 285 ? -12.283 13.162 -7.606 1.00 78.38 285 LYS A O 1
ATOM 2206 N N . LEU A 1 286 ? -10.126 12.711 -7.228 1.00 84.69 286 LEU A N 1
ATOM 2207 C CA . LEU A 1 286 ? -10.262 12.196 -5.860 1.00 84.69 286 LEU A CA 1
ATOM 2208 C C . LEU A 1 286 ? -10.062 13.278 -4.800 1.00 84.69 286 LEU A C 1
ATOM 2210 O O . LEU A 1 286 ? -10.611 13.168 -3.703 1.00 84.69 286 LEU A O 1
ATOM 2214 N N . GLU A 1 287 ? -9.298 14.327 -5.113 1.00 83.88 287 GLU A N 1
ATOM 2215 C CA . GLU A 1 287 ? -8.868 15.346 -4.147 1.00 83.88 287 GLU A CA 1
ATOM 2216 C C . GLU A 1 287 ? -10.025 15.967 -3.363 1.00 83.88 287 GLU A C 1
ATOM 2218 O O . GLU A 1 287 ? -9.909 16.213 -2.162 1.00 83.88 287 GLU A O 1
ATOM 2223 N N . ALA A 1 288 ? -11.158 16.211 -4.026 1.00 87.56 288 ALA A N 1
ATOM 2224 C CA . ALA A 1 288 ? -12.331 16.790 -3.385 1.00 87.56 288 ALA A CA 1
ATOM 2225 C C . ALA A 1 288 ? -12.913 15.868 -2.300 1.00 87.56 288 ALA A C 1
ATOM 2227 O O . ALA A 1 288 ? -13.183 16.336 -1.191 1.00 87.56 288 ALA A O 1
ATOM 2228 N N . GLY A 1 289 ? -13.041 14.569 -2.592 1.00 90.44 289 GLY A N 1
ATOM 2229 C CA . GLY A 1 289 ? -13.487 13.557 -1.633 1.00 90.44 289 GLY A CA 1
ATOM 2230 C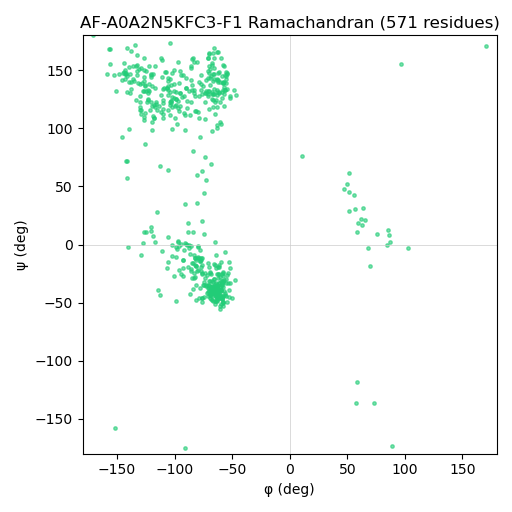 C . GLY A 1 289 ? -12.497 13.390 -0.480 1.00 90.44 289 GLY A C 1
ATOM 2231 O O . GLY A 1 289 ? -12.891 13.486 0.683 1.00 90.44 289 GLY A O 1
ATOM 2232 N N . VAL A 1 290 ? -11.201 13.252 -0.788 1.00 90.62 290 VAL A N 1
ATOM 2233 C CA . VAL A 1 290 ? -10.132 13.112 0.221 1.00 90.62 290 VAL A CA 1
ATOM 2234 C C . VAL A 1 290 ? -10.092 14.313 1.165 1.00 90.62 290 VAL A C 1
ATOM 2236 O O . VAL A 1 290 ? -10.061 14.144 2.384 1.00 90.62 290 VAL A O 1
ATOM 2239 N N . ARG A 1 291 ? -10.146 15.538 0.630 1.00 90.38 291 ARG A N 1
ATOM 2240 C CA . ARG A 1 291 ? -10.153 16.770 1.431 1.00 90.38 291 ARG A CA 1
ATOM 2241 C C . ARG A 1 291 ? -11.387 16.861 2.326 1.00 90.38 291 ARG A C 1
ATOM 2243 O O . ARG A 1 291 ? -11.263 17.242 3.485 1.00 90.38 291 ARG A O 1
ATOM 2250 N N . LYS A 1 292 ? -12.571 16.502 1.818 1.00 94.44 292 LYS A N 1
ATOM 2251 C CA . LYS A 1 292 ? -13.807 16.478 2.619 1.00 94.44 292 LYS A CA 1
ATOM 2252 C C . LYS A 1 292 ? -13.704 15.487 3.774 1.00 94.44 292 LYS A C 1
ATOM 2254 O O . LYS A 1 292 ? -14.034 15.862 4.894 1.00 94.44 292 LYS A O 1
ATOM 2259 N N . ILE A 1 293 ? -13.212 14.274 3.518 1.00 93.56 293 ILE A N 1
ATOM 2260 C CA . ILE A 1 293 ? -12.986 13.259 4.557 1.00 93.56 293 ILE A CA 1
ATOM 2261 C C . ILE A 1 293 ? -11.999 13.786 5.598 1.00 93.56 293 ILE A C 1
ATOM 2263 O O . ILE A 1 293 ? -12.332 13.813 6.777 1.00 93.56 293 ILE A O 1
ATOM 2267 N N . ARG A 1 294 ? -10.835 14.300 5.177 1.00 90.00 294 ARG A N 1
ATOM 2268 C CA . ARG A 1 294 ? -9.832 14.865 6.092 1.00 90.00 294 ARG A CA 1
ATOM 2269 C C . ARG A 1 294 ? -10.429 15.944 6.993 1.00 90.00 294 ARG A C 1
ATOM 2271 O O . ARG A 1 294 ? -10.297 15.853 8.203 1.00 90.00 294 ARG A O 1
ATOM 2278 N N . ASN A 1 295 ? -11.149 16.907 6.420 1.00 91.31 295 ASN A N 1
ATOM 2279 C CA . ASN A 1 295 ? -11.768 17.987 7.188 1.00 91.31 295 ASN A CA 1
ATOM 2280 C C . ASN A 1 295 ? -12.816 17.477 8.190 1.00 91.31 295 ASN A C 1
ATOM 2282 O O . ASN A 1 295 ? -12.977 18.070 9.255 1.00 91.31 295 ASN A O 1
ATOM 2286 N N . LEU A 1 296 ? -13.565 16.423 7.847 1.00 92.00 296 LEU A N 1
ATOM 2287 C CA . LEU A 1 296 ? -14.522 15.789 8.758 1.00 92.00 296 LEU A CA 1
ATOM 2288 C C . LEU A 1 296 ? -13.808 15.080 9.911 1.00 92.00 296 LEU A C 1
ATOM 2290 O O . LEU A 1 296 ? -14.232 15.232 11.048 1.00 92.00 296 LEU A O 1
ATOM 2294 N N . LEU A 1 297 ? -12.716 14.366 9.634 1.00 87.19 297 LEU A N 1
ATOM 2295 C CA . LEU A 1 297 ? -11.920 13.697 10.666 1.00 87.19 297 LEU A CA 1
ATOM 2296 C C . LEU A 1 297 ? -11.215 14.703 11.588 1.00 87.19 297 LEU A C 1
ATOM 2298 O O . LEU A 1 297 ? -11.187 14.500 12.797 1.00 87.19 297 LEU A O 1
ATOM 2302 N N . THR A 1 298 ? -10.719 15.819 11.046 1.00 82.56 298 THR A N 1
ATOM 2303 C CA . THR A 1 298 ? -10.134 16.912 11.839 1.00 82.56 298 THR A CA 1
ATOM 2304 C C . THR A 1 298 ? -11.152 17.529 12.798 1.00 82.56 298 THR A C 1
ATOM 2306 O O . THR A 1 298 ? -10.830 17.718 13.959 1.00 82.56 298 THR A O 1
ATOM 2309 N N . GLN A 1 299 ? -12.405 17.742 12.373 1.00 83.75 299 GLN A N 1
ATOM 2310 C CA . GLN A 1 299 ? -13.459 18.252 13.268 1.00 83.75 299 GLN A CA 1
ATOM 2311 C C . GLN A 1 299 ? -13.696 17.359 14.495 1.00 83.75 299 GLN A C 1
ATOM 2313 O O . GLN A 1 299 ? -14.082 17.874 15.536 1.00 83.75 299 GLN A O 1
ATOM 2318 N N . ILE A 1 300 ? -13.516 16.041 14.366 1.00 80.62 300 ILE A N 1
ATOM 2319 C CA . ILE A 1 300 ? -13.629 15.110 15.497 1.00 80.62 300 ILE A CA 1
ATOM 2320 C C . ILE A 1 300 ? -12.401 15.237 16.387 1.00 80.62 300 ILE A C 1
ATOM 2322 O O . ILE A 1 300 ? -12.535 15.291 17.596 1.00 80.62 300 ILE A O 1
ATOM 2326 N N . ALA A 1 301 ? -11.210 15.289 15.788 1.00 70.06 301 ALA A N 1
ATOM 2327 C CA . ALA A 1 301 ? -9.969 15.426 16.540 1.00 70.06 301 ALA A CA 1
ATOM 2328 C C . ALA A 1 301 ? -9.906 16.739 17.344 1.00 70.06 301 ALA A C 1
ATOM 2330 O O . ALA A 1 301 ? -9.329 16.743 18.426 1.00 70.06 301 ALA A O 1
ATOM 2331 N N . ASP A 1 302 ? -10.499 17.819 16.825 1.00 73.88 302 ASP A N 1
ATOM 2332 C CA . ASP A 1 302 ? -10.494 19.145 17.454 1.00 73.88 302 ASP A CA 1
ATOM 2333 C C . ASP A 1 302 ? -11.552 19.299 18.564 1.00 73.88 302 ASP A C 1
ATOM 2335 O O . ASP A 1 302 ? -11.314 20.008 19.538 1.00 73.88 302 ASP A O 1
ATOM 2339 N N . ASP A 1 303 ? -12.725 18.673 18.416 1.00 78.06 303 ASP A N 1
ATOM 2340 C CA . ASP A 1 303 ? -13.838 18.752 19.377 1.00 78.06 303 ASP A CA 1
ATOM 2341 C C . ASP A 1 303 ? -14.534 17.388 19.515 1.00 78.06 303 ASP A C 1
ATOM 2343 O O . ASP A 1 303 ? -15.631 17.170 18.987 1.00 78.06 303 ASP A O 1
ATOM 2347 N N . PRO A 1 304 ? -13.876 16.420 20.163 1.00 71.56 304 PRO A N 1
ATOM 2348 C CA . PRO A 1 304 ? -14.397 15.064 20.226 1.00 71.56 304 PRO A CA 1
ATOM 2349 C C . PRO A 1 304 ? -15.559 14.896 21.222 1.00 71.56 304 PRO A C 1
ATOM 2351 O O . PRO A 1 304 ? -16.404 14.023 21.014 1.00 71.56 304 PRO A O 1
ATOM 2354 N N . GLU A 1 305 ? -15.673 15.752 22.247 1.00 73.31 305 GLU A N 1
ATOM 2355 C CA . GLU A 1 305 ? -16.767 15.717 23.240 1.00 73.31 305 GLU A CA 1
ATOM 2356 C C . GLU A 1 305 ? -18.136 15.914 22.585 1.00 73.31 305 GLU A C 1
ATOM 2358 O O . GLU A 1 305 ? -19.103 15.226 22.910 1.00 73.31 305 GLU A O 1
ATOM 2363 N N . LYS A 1 306 ? -18.202 16.768 21.560 1.00 80.06 306 LYS A N 1
ATOM 2364 C CA . LYS A 1 306 ? -19.404 16.983 20.749 1.00 80.06 306 LYS A CA 1
ATOM 2365 C C . LYS A 1 306 ? -19.987 15.705 20.133 1.00 80.06 306 LYS A C 1
ATOM 2367 O O . LYS A 1 306 ? -21.185 15.659 19.838 1.00 80.06 306 LYS A O 1
ATOM 2372 N N . TYR A 1 307 ? -19.160 14.686 19.909 1.00 81.25 307 TYR A N 1
ATOM 2373 C CA . TYR A 1 307 ? -19.543 13.425 19.268 1.00 81.25 307 TYR A CA 1
ATOM 2374 C C . TYR A 1 307 ? -19.746 12.270 20.263 1.00 81.25 307 TYR A C 1
ATOM 2376 O O . TYR A 1 307 ? -20.091 11.165 19.834 1.00 81.25 307 TYR A O 1
ATOM 2384 N N . ALA A 1 308 ? -19.564 12.506 21.566 1.00 72.38 308 ALA A N 1
ATOM 2385 C CA . ALA A 1 308 ? -19.692 11.487 22.604 1.00 72.38 308 ALA A CA 1
ATOM 2386 C C . ALA A 1 308 ? -21.150 11.026 22.814 1.00 72.38 308 ALA A C 1
ATOM 2388 O O . ALA A 1 308 ? -22.101 11.771 22.562 1.00 72.38 308 ALA A O 1
ATOM 2389 N N . GLY A 1 309 ? -21.324 9.790 23.291 1.00 68.81 309 GLY A N 1
ATOM 2390 C CA . GLY A 1 309 ? -22.625 9.217 23.649 1.00 68.81 309 GLY A CA 1
ATOM 2391 C C . GLY A 1 309 ? -23.282 8.345 22.570 1.00 68.81 309 GLY A C 1
ATOM 2392 O O . GLY A 1 309 ? -23.036 8.464 21.364 1.00 68.81 309 GLY A O 1
ATOM 2393 N N . GLU A 1 310 ? -24.151 7.434 23.018 1.00 70.06 310 GLU A N 1
ATOM 2394 C CA . GLU A 1 310 ? -24.846 6.499 22.136 1.00 70.06 310 GLU A CA 1
ATOM 2395 C C . GLU A 1 310 ? -25.910 7.217 21.289 1.00 70.06 310 GLU A C 1
ATOM 2397 O O . GLU A 1 310 ? -26.740 7.966 21.797 1.00 70.06 310 GLU A O 1
ATOM 2402 N N . ASN A 1 311 ? -25.919 6.960 19.978 1.00 73.75 311 ASN A N 1
ATOM 2403 C CA . ASN A 1 311 ? -26.895 7.517 19.032 1.00 73.75 311 ASN A CA 1
ATOM 2404 C C . ASN A 1 311 ? -26.960 9.066 19.000 1.00 73.75 311 ASN A C 1
ATOM 2406 O O . ASN A 1 311 ? -27.996 9.643 18.663 1.00 73.75 311 ASN A O 1
ATOM 2410 N N . ASN A 1 312 ? -25.834 9.733 19.281 1.00 85.06 312 ASN A N 1
ATOM 2411 C CA . ASN A 1 312 ? -25.647 11.181 19.181 1.00 85.06 312 ASN A CA 1
ATOM 2412 C C . ASN A 1 312 ? -25.965 11.711 17.758 1.00 85.06 312 ASN A C 1
ATOM 2414 O O . ASN A 1 312 ? -25.503 11.177 16.742 1.00 85.06 312 ASN A O 1
ATOM 2418 N N . GLU A 1 313 ? -26.741 12.800 17.671 1.00 89.00 313 GLU A N 1
ATOM 2419 C CA . GLU A 1 313 ? -27.146 13.414 16.398 1.00 89.00 313 GLU A CA 1
ATOM 2420 C C . GLU A 1 313 ? -25.975 13.972 15.568 1.00 89.00 313 GLU A C 1
ATOM 2422 O O . GLU A 1 313 ? -26.016 13.903 14.334 1.00 89.00 313 GLU A O 1
ATOM 2427 N N . TYR A 1 314 ? -24.933 14.508 16.212 1.00 89.38 314 TYR A N 1
ATOM 2428 C CA . TYR A 1 314 ? -23.704 14.972 15.563 1.00 89.38 314 TYR A CA 1
ATOM 2429 C C . TYR A 1 314 ? -22.924 13.809 14.956 1.00 89.38 314 TYR A C 1
ATOM 2431 O O . TYR A 1 314 ? -22.437 13.931 13.832 1.00 89.38 314 TYR A O 1
ATOM 2439 N N . THR A 1 315 ? -22.867 12.664 15.636 1.00 89.12 315 THR A N 1
ATOM 2440 C CA . THR A 1 315 ? -22.235 11.443 15.112 1.00 89.12 315 THR A CA 1
ATOM 2441 C C . THR A 1 315 ? -23.037 10.864 13.949 1.00 89.12 315 THR A C 1
ATOM 2443 O O . THR A 1 315 ? -22.471 10.518 12.909 1.00 89.12 315 THR A O 1
ATOM 2446 N N . ALA A 1 316 ? -24.368 10.850 14.052 1.00 89.69 316 ALA A N 1
ATOM 2447 C CA . ALA A 1 316 ? -25.238 10.445 12.951 1.00 89.69 316 ALA A CA 1
ATOM 2448 C C . ALA A 1 316 ? -25.085 11.362 11.716 1.00 89.69 316 ALA A C 1
ATOM 2450 O O . ALA A 1 316 ? -25.078 10.881 10.578 1.00 89.69 316 ALA A O 1
ATOM 2451 N N . GLU A 1 317 ? -24.935 12.676 11.918 1.00 91.38 317 GLU A N 1
ATOM 2452 C CA . GLU A 1 317 ? -24.641 13.640 10.848 1.00 91.38 317 GLU A CA 1
ATOM 2453 C C . GLU A 1 317 ? -23.242 13.442 10.261 1.00 91.38 317 GLU A C 1
ATOM 2455 O O . GLU A 1 317 ? -23.080 13.444 9.042 1.00 91.38 317 GLU A O 1
ATOM 2460 N N . LEU A 1 318 ? -22.229 13.241 11.098 1.00 91.88 318 LEU A N 1
ATOM 2461 C CA . LEU A 1 318 ? -20.863 12.978 10.664 1.00 91.88 318 LEU A CA 1
ATOM 2462 C C . LEU A 1 318 ? -20.798 11.738 9.767 1.00 91.88 318 LEU A C 1
ATOM 2464 O O . LEU A 1 318 ? -20.256 11.820 8.666 1.00 91.88 318 LEU A O 1
ATOM 2468 N N . LEU A 1 319 ? -21.389 10.616 10.190 1.00 92.19 319 LEU A N 1
ATOM 2469 C CA . LEU A 1 319 ? -21.436 9.382 9.399 1.00 92.19 319 LEU A CA 1
ATOM 2470 C C . LEU A 1 319 ? -22.156 9.593 8.063 1.00 92.19 319 LEU A C 1
ATOM 2472 O O . LEU A 1 319 ? -21.710 9.092 7.030 1.00 92.19 319 LEU A O 1
ATOM 2476 N N . PHE A 1 320 ? -23.235 10.380 8.054 1.00 93.06 320 PHE A N 1
ATOM 2477 C CA . PHE A 1 320 ? -23.915 10.763 6.820 1.00 93.06 320 PHE A CA 1
ATOM 2478 C C . PHE A 1 320 ? -23.005 11.592 5.896 1.00 93.06 320 PHE A C 1
ATOM 2480 O O . PHE A 1 320 ? -22.885 11.285 4.708 1.00 93.06 320 PHE A O 1
ATOM 2487 N N . ARG A 1 321 ? -22.318 12.613 6.425 1.00 94.12 321 ARG A N 1
ATOM 2488 C CA . ARG A 1 321 ? -21.386 13.457 5.656 1.00 94.12 321 ARG A CA 1
ATOM 2489 C C . ARG A 1 321 ? -20.191 12.659 5.135 1.00 94.12 321 ARG A C 1
ATOM 2491 O O . ARG A 1 321 ? -19.791 12.865 3.989 1.00 94.12 321 ARG A O 1
ATOM 2498 N N . LEU A 1 322 ? -19.668 11.725 5.930 1.00 95.38 322 LEU A N 1
ATOM 2499 C CA . LEU A 1 322 ? -18.631 10.782 5.514 1.00 95.38 322 LEU A CA 1
ATOM 2500 C C . LEU A 1 322 ? -19.133 9.878 4.388 1.00 95.38 322 LEU A C 1
ATOM 2502 O O . LEU A 1 322 ? -18.411 9.688 3.420 1.00 95.38 322 LEU A O 1
ATOM 2506 N N . ALA A 1 323 ? -20.375 9.389 4.443 1.00 95.12 323 ALA A N 1
ATOM 2507 C CA . ALA A 1 323 ? -20.942 8.570 3.372 1.00 95.12 323 ALA A CA 1
ATOM 2508 C C . ALA A 1 323 ? -21.062 9.365 2.061 1.00 95.12 323 ALA A C 1
ATOM 2510 O O . ALA A 1 323 ? -20.748 8.859 0.984 1.00 95.12 323 ALA A O 1
ATOM 2511 N N . VAL A 1 324 ? -21.463 10.640 2.137 1.00 93.75 324 VAL A N 1
ATOM 2512 C CA . VAL A 1 324 ? -21.509 11.539 0.972 1.00 93.75 324 VAL A CA 1
ATOM 2513 C C . VAL A 1 324 ? -20.109 11.775 0.397 1.00 93.75 324 VAL A C 1
ATOM 2515 O O . VAL A 1 324 ? -19.919 11.622 -0.811 1.00 93.75 324 VAL A O 1
ATOM 2518 N N . ALA A 1 325 ? -19.127 12.106 1.241 1.00 95.06 325 ALA A N 1
ATOM 2519 C CA . ALA A 1 325 ? -17.744 12.324 0.813 1.00 95.06 325 ALA A CA 1
ATOM 2520 C C . ALA A 1 325 ? -17.093 11.037 0.272 1.00 95.06 325 ALA A C 1
ATOM 2522 O O . ALA A 1 325 ? -16.389 11.071 -0.734 1.00 95.06 325 ALA A O 1
ATOM 2523 N N . GLY A 1 326 ? -17.397 9.893 0.880 1.00 95.31 326 GLY A N 1
ATOM 2524 C CA . GLY A 1 326 ? -16.989 8.561 0.446 1.00 95.31 326 GLY A CA 1
ATOM 2525 C C . GLY A 1 326 ? -17.567 8.162 -0.906 1.00 95.31 326 GLY A C 1
ATOM 2526 O O . GLY A 1 326 ? -16.891 7.544 -1.727 1.00 95.31 326 GLY A O 1
ATOM 2527 N N . LYS A 1 327 ? -18.805 8.577 -1.191 1.00 92.75 327 LYS A N 1
ATOM 2528 C CA . LYS A 1 327 ? -19.432 8.378 -2.500 1.00 92.75 327 LYS A CA 1
ATOM 2529 C C . LYS A 1 327 ? -18.811 9.258 -3.581 1.00 92.75 327 LYS A C 1
ATOM 2531 O O . LYS A 1 327 ? -18.701 8.842 -4.731 1.00 92.75 327 LYS A O 1
ATOM 2536 N N . GLU A 1 328 ? -18.403 10.471 -3.225 1.00 92.69 328 GLU A N 1
ATOM 2537 C CA . GLU A 1 328 ? -17.631 11.352 -4.104 1.00 92.69 328 GLU A CA 1
ATOM 2538 C C . GLU A 1 328 ? -16.232 10.793 -4.376 1.00 92.69 328 GLU A C 1
ATOM 2540 O O . GLU A 1 328 ? -15.814 10.771 -5.531 1.00 92.69 328 GLU A O 1
ATOM 2545 N N . LEU A 1 329 ? -15.562 10.245 -3.357 1.00 92.56 329 LEU A N 1
ATOM 2546 C CA . LEU A 1 329 ? -14.301 9.521 -3.518 1.00 92.56 329 LEU A CA 1
ATOM 2547 C C . LEU A 1 329 ? -14.458 8.329 -4.479 1.00 92.56 329 LEU A C 1
ATOM 2549 O O . LEU A 1 329 ? -13.705 8.217 -5.442 1.00 92.56 329 LEU A O 1
ATOM 2553 N N . GLY A 1 330 ? -15.480 7.489 -4.280 1.00 90.31 330 GLY A N 1
ATOM 2554 C CA . GLY A 1 330 ? -15.776 6.352 -5.163 1.00 90.31 330 GLY A CA 1
ATOM 2555 C C . GLY A 1 330 ? -16.112 6.753 -6.608 1.00 90.31 330 GLY A C 1
ATOM 2556 O O . GLY A 1 330 ? -15.749 6.057 -7.558 1.00 90.31 330 GLY A O 1
ATOM 2557 N N . ARG A 1 331 ? -16.752 7.910 -6.818 1.00 87.69 331 ARG A N 1
ATOM 2558 C CA . ARG A 1 331 ? -16.966 8.472 -8.165 1.00 87.69 331 ARG A CA 1
ATOM 2559 C C . ARG A 1 331 ? -15.669 8.946 -8.804 1.00 87.69 331 ARG A C 1
ATOM 2561 O O . ARG A 1 331 ? -15.430 8.640 -9.963 1.00 87.69 331 ARG A O 1
ATOM 2568 N N . GLY A 1 332 ? -14.819 9.633 -8.043 1.00 85.75 332 GLY A N 1
ATOM 2569 C CA . GLY A 1 332 ? -13.503 10.041 -8.527 1.00 85.75 332 GLY A CA 1
ATOM 2570 C C . GLY A 1 332 ? -12.643 8.845 -8.945 1.00 85.75 332 GLY A C 1
ATOM 2571 O O . GLY A 1 332 ? -11.894 8.957 -9.911 1.00 85.75 332 GLY A O 1
ATOM 2572 N N . LEU A 1 333 ? -12.806 7.697 -8.270 1.00 84.12 333 LEU A N 1
ATOM 2573 C CA . LEU A 1 333 ? -12.220 6.426 -8.696 1.00 84.12 333 LEU A CA 1
ATOM 2574 C C . LEU A 1 333 ? -12.831 5.999 -10.035 1.00 84.12 333 LEU A C 1
ATOM 2576 O O . LEU A 1 333 ? -12.098 5.783 -10.980 1.00 84.12 333 LEU A O 1
ATOM 2580 N N . SER A 1 334 ? -14.161 5.972 -10.156 1.00 78.50 334 SER A N 1
ATOM 2581 C CA . SER A 1 334 ? -14.895 5.556 -11.372 1.00 78.50 334 SER A CA 1
ATOM 2582 C C . SER A 1 334 ? -14.521 6.314 -12.656 1.00 78.50 334 SER A C 1
ATOM 2584 O O . SER A 1 334 ? -14.606 5.755 -13.744 1.00 78.50 334 SER A O 1
ATOM 2586 N N . ASP A 1 335 ? -14.110 7.575 -12.541 1.00 74.25 335 ASP A N 1
ATOM 2587 C CA . ASP A 1 335 ? -13.879 8.480 -13.673 1.00 74.25 335 ASP A CA 1
ATOM 2588 C C . ASP A 1 335 ? -12.448 8.403 -14.262 1.00 74.25 335 ASP A C 1
ATOM 2590 O O . ASP A 1 335 ? -11.986 9.345 -14.924 1.00 74.25 335 ASP A O 1
ATOM 2594 N N . MET A 1 336 ? -11.724 7.320 -13.982 1.00 78.31 336 MET A N 1
ATOM 2595 C CA . MET A 1 336 ? -10.367 7.042 -14.460 1.00 78.31 336 MET A CA 1
ATOM 2596 C C . MET A 1 336 ? -10.356 6.403 -15.868 1.00 78.31 336 MET A C 1
ATOM 2598 O O . MET A 1 336 ? -11.362 5.875 -16.340 1.00 78.31 336 MET A O 1
ATOM 2602 N N . ASN A 1 337 ? -9.216 6.478 -16.564 1.00 71.94 337 ASN A N 1
ATOM 2603 C CA . ASN A 1 337 ? -9.070 6.113 -17.980 1.00 71.94 337 ASN A CA 1
ATOM 2604 C C . ASN A 1 337 ? -8.365 4.749 -18.185 1.00 71.94 337 ASN A C 1
ATOM 2606 O O . ASN A 1 337 ? -7.851 4.129 -17.253 1.00 71.94 337 ASN A O 1
ATOM 2610 N N . GLY A 1 338 ? -8.309 4.283 -19.440 1.00 75.44 338 GLY A N 1
ATOM 2611 C CA . GLY A 1 338 ? -7.611 3.049 -19.833 1.00 75.44 338 GLY A CA 1
ATOM 2612 C C . GLY A 1 338 ? -8.357 1.788 -19.393 1.00 75.44 338 GLY A C 1
ATOM 2613 O O . GLY A 1 338 ? -9.582 1.730 -19.485 1.00 75.44 338 GLY A O 1
ATOM 2614 N N . ASN A 1 339 ? -7.637 0.801 -18.849 1.00 78.19 339 ASN A N 1
ATOM 2615 C CA . ASN A 1 339 ? -8.204 -0.454 -18.319 1.00 78.19 339 ASN A CA 1
ATOM 2616 C C . ASN A 1 339 ? -9.119 -0.277 -17.094 1.00 78.19 339 ASN A C 1
ATOM 2618 O O . ASN A 1 339 ? -9.622 -1.254 -16.530 1.00 78.19 339 ASN A O 1
ATOM 2622 N N . TRP A 1 340 ? -9.342 0.965 -16.667 1.00 81.94 340 TRP A N 1
ATOM 2623 C CA . TRP A 1 340 ? -10.052 1.276 -15.446 1.00 81.94 340 TRP A CA 1
ATOM 2624 C C . TRP A 1 340 ? -11.468 0.689 -15.344 1.00 81.94 340 TRP A C 1
ATOM 2626 O O . TRP A 1 340 ? -11.758 0.131 -14.294 1.00 81.94 340 TRP A O 1
ATOM 2636 N N . PRO A 1 341 ? -12.350 0.703 -16.364 1.00 82.25 341 PRO A N 1
ATOM 2637 C CA . PRO A 1 341 ? -13.705 0.164 -16.198 1.00 82.25 341 PRO A CA 1
ATOM 2638 C C . PRO A 1 341 ? -13.739 -1.315 -15.781 1.00 82.25 341 PRO A C 1
ATOM 2640 O O . PRO A 1 341 ? -14.605 -1.732 -15.015 1.00 82.25 341 PRO A O 1
ATOM 2643 N N . VAL A 1 342 ? -12.779 -2.116 -16.257 1.00 84.31 342 VAL A N 1
ATOM 2644 C CA . VAL A 1 342 ? -12.639 -3.526 -15.858 1.00 84.31 342 VAL A CA 1
ATOM 2645 C C . VAL A 1 342 ? -12.019 -3.621 -14.464 1.00 84.31 342 VAL A C 1
ATOM 2647 O O . VAL A 1 342 ? -12.515 -4.351 -13.604 1.00 84.31 342 VAL A O 1
ATOM 2650 N N . LEU A 1 343 ? -10.960 -2.847 -14.228 1.00 85.56 343 LEU A N 1
ATOM 2651 C CA . LEU A 1 343 ? -10.230 -2.813 -12.965 1.00 85.56 343 LEU A CA 1
ATOM 2652 C C . LEU A 1 343 ? -11.089 -2.306 -11.798 1.00 85.56 343 LEU A C 1
ATOM 2654 O O . LEU A 1 343 ? -10.951 -2.776 -10.676 1.00 85.56 343 LEU A O 1
ATOM 2658 N N . GLN A 1 344 ? -12.017 -1.394 -12.066 1.00 86.25 344 GLN A N 1
ATOM 2659 C CA . GLN A 1 344 ? -12.958 -0.855 -11.099 1.00 86.25 344 GLN A CA 1
ATOM 2660 C C . GLN A 1 344 ? -13.851 -1.953 -10.531 1.00 86.25 344 GLN A C 1
ATOM 2662 O O . GLN A 1 344 ? -14.047 -2.012 -9.319 1.00 86.25 344 GLN A O 1
ATOM 2667 N N . ASN A 1 345 ? -14.378 -2.827 -11.392 1.00 87.06 345 ASN A N 1
ATOM 2668 C CA . ASN A 1 345 ? -15.198 -3.949 -10.944 1.00 87.06 345 ASN A CA 1
ATOM 2669 C C . ASN A 1 345 ? -14.367 -4.892 -10.070 1.00 87.06 345 ASN A C 1
ATOM 2671 O O . ASN A 1 345 ? -14.806 -5.252 -8.982 1.00 87.06 345 ASN A O 1
ATOM 2675 N N . LYS A 1 346 ? -13.127 -5.198 -10.480 1.00 91.19 346 LYS A N 1
ATOM 2676 C CA . LYS A 1 346 ? -12.195 -6.001 -9.672 1.00 91.19 346 LYS A CA 1
ATOM 2677 C C . LYS A 1 346 ? -11.909 -5.367 -8.312 1.00 91.19 346 LYS A C 1
ATOM 2679 O O . LYS A 1 346 ? -11.985 -6.051 -7.299 1.00 91.19 346 LYS A O 1
ATOM 2684 N N . LEU A 1 347 ? -11.638 -4.064 -8.272 1.00 90.69 347 LEU A N 1
ATOM 2685 C CA . LEU A 1 347 ? -11.361 -3.341 -7.033 1.00 90.69 347 LEU A CA 1
ATOM 2686 C C . LEU A 1 347 ? -12.602 -3.252 -6.125 1.00 90.69 347 LEU A C 1
ATOM 2688 O O . LEU A 1 347 ? -12.486 -3.351 -4.907 1.00 90.69 347 LEU A O 1
ATOM 2692 N N . SER A 1 348 ? -13.798 -3.105 -6.699 1.00 88.88 348 SER A N 1
ATOM 2693 C CA . SER A 1 348 ? -15.060 -3.107 -5.949 1.00 88.88 348 SER A CA 1
ATOM 2694 C C . SER A 1 348 ? -15.404 -4.493 -5.392 1.00 88.88 348 SER A C 1
ATOM 2696 O O . SER A 1 348 ? -15.916 -4.589 -4.278 1.00 88.88 348 SER A O 1
ATOM 2698 N N . GLU A 1 349 ? -15.072 -5.570 -6.103 1.00 91.69 349 GLU A N 1
ATOM 2699 C CA . GLU A 1 349 ? -15.261 -6.956 -5.650 1.00 91.69 349 GLU A CA 1
ATOM 2700 C C . GLU A 1 349 ? -14.167 -7.427 -4.677 1.00 91.69 349 GLU A C 1
ATOM 2702 O O . GLU A 1 349 ? -14.401 -8.348 -3.893 1.00 91.69 349 GLU A O 1
ATOM 2707 N N . ALA A 1 350 ? -12.997 -6.781 -4.683 1.00 93.00 350 ALA A N 1
ATOM 2708 C CA . ALA A 1 350 ? -11.861 -7.127 -3.837 1.00 93.00 350 ALA A CA 1
ATOM 2709 C C . ALA A 1 350 ? -12.230 -7.125 -2.348 1.00 93.00 350 ALA A C 1
ATOM 2711 O O . ALA A 1 350 ? -12.832 -6.184 -1.832 1.00 93.00 350 ALA A O 1
ATOM 2712 N N . THR A 1 351 ? -11.834 -8.169 -1.635 1.00 93.06 351 THR A N 1
ATOM 2713 C CA . THR A 1 351 ? -12.024 -8.312 -0.186 1.00 93.06 351 THR A CA 1
ATOM 2714 C C . THR A 1 351 ? -10.757 -7.993 0.596 1.00 93.06 351 THR A C 1
ATOM 2716 O O . THR A 1 351 ? -10.850 -7.570 1.746 1.00 93.06 351 THR A O 1
ATOM 2719 N N . LEU A 1 352 ? -9.590 -8.180 -0.021 1.00 92.44 352 LEU A N 1
ATOM 2720 C CA . LEU A 1 352 ? -8.282 -7.899 0.552 1.00 92.44 352 LEU A CA 1
ATOM 2721 C C . LEU A 1 352 ? -7.515 -6.971 -0.402 1.00 92.44 352 LEU A C 1
ATOM 2723 O O . LEU A 1 352 ? -7.189 -7.367 -1.521 1.00 92.44 352 LEU A O 1
ATOM 2727 N N . ILE A 1 353 ? -7.252 -5.736 0.031 1.00 93.38 353 ILE A N 1
ATOM 2728 C CA . ILE A 1 353 ? -6.610 -4.686 -0.779 1.00 93.38 353 ILE A CA 1
ATOM 2729 C C . ILE A 1 353 ? -5.349 -4.195 -0.072 1.00 93.38 353 ILE A C 1
ATOM 2731 O O . ILE A 1 353 ? -5.397 -3.884 1.118 1.00 93.38 353 ILE A O 1
ATOM 2735 N N . GLN A 1 354 ? -4.243 -4.078 -0.806 1.00 91.44 354 GLN A N 1
ATOM 2736 C CA . GLN A 1 354 ? -3.039 -3.415 -0.313 1.00 91.44 354 GLN A CA 1
ATOM 2737 C C . GLN A 1 354 ? -2.953 -1.998 -0.879 1.00 91.44 354 GLN A C 1
ATOM 2739 O O . GLN A 1 354 ? -3.091 -1.796 -2.082 1.00 91.44 354 GLN A O 1
ATOM 2744 N N . VAL A 1 355 ? -2.696 -1.014 -0.026 1.00 90.94 355 VAL A N 1
ATOM 2745 C CA . VAL A 1 355 ? -2.456 0.379 -0.408 1.00 90.94 355 VAL A CA 1
ATOM 2746 C C . VAL A 1 355 ? -1.038 0.748 -0.004 1.00 90.94 355 VAL A C 1
ATOM 2748 O O . VAL A 1 355 ? -0.710 0.728 1.176 1.00 90.94 355 VAL A O 1
ATOM 2751 N N . VAL A 1 356 ? -0.201 1.106 -0.972 1.00 87.50 356 VAL A N 1
ATOM 2752 C CA . VAL A 1 356 ? 1.189 1.512 -0.759 1.00 87.50 356 VAL A CA 1
ATOM 2753 C C . VAL A 1 356 ? 1.323 3.000 -1.048 1.00 87.50 356 VAL A C 1
ATOM 2755 O O . VAL A 1 356 ? 1.278 3.420 -2.201 1.00 87.50 356 VAL A O 1
ATOM 2758 N N . SER A 1 357 ? 1.524 3.803 -0.010 1.00 84.94 357 SER A N 1
ATOM 2759 C CA . SER A 1 357 ? 1.910 5.210 -0.133 1.00 84.94 357 SER A CA 1
ATOM 2760 C C . SER A 1 357 ? 3.430 5.312 -0.123 1.00 84.94 357 SER A C 1
ATOM 2762 O O . SER A 1 357 ? 4.053 5.056 0.907 1.00 84.94 357 SER A O 1
ATOM 2764 N N . VAL A 1 358 ? 4.032 5.687 -1.252 1.00 73.44 358 VAL A N 1
ATOM 2765 C CA . VAL A 1 358 ? 5.501 5.791 -1.376 1.00 73.44 358 VAL A CA 1
ATOM 2766 C C . VAL A 1 358 ? 6.040 7.113 -0.806 1.00 73.44 358 VAL A C 1
ATOM 2768 O O . VAL A 1 358 ? 7.216 7.208 -0.454 1.00 73.44 358 VAL A O 1
ATOM 2771 N N . THR A 1 359 ? 5.172 8.117 -0.648 1.00 67.38 359 THR A N 1
ATOM 2772 C CA . THR A 1 359 ? 5.482 9.381 0.029 1.00 67.38 359 THR A CA 1
ATOM 2773 C C . THR A 1 359 ? 4.732 9.493 1.357 1.00 67.38 359 THR A C 1
ATOM 2775 O O . THR A 1 359 ? 3.574 9.084 1.472 1.00 67.38 359 THR A O 1
ATOM 2778 N N . ALA A 1 360 ? 5.370 10.087 2.370 1.00 58.53 360 ALA A N 1
ATOM 2779 C CA . ALA A 1 360 ? 4.797 10.211 3.715 1.00 58.53 360 ALA A CA 1
ATOM 2780 C C . ALA A 1 360 ? 3.468 10.999 3.739 1.00 58.53 360 ALA A C 1
ATOM 2782 O O . ALA A 1 360 ? 2.576 10.707 4.541 1.00 58.53 360 ALA A O 1
ATOM 2783 N N . GLU A 1 361 ? 3.317 11.961 2.826 1.00 62.56 361 GLU A N 1
ATOM 2784 C CA . GLU A 1 361 ? 2.136 12.823 2.705 1.00 62.56 361 GLU A CA 1
ATOM 2785 C C . GLU A 1 361 ? 1.000 12.196 1.877 1.00 62.56 361 GLU A C 1
ATOM 2787 O O . GLU A 1 361 ? -0.147 12.651 1.955 1.00 62.56 361 GLU A O 1
ATOM 2792 N N . ALA A 1 362 ? 1.279 11.135 1.107 1.00 71.69 362 ALA A N 1
ATOM 2793 C CA . ALA A 1 362 ? 0.262 10.461 0.312 1.00 71.69 362 ALA A CA 1
ATOM 2794 C C . ALA A 1 362 ? -0.765 9.768 1.219 1.00 71.69 362 ALA A C 1
ATOM 2796 O O . ALA A 1 362 ? -0.459 8.846 1.982 1.00 71.69 362 ALA A O 1
ATOM 2797 N N . TYR A 1 363 ? -2.021 10.204 1.105 1.00 76.69 363 TYR A N 1
ATOM 2798 C CA . TYR A 1 363 ? -3.154 9.632 1.822 1.00 76.69 363 TYR A CA 1
ATOM 2799 C C . TYR A 1 363 ? -4.300 9.328 0.864 1.00 76.69 363 TYR A C 1
ATOM 2801 O O . TYR A 1 363 ? -4.895 10.245 0.295 1.00 76.69 363 TYR A O 1
ATOM 2809 N N . LEU A 1 364 ? -4.624 8.041 0.730 1.00 88.19 364 LEU A N 1
ATOM 2810 C CA . LEU A 1 364 ? -5.774 7.559 -0.022 1.00 88.19 364 LEU A CA 1
ATOM 2811 C C . LEU A 1 364 ? -6.718 6.778 0.917 1.00 88.19 364 LEU A C 1
ATOM 2813 O O . LEU A 1 364 ? -6.456 5.609 1.195 1.00 88.19 364 LEU A O 1
ATOM 2817 N N . PRO A 1 365 ? -7.797 7.414 1.412 1.00 91.50 365 PRO A N 1
ATOM 2818 C CA . PRO A 1 365 ? -8.730 6.845 2.388 1.00 91.50 365 PRO A CA 1
ATOM 2819 C C . PRO A 1 365 ? -9.708 5.827 1.773 1.00 91.50 365 PRO A C 1
ATOM 2821 O O . PRO A 1 365 ? -10.917 6.069 1.733 1.00 91.50 365 PRO A O 1
ATOM 2824 N N . LEU A 1 366 ? -9.214 4.699 1.249 1.00 93.06 366 LEU A N 1
ATOM 2825 C CA . LEU A 1 366 ? -10.083 3.687 0.628 1.00 93.06 366 LEU A CA 1
ATOM 2826 C C . LEU A 1 366 ? -11.115 3.109 1.604 1.00 93.06 366 LEU A C 1
ATOM 2828 O O . LEU A 1 366 ? -12.209 2.747 1.184 1.00 93.06 366 LEU A O 1
ATOM 2832 N N . GLU A 1 367 ? -10.814 3.085 2.900 1.00 94.44 367 GLU A N 1
ATOM 2833 C CA . GLU A 1 367 ? -11.717 2.654 3.967 1.00 94.44 367 GLU A CA 1
ATOM 2834 C C . GLU A 1 367 ? -13.018 3.470 4.021 1.00 94.44 367 GLU A C 1
ATOM 2836 O O . GLU A 1 367 ? -14.055 2.948 4.433 1.00 94.44 367 GLU A O 1
ATOM 2841 N N . PHE A 1 368 ? -12.989 4.713 3.534 1.00 95.88 368 PHE A N 1
ATOM 2842 C CA . PHE A 1 368 ? -14.139 5.611 3.495 1.00 95.88 368 PHE A CA 1
ATOM 2843 C C . PHE A 1 368 ? -14.898 5.582 2.165 1.00 95.88 368 PHE A C 1
ATOM 2845 O O . PHE A 1 368 ? -15.895 6.291 2.040 1.00 95.88 368 PHE A O 1
ATOM 2852 N N . VAL A 1 369 ? -14.492 4.779 1.173 1.00 95.38 369 VAL A N 1
ATOM 2853 C CA . VAL A 1 369 ? -15.314 4.574 -0.031 1.00 95.38 369 VAL A CA 1
ATOM 2854 C C . VAL A 1 369 ? -16.669 3.998 0.387 1.00 95.38 369 VAL A C 1
ATOM 2856 O O . VAL A 1 369 ? -16.742 3.072 1.197 1.00 95.38 369 VAL A O 1
ATOM 2859 N N . TYR A 1 370 ? -17.748 4.592 -0.132 1.00 94.50 370 TYR A N 1
ATOM 2860 C CA . TYR A 1 370 ? -19.118 4.283 0.273 1.00 94.50 370 TYR A CA 1
ATOM 2861 C C . TYR A 1 370 ? -19.947 3.736 -0.892 1.00 94.50 370 TYR A C 1
ATOM 2863 O O . TYR A 1 370 ? -20.353 4.490 -1.783 1.00 94.50 370 TYR A O 1
ATOM 2871 N N . ASP A 1 371 ? -20.286 2.448 -0.827 1.00 91.31 371 ASP A N 1
ATOM 2872 C CA . ASP A 1 371 ? -21.054 1.756 -1.879 1.00 91.31 371 ASP A CA 1
ATOM 2873 C C . ASP A 1 371 ? -22.570 1.780 -1.638 1.00 91.31 371 ASP A C 1
ATOM 2875 O O . ASP A 1 371 ? -23.371 1.343 -2.468 1.00 91.31 371 ASP A O 1
ATOM 2879 N N . GLY A 1 372 ? -23.003 2.324 -0.501 1.00 89.31 372 GLY A N 1
ATOM 2880 C CA . GLY A 1 372 ? -24.413 2.396 -0.147 1.00 89.31 372 GLY A CA 1
ATOM 2881 C C . GLY A 1 372 ? -25.196 3.396 -1.004 1.00 89.31 372 GLY A C 1
ATOM 2882 O O . GLY A 1 372 ? -24.676 4.336 -1.625 1.00 89.31 372 GLY A O 1
ATOM 2883 N N . VAL A 1 373 ? -26.517 3.233 -1.018 1.00 86.75 373 VAL A N 1
ATOM 2884 C CA . VAL A 1 373 ? -27.419 4.171 -1.693 1.00 86.75 373 VAL A CA 1
ATOM 2885 C C . VAL A 1 373 ? -27.623 5.406 -0.811 1.00 86.75 373 VAL A C 1
ATOM 2887 O O . VAL A 1 373 ? -28.013 5.298 0.344 1.00 86.75 373 VAL A O 1
ATOM 2890 N N . ILE A 1 374 ? -27.407 6.591 -1.388 1.00 88.00 374 ILE A N 1
ATOM 2891 C CA . ILE A 1 374 ? -27.691 7.891 -0.765 1.00 88.00 374 ILE A CA 1
ATOM 2892 C C . ILE A 1 374 ? -28.645 8.608 -1.707 1.00 88.00 374 ILE A C 1
ATOM 2894 O O . ILE A 1 374 ? -28.343 8.737 -2.897 1.00 88.00 374 ILE A O 1
ATOM 2898 N N . LYS A 1 375 ? -29.803 9.027 -1.201 1.00 82.62 375 LYS A N 1
ATOM 2899 C CA . LYS A 1 375 ? -30.825 9.733 -1.974 1.00 82.62 375 LYS A CA 1
ATOM 2900 C C . LYS A 1 375 ? -30.937 11.176 -1.503 1.00 82.62 375 LYS A C 1
ATOM 2902 O O . LYS A 1 375 ? -30.529 11.528 -0.397 1.00 82.62 375 LYS A O 1
ATOM 2907 N N . TYR A 1 376 ? -31.517 12.011 -2.357 1.00 76.19 376 TYR A N 1
ATOM 2908 C CA . TYR A 1 376 ? -31.921 13.355 -1.968 1.00 76.19 376 TYR A CA 1
ATOM 2909 C C . TYR A 1 376 ? -32.882 13.266 -0.770 1.00 76.19 376 TYR A C 1
ATOM 2911 O O . TYR A 1 376 ? -33.826 12.477 -0.806 1.00 76.19 376 TYR A O 1
ATOM 2919 N N . ASN A 1 377 ? -32.611 14.026 0.294 1.00 76.25 377 ASN A N 1
ATOM 2920 C CA . ASN A 1 377 ? -33.331 13.993 1.577 1.00 76.25 377 ASN A CA 1
ATOM 2921 C C . ASN A 1 377 ? -33.274 12.659 2.343 1.00 76.25 377 ASN A C 1
ATOM 2923 O O . ASN A 1 377 ? -34.135 12.397 3.187 1.00 76.25 377 ASN A O 1
ATOM 2927 N N . SER A 1 378 ? -32.277 11.808 2.077 1.00 80.56 378 SER A N 1
ATOM 2928 C CA . SER A 1 378 ? -31.986 10.670 2.951 1.00 80.56 378 SER A CA 1
ATOM 2929 C C . SER A 1 378 ? -31.830 11.148 4.398 1.00 80.56 378 SER A C 1
ATOM 2931 O O . SER A 1 378 ? -31.057 12.062 4.675 1.00 80.56 378 SER A O 1
ATOM 2933 N N . LYS A 1 379 ? -32.567 10.520 5.319 1.00 83.94 379 LYS A N 1
ATOM 2934 C CA . LYS A 1 379 ? -32.423 10.777 6.755 1.00 83.94 379 LYS A CA 1
ATOM 2935 C C . LYS A 1 379 ? -31.097 10.211 7.270 1.00 83.94 379 LYS A C 1
ATOM 2937 O O . LYS A 1 379 ? -30.514 9.318 6.653 1.00 83.94 379 LYS A O 1
ATOM 2942 N N . ARG A 1 380 ? -30.659 10.705 8.427 1.00 87.62 380 ARG A N 1
ATOM 2943 C CA . ARG A 1 380 ? -29.554 10.128 9.204 1.00 87.62 380 ARG A CA 1
ATOM 2944 C C . ARG A 1 380 ? -29.994 8.791 9.802 1.00 87.62 380 ARG A C 1
ATOM 2946 O O . ARG A 1 380 ? -31.172 8.609 10.119 1.00 87.62 380 ARG A O 1
ATOM 2953 N N . CYS A 1 381 ? -29.069 7.848 9.938 1.00 87.06 381 CYS A N 1
ATOM 2954 C CA . CYS A 1 381 ? -29.353 6.593 10.625 1.00 87.06 381 CYS A CA 1
ATOM 2955 C C . CYS A 1 381 ? -29.280 6.839 12.133 1.00 87.06 381 CYS A C 1
ATOM 2957 O O . CYS A 1 381 ? -28.193 7.096 12.621 1.00 87.06 381 CYS A O 1
ATOM 2959 N N . MET A 1 382 ? -30.395 6.735 12.862 1.00 86.31 382 MET A N 1
ATOM 2960 C CA . MET A 1 382 ? -30.405 6.876 14.333 1.00 86.31 382 MET A CA 1
ATOM 2961 C C . MET A 1 382 ? -30.090 5.567 15.075 1.00 86.31 382 MET A C 1
ATOM 2963 O O . MET A 1 382 ? -30.042 5.554 16.293 1.00 86.31 382 MET A O 1
ATOM 2967 N N . HIS A 1 383 ? -29.868 4.471 14.343 1.00 86.75 383 HIS A N 1
ATOM 2968 C CA . HIS A 1 383 ? -29.480 3.161 14.889 1.00 86.75 383 HIS A CA 1
ATOM 2969 C C . HIS A 1 383 ? -28.078 2.761 14.415 1.00 86.75 383 HIS A C 1
ATOM 2971 O O . HIS A 1 383 ? -27.796 1.579 14.202 1.00 86.75 383 HIS A O 1
ATOM 2977 N N . TYR A 1 384 ? -27.221 3.747 14.128 1.00 87.25 384 TYR A N 1
ATOM 2978 C CA . TYR A 1 384 ? -25.877 3.482 13.622 1.00 87.25 384 TYR A CA 1
ATOM 2979 C C . TYR A 1 384 ? -25.051 2.706 14.652 1.00 87.25 384 TYR A C 1
ATOM 2981 O O . TYR A 1 384 ? -24.346 1.785 14.252 1.00 87.25 384 TYR A O 1
ATOM 2989 N N . SER A 1 385 ? -25.194 3.025 15.945 1.00 85.44 385 SER A N 1
ATOM 2990 C CA . SER A 1 385 ? -24.444 2.392 17.034 1.00 85.44 385 SER A CA 1
ATOM 2991 C C . SER A 1 385 ? -24.731 0.892 17.087 1.00 85.44 385 SER A C 1
ATOM 2993 O O . SER A 1 385 ? -23.838 0.073 16.878 1.00 85.44 385 SER A O 1
ATOM 2995 N N . THR A 1 386 ? -26.013 0.524 17.193 1.00 84.81 386 THR A N 1
ATOM 2996 C CA . THR A 1 386 ? -26.450 -0.879 17.169 1.00 84.81 386 THR A CA 1
ATOM 2997 C C . THR A 1 386 ? -25.999 -1.596 15.899 1.00 84.81 386 THR A C 1
ATOM 2999 O O . THR A 1 386 ? -25.572 -2.742 15.958 1.00 84.81 386 THR A O 1
ATOM 3002 N N . ALA A 1 387 ? -26.060 -0.934 14.738 1.00 85.88 387 ALA A N 1
ATOM 3003 C CA . ALA A 1 387 ? -25.645 -1.556 13.485 1.00 85.88 387 ALA A CA 1
ATOM 3004 C C . ALA A 1 387 ? -24.142 -1.868 13.438 1.00 85.88 387 ALA A C 1
ATOM 3006 O O . ALA A 1 387 ? -23.765 -2.884 12.858 1.00 85.88 387 ALA A O 1
ATOM 3007 N N . LEU A 1 388 ? -23.308 -1.004 14.022 1.00 85.88 388 LEU A N 1
ATOM 3008 C CA . LEU A 1 388 ? -21.863 -1.203 14.121 1.00 85.88 388 LEU A CA 1
ATOM 3009 C C . LEU A 1 388 ? -21.519 -2.325 15.106 1.00 85.88 388 LEU A C 1
ATOM 3011 O O . LEU A 1 388 ? -20.721 -3.190 14.760 1.00 85.88 388 LEU A O 1
ATOM 3015 N N . ILE A 1 389 ? -22.169 -2.353 16.274 1.00 83.19 389 ILE A N 1
ATOM 3016 C CA . ILE A 1 389 ? -21.980 -3.398 17.294 1.00 83.19 389 ILE A CA 1
ATOM 3017 C C . ILE A 1 389 ? -22.402 -4.769 16.753 1.00 83.19 389 ILE A C 1
ATOM 3019 O O . ILE A 1 389 ? -21.659 -5.744 16.838 1.00 83.19 389 ILE A O 1
ATOM 3023 N N . ASP A 1 390 ? -23.587 -4.843 16.151 1.00 85.62 390 ASP A N 1
ATOM 3024 C CA . ASP A 1 390 ? -24.159 -6.107 15.694 1.00 85.62 390 ASP A CA 1
ATOM 3025 C C . ASP A 1 390 ? -23.622 -6.563 14.325 1.00 85.62 390 ASP A C 1
ATOM 3027 O O . ASP A 1 390 ? -23.944 -7.666 13.865 1.00 85.62 390 ASP A O 1
ATOM 3031 N N . GLY A 1 391 ? -22.905 -5.689 13.609 1.00 85.88 391 GLY A N 1
ATOM 3032 C CA . GLY A 1 391 ? -22.474 -5.904 12.225 1.00 85.88 391 GLY A CA 1
ATOM 3033 C C . GLY A 1 391 ? -23.626 -6.045 11.217 1.00 85.88 391 GLY A C 1
ATOM 3034 O O . GLY A 1 391 ? -23.439 -6.557 10.112 1.00 85.88 391 GLY A O 1
ATOM 3035 N N . LYS A 1 392 ? -24.851 -5.636 11.573 1.00 87.00 392 LYS A N 1
ATOM 3036 C CA . LYS A 1 392 ? -26.054 -5.761 10.728 1.00 87.00 392 LYS A CA 1
ATOM 3037 C C . LYS A 1 392 ? -27.031 -4.618 10.978 1.00 87.00 392 LYS A C 1
ATOM 3039 O O . LYS A 1 392 ? -27.207 -4.167 12.100 1.00 87.00 392 LYS A O 1
ATOM 3044 N N . CYS A 1 393 ? -27.759 -4.194 9.943 1.00 83.31 393 CYS A N 1
ATOM 3045 C CA . CYS A 1 393 ? -28.840 -3.222 10.130 1.00 83.31 393 CYS A CA 1
ATOM 3046 C C . CYS A 1 393 ? -29.949 -3.763 11.046 1.00 83.31 393 CYS A C 1
ATOM 3048 O O . CYS A 1 393 ? -30.303 -4.948 10.967 1.00 83.31 393 CYS A O 1
ATOM 3050 N N . SER A 1 394 ? -30.569 -2.855 11.808 1.00 78.00 394 SER A N 1
ATOM 3051 C CA . SER A 1 394 ? -31.752 -3.146 12.620 1.00 78.00 394 SER A CA 1
ATOM 3052 C C . SER A 1 394 ? -32.903 -3.704 11.775 1.00 78.00 394 SER A C 1
ATOM 3054 O O . SER A 1 394 ? -33.023 -3.442 10.570 1.00 78.00 394 SER A O 1
ATOM 3056 N N . HIS A 1 395 ? -33.778 -4.480 12.415 1.00 75.25 395 HIS A N 1
ATOM 3057 C CA . HIS A 1 395 ? -34.968 -5.039 11.769 1.00 75.25 395 HIS A CA 1
ATOM 3058 C C . HIS A 1 395 ? -35.877 -3.937 11.195 1.00 75.25 395 HIS A C 1
ATOM 3060 O O . HIS A 1 395 ? -36.411 -4.071 10.096 1.00 75.25 395 HIS A O 1
ATOM 3066 N N . GLU A 1 396 ? -35.975 -2.803 11.889 1.00 74.06 396 GLU A N 1
ATOM 3067 C CA . GLU A 1 396 ? -36.725 -1.622 11.451 1.00 74.06 396 GLU A CA 1
ATOM 3068 C C . GLU A 1 396 ? -36.173 -1.046 10.143 1.00 74.06 396 GLU A C 1
ATOM 3070 O O . GLU A 1 396 ? -36.930 -0.830 9.199 1.00 74.06 396 GLU A O 1
ATOM 3075 N N . CYS A 1 397 ? -34.849 -0.893 10.029 1.00 77.12 397 CYS A N 1
ATOM 3076 C CA . CYS A 1 397 ? -34.205 -0.435 8.797 1.00 77.12 397 CYS A CA 1
ATOM 3077 C C . CYS A 1 397 ? -34.412 -1.427 7.635 1.00 77.12 397 CYS A C 1
ATOM 3079 O O . CYS A 1 397 ? -34.671 -1.022 6.499 1.00 77.12 397 CYS A O 1
ATOM 3081 N N . LYS A 1 398 ? -34.370 -2.739 7.907 1.00 77.31 398 LYS A N 1
ATOM 3082 C CA . LYS A 1 398 ? -34.628 -3.779 6.893 1.00 77.31 398 LYS A CA 1
ATOM 3083 C C . LYS A 1 398 ? -36.063 -3.735 6.360 1.00 77.31 398 LYS A C 1
ATOM 3085 O O . LYS A 1 398 ? -36.261 -3.939 5.162 1.00 77.31 398 LYS A O 1
ATOM 3090 N N . ASN A 1 399 ? -37.034 -3.408 7.207 1.00 79.56 399 ASN A N 1
ATOM 3091 C CA . ASN A 1 399 ? -38.444 -3.316 6.819 1.00 79.56 399 ASN A CA 1
ATOM 3092 C C . ASN A 1 399 ? -38.813 -1.989 6.146 1.00 79.56 399 ASN A C 1
ATOM 3094 O O . ASN A 1 399 ? -39.870 -1.893 5.522 1.00 79.56 399 ASN A O 1
ATOM 3098 N N . MET A 1 400 ? -37.947 -0.974 6.211 1.00 78.06 400 MET A N 1
ATOM 3099 C CA . MET A 1 400 ? -38.119 0.229 5.402 1.00 78.06 400 MET A CA 1
ATOM 3100 C C . MET A 1 400 ? -37.947 -0.099 3.920 1.00 78.06 400 MET A C 1
ATOM 3102 O O . MET A 1 400 ? -37.039 -0.840 3.519 1.00 78.06 400 MET A O 1
ATOM 3106 N N . ALA A 1 401 ? -38.789 0.519 3.093 1.00 73.38 401 ALA A N 1
ATOM 3107 C CA . ALA A 1 401 ? -38.632 0.472 1.650 1.00 73.38 401 ALA A CA 1
ATOM 3108 C C . ALA A 1 401 ? -37.218 0.969 1.266 1.00 73.38 401 ALA A C 1
ATOM 3110 O O . ALA A 1 401 ? -36.755 1.958 1.845 1.00 73.38 401 ALA A O 1
ATOM 3111 N N . PRO A 1 402 ? -36.516 0.341 0.300 1.00 72.00 402 PRO A N 1
ATOM 3112 C CA . PRO A 1 402 ? -35.126 0.685 -0.032 1.00 72.00 402 PRO A CA 1
ATOM 3113 C C . PRO A 1 402 ? -34.891 2.168 -0.355 1.00 72.00 402 PRO A C 1
ATOM 3115 O O . PRO A 1 402 ? -33.785 2.677 -0.218 1.00 72.00 402 PRO A O 1
ATOM 3118 N N . ASN A 1 403 ? -35.929 2.883 -0.794 1.00 69.25 403 ASN A N 1
ATOM 3119 C CA . ASN A 1 403 ? -35.894 4.313 -1.076 1.00 69.25 403 ASN A CA 1
ATOM 3120 C C . ASN A 1 403 ? -35.996 5.234 0.144 1.00 69.25 403 ASN A C 1
ATOM 3122 O O . ASN A 1 403 ? -35.765 6.426 -0.019 1.00 69.25 403 ASN A O 1
ATOM 3126 N N . LEU A 1 404 ? -36.327 4.705 1.317 1.00 72.81 404 LEU A N 1
ATOM 3127 C CA . LEU A 1 404 ? -36.459 5.454 2.568 1.00 72.81 404 LEU A CA 1
ATOM 3128 C C . LEU A 1 404 ? -35.357 5.110 3.578 1.00 72.81 404 LEU A C 1
ATOM 3130 O O . LEU A 1 404 ? -35.285 5.741 4.630 1.00 72.81 404 LEU A O 1
ATOM 3134 N N . ARG A 1 405 ? -34.506 4.124 3.268 1.00 81.62 405 ARG A N 1
ATOM 3135 C CA . ARG A 1 405 ? -33.436 3.687 4.165 1.00 81.62 405 ARG A CA 1
ATOM 3136 C C . ARG A 1 405 ? -32.376 4.786 4.317 1.00 81.62 405 ARG A C 1
ATOM 3138 O O . ARG A 1 405 ? -31.922 5.327 3.302 1.00 81.62 405 ARG A O 1
ATOM 3145 N N . PRO A 1 406 ? -31.980 5.123 5.555 1.00 86.69 406 PRO A N 1
ATOM 3146 C CA . PRO A 1 406 ? -30.861 6.022 5.782 1.00 86.69 406 PRO A CA 1
ATOM 3147 C C . PRO A 1 406 ? -29.544 5.357 5.337 1.00 86.69 406 PRO A C 1
ATOM 3149 O O . PRO A 1 406 ? -29.454 4.124 5.348 1.00 86.69 406 PRO A O 1
ATOM 3152 N N . PRO A 1 407 ? -28.508 6.133 4.971 1.00 88.44 407 PRO A N 1
ATOM 3153 C CA . PRO A 1 407 ? -27.179 5.595 4.708 1.00 88.44 407 PRO A CA 1
ATOM 3154 C C . PRO A 1 407 ? -26.658 4.847 5.939 1.00 88.44 407 PRO A C 1
ATOM 3156 O O . PRO A 1 407 ? -26.534 5.416 7.022 1.00 88.44 407 PRO A O 1
ATOM 3159 N N . CYS A 1 408 ? -26.392 3.551 5.782 1.00 90.38 408 CYS A N 1
ATOM 3160 C CA . CYS A 1 408 ? -25.848 2.712 6.845 1.00 90.38 408 CYS A CA 1
ATOM 3161 C C . CYS A 1 408 ? -24.312 2.735 6.798 1.00 90.38 408 CYS A C 1
ATOM 3163 O O . CYS A 1 408 ? -23.772 2.568 5.700 1.00 90.38 408 CYS A O 1
ATOM 3165 N N . PRO A 1 409 ? -23.608 2.887 7.938 1.00 90.19 409 PRO A N 1
ATOM 3166 C CA . PRO A 1 409 ? -22.144 2.882 7.972 1.00 90.19 409 PRO A CA 1
ATOM 3167 C C . PRO A 1 409 ? -21.527 1.537 7.553 1.00 90.19 409 PRO A C 1
ATOM 3169 O O . PRO A 1 409 ? -20.401 1.506 7.077 1.00 90.19 409 PRO A O 1
ATOM 3172 N N . LEU A 1 410 ? -22.273 0.430 7.608 1.00 91.19 410 LEU A N 1
ATOM 3173 C CA . LEU A 1 410 ? -21.795 -0.883 7.149 1.00 91.19 410 LEU A CA 1
ATOM 3174 C C . LEU A 1 410 ? -21.499 -0.949 5.637 1.00 91.19 410 LEU A C 1
ATOM 3176 O O . LEU A 1 410 ? -20.946 -1.933 5.163 1.00 91.19 410 LEU A O 1
ATOM 3180 N N . HIS A 1 411 ? -21.871 0.082 4.872 1.00 92.88 411 HIS A N 1
ATOM 3181 C CA . HIS A 1 411 ? -21.545 0.197 3.449 1.00 92.88 411 HIS A CA 1
ATOM 3182 C C . HIS A 1 411 ? -20.216 0.911 3.159 1.00 92.88 411 HIS A C 1
ATOM 3184 O O . HIS A 1 411 ? -19.874 1.083 1.988 1.00 92.88 411 HIS A O 1
ATOM 3190 N N . PHE A 1 412 ? -19.476 1.343 4.185 1.00 95.06 412 PHE A N 1
ATOM 3191 C CA . PHE A 1 412 ? -18.084 1.741 4.003 1.00 95.06 412 PHE A CA 1
ATOM 3192 C C . PHE A 1 412 ? -17.221 0.515 3.688 1.00 95.06 412 PHE A C 1
ATOM 3194 O O . PHE A 1 412 ? -17.418 -0.566 4.252 1.00 95.06 412 PHE A O 1
ATOM 3201 N N . TRP A 1 413 ? -16.228 0.675 2.818 1.00 94.81 413 TRP A N 1
ATOM 3202 C CA . TRP A 1 413 ? -15.273 -0.394 2.517 1.00 94.81 413 TRP A CA 1
ATOM 3203 C C . TRP A 1 413 ? -14.516 -0.867 3.757 1.00 94.81 413 TRP A C 1
ATOM 3205 O O . TRP A 1 413 ? -14.317 -2.068 3.902 1.00 94.81 413 TRP A O 1
ATOM 3215 N N . GLY A 1 414 ? -14.205 0.027 4.702 1.00 92.94 414 GLY A N 1
ATOM 3216 C CA . GLY A 1 414 ? -13.586 -0.344 5.980 1.00 92.94 414 GLY A CA 1
ATOM 3217 C C . GLY A 1 414 ? -14.412 -1.316 6.838 1.00 92.94 414 GLY A C 1
ATOM 3218 O O . GLY A 1 414 ? -13.866 -1.922 7.749 1.00 92.94 414 GLY A O 1
ATOM 3219 N N . MET A 1 415 ? -15.704 -1.500 6.536 1.00 90.88 415 MET A N 1
ATOM 3220 C CA . MET A 1 415 ? -16.594 -2.443 7.232 1.00 90.88 415 MET A CA 1
ATOM 3221 C C . MET A 1 415 ? -16.784 -3.772 6.488 1.00 90.88 415 MET A C 1
ATOM 3223 O O . MET A 1 415 ? -17.374 -4.703 7.029 1.00 90.88 415 MET A O 1
ATOM 3227 N N . SER A 1 416 ? -16.339 -3.864 5.233 1.00 87.00 416 SER A N 1
ATOM 3228 C CA . SER A 1 416 ? -16.603 -5.014 4.350 1.00 87.00 416 SER A CA 1
ATOM 3229 C C . SER A 1 416 ? -15.351 -5.588 3.687 1.00 87.00 416 SER A C 1
ATOM 3231 O O . SER A 1 416 ? -15.417 -6.653 3.071 1.00 87.00 416 SER A O 1
ATOM 3233 N N . LYS A 1 417 ? -14.213 -4.902 3.816 1.00 92.25 417 LYS A N 1
ATOM 3234 C CA . LYS A 1 417 ? -12.930 -5.251 3.211 1.00 92.25 417 LYS A CA 1
ATOM 3235 C C . LYS A 1 417 ? -11.820 -5.143 4.247 1.00 92.25 417 LYS A C 1
ATOM 3237 O O . LYS A 1 417 ? -11.893 -4.343 5.175 1.00 92.25 417 LYS A O 1
ATOM 3242 N N . ILE A 1 418 ? -10.761 -5.911 4.038 1.00 91.44 418 ILE A N 1
ATOM 3243 C CA . ILE A 1 418 ? -9.494 -5.749 4.742 1.00 91.44 418 ILE A CA 1
ATOM 3244 C C . ILE A 1 418 ? -8.597 -4.889 3.851 1.00 91.44 418 ILE A C 1
ATOM 3246 O O . ILE A 1 418 ? -8.295 -5.263 2.717 1.00 91.44 418 ILE A O 1
ATOM 3250 N N . ILE A 1 419 ? -8.189 -3.730 4.364 1.00 89.12 419 ILE A N 1
ATOM 3251 C CA . ILE A 1 419 ? -7.347 -2.768 3.648 1.00 89.12 419 ILE A CA 1
ATOM 3252 C C . ILE A 1 419 ? -6.036 -2.626 4.419 1.00 89.12 419 ILE A C 1
ATOM 3254 O O . ILE A 1 419 ? -6.008 -2.059 5.509 1.00 89.12 419 ILE A O 1
ATOM 3258 N N . GLU A 1 420 ? -4.949 -3.152 3.860 1.00 87.38 420 GLU A N 1
ATOM 3259 C CA . GLU A 1 420 ? -3.602 -2.984 4.406 1.00 87.38 420 GLU A CA 1
ATOM 3260 C C . GLU A 1 420 ? -3.014 -1.676 3.867 1.00 87.38 420 GLU A C 1
ATOM 3262 O O . GLU A 1 420 ? -2.733 -1.579 2.676 1.00 87.38 420 GLU A O 1
ATOM 3267 N N . GLN A 1 421 ? -2.829 -0.665 4.721 1.00 83.88 421 GLN A N 1
ATOM 3268 C CA . GLN A 1 421 ? -2.129 0.566 4.343 1.00 83.88 421 GLN A CA 1
ATOM 3269 C C . GLN A 1 421 ? -0.659 0.497 4.758 1.00 83.88 421 GLN A C 1
ATOM 3271 O O . GLN A 1 421 ? -0.336 0.516 5.946 1.00 83.88 421 GLN A O 1
ATOM 3276 N N . VAL A 1 422 ? 0.235 0.500 3.775 1.00 78.31 422 VAL A N 1
ATOM 3277 C CA . VAL A 1 422 ? 1.678 0.617 3.965 1.00 78.31 422 VAL A CA 1
ATOM 3278 C C . VAL A 1 422 ? 2.105 2.029 3.589 1.00 78.31 422 VAL A C 1
ATOM 3280 O O . VAL A 1 422 ? 1.877 2.485 2.470 1.00 78.31 422 VAL A O 1
ATOM 3283 N N . ARG A 1 423 ? 2.737 2.737 4.526 1.00 74.00 423 ARG A N 1
ATOM 3284 C CA . ARG A 1 423 ? 3.334 4.053 4.273 1.00 74.00 423 ARG A CA 1
ATOM 3285 C C . ARG A 1 423 ? 4.842 3.930 4.323 1.00 74.00 423 ARG A C 1
ATOM 3287 O O . ARG A 1 423 ? 5.400 3.701 5.394 1.00 74.00 423 ARG A O 1
ATOM 3294 N N . HIS A 1 424 ? 5.473 4.104 3.176 1.00 69.31 424 HIS A N 1
ATOM 3295 C CA . HIS A 1 424 ? 6.914 4.171 3.073 1.00 69.31 424 HIS A CA 1
ATOM 3296 C C . HIS A 1 424 ? 7.387 5.602 3.351 1.00 69.31 424 HIS A C 1
ATOM 3298 O O . HIS A 1 424 ? 6.845 6.568 2.814 1.00 69.31 424 HIS A O 1
ATOM 3304 N N . ASP A 1 425 ? 8.404 5.724 4.201 1.00 61.84 425 ASP A N 1
ATOM 3305 C CA . ASP A 1 425 ? 9.093 6.981 4.462 1.00 61.84 425 ASP A CA 1
ATOM 3306 C C . ASP A 1 425 ? 10.567 6.837 4.043 1.00 61.84 425 ASP A C 1
ATOM 3308 O O . ASP A 1 425 ? 11.331 6.126 4.706 1.00 61.84 425 ASP A O 1
ATOM 3312 N N . PRO A 1 426 ? 10.996 7.487 2.947 1.00 55.12 426 PRO A N 1
ATOM 3313 C CA . PRO A 1 426 ? 12.360 7.367 2.444 1.00 55.12 426 PRO A CA 1
ATOM 3314 C C . PRO A 1 426 ? 13.418 7.949 3.396 1.00 55.12 426 PRO A C 1
ATOM 3316 O O . PRO A 1 426 ? 14.598 7.625 3.245 1.00 55.12 426 PRO A O 1
ATOM 3319 N N . GLN A 1 427 ? 13.042 8.786 4.374 1.00 50.94 427 GLN A N 1
ATOM 3320 C CA . GLN A 1 427 ? 13.981 9.269 5.393 1.00 50.94 427 GLN A CA 1
ATOM 3321 C C . GLN A 1 427 ? 14.325 8.179 6.418 1.00 50.94 427 GLN A C 1
ATOM 3323 O O . GLN A 1 427 ? 15.450 8.147 6.912 1.00 50.94 427 GLN A O 1
ATOM 3328 N N . VAL A 1 428 ? 13.408 7.239 6.665 1.00 46.97 428 VAL A N 1
ATOM 3329 C CA . VAL A 1 428 ? 13.597 6.127 7.612 1.00 46.97 428 VAL A CA 1
ATOM 3330 C C . VAL A 1 428 ? 14.541 5.054 7.048 1.00 46.97 428 VAL A C 1
ATOM 3332 O O . VAL A 1 428 ? 15.315 4.460 7.790 1.00 46.97 428 VAL A O 1
ATOM 3335 N N . VAL A 1 429 ? 14.551 4.838 5.727 1.00 42.62 429 VAL A N 1
ATOM 3336 C CA . VAL A 1 429 ? 15.346 3.776 5.066 1.00 42.62 429 VAL A CA 1
ATOM 3337 C C . VAL A 1 429 ? 16.841 4.109 4.936 1.00 42.62 429 VAL A C 1
ATOM 3339 O O . VAL A 1 429 ? 17.665 3.211 4.783 1.00 42.62 429 VAL A O 1
ATOM 3342 N N . LYS A 1 430 ? 17.232 5.387 5.031 1.00 38.22 430 LYS A N 1
ATOM 3343 C CA . LYS A 1 430 ? 18.648 5.809 4.954 1.00 38.22 430 LYS A CA 1
ATOM 3344 C C . LYS A 1 430 ? 19.444 5.571 6.241 1.00 38.22 430 LYS A C 1
ATOM 3346 O O . LYS A 1 430 ? 20.650 5.816 6.263 1.00 38.22 430 LYS A O 1
ATOM 3351 N N . LEU A 1 431 ? 18.785 5.124 7.301 1.00 36.56 431 LEU A N 1
ATOM 3352 C CA . LEU A 1 431 ? 19.389 4.870 8.602 1.00 36.56 431 LEU A CA 1
ATOM 3353 C C . LEU A 1 431 ? 19.999 3.464 8.622 1.00 36.56 431 LEU A C 1
ATOM 3355 O O . LEU A 1 431 ? 19.410 2.512 8.108 1.00 36.56 431 LEU A O 1
ATOM 3359 N N . LYS A 1 432 ? 21.202 3.302 9.186 1.00 36.31 432 LYS A N 1
ATOM 3360 C CA . LYS A 1 432 ? 21.794 1.962 9.336 1.00 36.31 432 LYS A CA 1
ATOM 3361 C C . LYS A 1 432 ? 20.968 1.154 10.342 1.00 36.31 432 LYS A C 1
ATOM 3363 O O . LYS A 1 432 ? 20.387 1.756 11.234 1.00 36.31 432 LYS A O 1
ATOM 3368 N N . PRO A 1 433 ? 20.980 -0.192 10.304 1.00 38.91 433 PRO A N 1
ATOM 3369 C CA . PRO A 1 433 ? 20.346 -1.049 11.318 1.00 38.91 433 PRO A CA 1
ATOM 3370 C C . PRO A 1 433 ? 20.655 -0.665 12.779 1.00 38.91 433 PRO A C 1
ATOM 3372 O O . PRO A 1 433 ? 19.812 -0.849 13.648 1.00 38.91 433 PRO A O 1
ATOM 3375 N N . SER A 1 434 ? 21.838 -0.098 13.049 1.00 36.88 434 SER A N 1
ATOM 3376 C CA . SER A 1 434 ? 22.231 0.453 14.357 1.00 36.88 434 SER A CA 1
ATOM 3377 C C . SER A 1 434 ? 21.524 1.760 14.732 1.00 36.88 434 SER A C 1
ATOM 3379 O O . SER A 1 434 ? 21.368 2.057 15.910 1.00 36.88 434 SER A O 1
ATOM 3381 N N . ASP A 1 435 ? 21.098 2.524 13.732 1.00 34.72 435 ASP A N 1
ATOM 3382 C CA . ASP A 1 435 ? 20.476 3.844 13.849 1.00 34.72 435 ASP A CA 1
ATOM 3383 C C . ASP A 1 435 ? 18.936 3.733 13.896 1.00 34.72 435 ASP A C 1
ATOM 3385 O O . ASP A 1 435 ? 18.259 4.678 14.294 1.00 34.72 435 ASP A O 1
ATOM 3389 N N . PHE A 1 436 ? 18.370 2.560 13.567 1.00 38.59 436 PHE A N 1
ATOM 3390 C CA . PHE A 1 436 ? 16.937 2.251 13.734 1.00 38.59 436 PHE A CA 1
ATOM 3391 C C . PHE A 1 436 ? 16.472 2.318 15.196 1.00 38.59 436 PHE A C 1
ATOM 3393 O O . PHE A 1 436 ? 15.279 2.460 15.445 1.00 38.59 436 PHE A O 1
ATOM 3400 N N . ALA A 1 437 ? 17.392 2.235 16.160 1.00 34.66 437 ALA A N 1
ATOM 3401 C CA . ALA A 1 437 ? 17.082 2.425 17.574 1.00 34.66 437 ALA A CA 1
ATOM 3402 C C . ALA A 1 437 ? 16.892 3.908 17.960 1.00 34.66 437 ALA A C 1
ATOM 3404 O O . ALA A 1 437 ? 16.316 4.179 19.007 1.00 34.66 437 ALA A O 1
ATOM 3405 N N . LEU A 1 438 ? 17.363 4.859 17.139 1.00 33.56 438 LEU A N 1
ATOM 3406 C CA . LEU A 1 438 ? 17.470 6.282 17.497 1.00 33.56 438 LEU A CA 1
ATOM 3407 C C . LEU A 1 438 ? 16.415 7.195 16.854 1.00 33.56 438 LEU A C 1
ATOM 3409 O O . LEU A 1 438 ? 16.210 8.315 17.314 1.00 33.56 438 LEU A O 1
ATOM 3413 N N . HIS A 1 439 ? 15.706 6.732 15.826 1.00 31.33 439 HIS A N 1
ATOM 3414 C CA . HIS A 1 439 ? 14.629 7.493 15.196 1.00 31.33 439 HIS A CA 1
ATOM 3415 C C . HIS A 1 439 ? 13.361 6.657 15.168 1.00 31.33 439 HIS A C 1
ATOM 3417 O O . HIS A 1 439 ? 13.320 5.673 14.434 1.00 31.33 439 HIS A O 1
ATOM 3423 N N . THR A 1 440 ? 12.375 7.057 15.991 1.00 36.62 440 THR A N 1
ATOM 3424 C CA . THR A 1 440 ? 10.955 6.638 15.977 1.00 36.62 440 THR A CA 1
ATOM 3425 C C . THR A 1 440 ? 10.703 5.454 15.060 1.00 36.62 440 THR A C 1
ATOM 3427 O O . THR A 1 440 ? 10.234 5.581 13.926 1.00 36.62 440 THR A O 1
ATOM 3430 N N . ALA A 1 441 ? 11.104 4.286 15.555 1.00 36.47 441 ALA A N 1
ATOM 3431 C CA . ALA A 1 441 ? 11.098 3.074 14.782 1.00 36.47 441 ALA A CA 1
ATOM 3432 C C . ALA A 1 441 ? 9.647 2.758 14.408 1.00 36.47 441 ALA A C 1
ATOM 3434 O O . ALA A 1 441 ? 8.891 2.179 15.186 1.00 36.47 441 ALA A O 1
ATOM 3435 N N . LYS A 1 442 ? 9.250 3.090 13.176 1.00 41.06 442 LYS A N 1
ATOM 3436 C CA . LYS A 1 442 ? 8.202 2.345 12.482 1.00 41.06 442 LYS A CA 1
ATOM 3437 C C . LYS A 1 442 ? 8.784 0.967 12.179 1.00 41.06 442 LYS A C 1
ATOM 3439 O O . LYS A 1 442 ? 9.080 0.637 11.036 1.00 41.06 442 LYS A O 1
ATOM 3444 N N . VAL A 1 443 ? 8.996 0.168 13.226 1.00 43.47 443 VAL A N 1
ATOM 3445 C CA . VAL A 1 443 ? 9.163 -1.270 13.078 1.00 43.47 443 VAL A CA 1
ATOM 3446 C C . VAL A 1 443 ? 7.827 -1.737 12.531 1.00 43.47 443 VAL A C 1
ATOM 3448 O O . VAL A 1 443 ? 6.836 -1.799 13.255 1.00 43.47 443 VAL A O 1
ATOM 3451 N N . VAL A 1 444 ? 7.765 -2.009 11.232 1.00 48.75 444 VAL A N 1
ATOM 3452 C CA . VAL A 1 444 ? 6.637 -2.753 10.684 1.00 48.75 444 VAL A CA 1
ATOM 3453 C C . VAL A 1 444 ? 6.781 -4.158 11.262 1.00 48.75 444 VAL A C 1
ATOM 3455 O O . VAL A 1 444 ? 7.615 -4.954 10.833 1.00 48.75 444 VAL A O 1
ATOM 3458 N N . VAL A 1 445 ? 6.046 -4.423 12.342 1.00 50.16 445 VAL A N 1
ATOM 3459 C CA . VAL A 1 445 ? 6.034 -5.709 13.042 1.00 50.16 445 VAL A CA 1
ATOM 3460 C C . VAL A 1 445 ? 5.253 -6.695 12.174 1.00 50.16 445 VAL A C 1
ATOM 3462 O O . VAL A 1 445 ? 4.107 -7.028 12.456 1.00 50.16 445 VAL A O 1
ATOM 3465 N N . GLU A 1 446 ? 5.860 -7.165 11.088 1.00 55.06 446 GLU A N 1
ATOM 3466 C CA . GLU A 1 446 ? 5.239 -8.175 10.236 1.00 55.06 446 GLU A CA 1
ATOM 3467 C C . GLU A 1 446 ? 5.303 -9.554 10.913 1.00 55.06 446 GLU A C 1
ATOM 3469 O O . GLU A 1 446 ? 6.349 -9.918 11.475 1.00 55.06 446 GLU A O 1
ATOM 3474 N N . PRO A 1 447 ? 4.213 -10.344 10.878 1.00 55.16 447 PRO A N 1
ATOM 3475 C CA . PRO A 1 447 ? 4.306 -11.776 11.132 1.00 55.16 447 PRO A CA 1
ATOM 3476 C C . PRO A 1 447 ? 5.341 -12.393 10.190 1.00 55.16 447 PRO A C 1
ATOM 3478 O O . PRO A 1 447 ? 5.497 -11.937 9.058 1.00 55.16 447 PRO A O 1
ATOM 3481 N N . THR A 1 448 ? 6.042 -13.410 10.671 1.00 54.34 448 THR A N 1
ATOM 3482 C CA . THR A 1 448 ? 7.030 -14.157 9.885 1.00 54.34 448 THR A CA 1
ATOM 3483 C C . THR A 1 448 ? 6.789 -15.646 10.071 1.00 54.34 448 THR A C 1
ATOM 3485 O O . THR A 1 448 ? 6.161 -16.044 11.053 1.00 54.34 448 THR A O 1
ATOM 3488 N N . ALA A 1 449 ? 7.330 -16.500 9.209 1.00 51.34 449 ALA A N 1
ATOM 3489 C CA . ALA A 1 449 ? 7.275 -17.951 9.409 1.00 51.34 449 ALA A CA 1
ATOM 3490 C C . ALA A 1 449 ? 7.923 -18.379 10.738 1.00 51.34 449 ALA A C 1
ATOM 3492 O O . ALA A 1 449 ? 7.481 -19.332 11.381 1.00 51.34 449 ALA A O 1
ATOM 3493 N N . ARG A 1 450 ? 8.944 -17.643 11.199 1.00 50.69 450 ARG A N 1
ATOM 3494 C CA . ARG A 1 450 ? 9.588 -17.861 12.512 1.00 50.69 450 ARG A CA 1
ATOM 3495 C C . ARG A 1 450 ? 8.849 -17.215 13.691 1.00 50.69 450 ARG A C 1
ATOM 3497 O O . ARG A 1 450 ? 9.108 -17.581 14.836 1.00 50.69 450 ARG A O 1
ATOM 3504 N N . ARG A 1 451 ? 7.959 -16.256 13.430 1.00 56.66 451 ARG A N 1
ATOM 3505 C CA . ARG A 1 451 ? 7.157 -15.523 14.418 1.00 56.66 451 ARG A CA 1
ATOM 3506 C C . ARG A 1 451 ? 5.758 -15.289 13.852 1.00 56.66 451 ARG A C 1
ATOM 3508 O O . ARG A 1 451 ? 5.389 -14.177 13.475 1.00 56.66 451 ARG A O 1
ATOM 3515 N N . THR A 1 452 ? 4.996 -16.374 13.785 1.00 55.34 452 THR A N 1
ATOM 3516 C CA . THR A 1 452 ? 3.617 -16.389 13.272 1.00 55.34 452 THR A CA 1
ATOM 3517 C C . THR A 1 452 ? 2.607 -15.833 14.273 1.00 55.34 452 THR A C 1
ATOM 3519 O O . THR A 1 452 ? 1.471 -15.547 13.910 1.00 55.34 452 THR A O 1
ATOM 3522 N N . HIS A 1 453 ? 3.015 -15.675 15.532 1.00 61.00 453 HIS A N 1
ATOM 3523 C CA . HIS A 1 453 ? 2.198 -15.181 16.630 1.00 61.00 453 HIS A CA 1
ATOM 3524 C C . HIS A 1 453 ? 2.921 -14.054 17.370 1.00 61.00 453 HIS A C 1
ATOM 3526 O O . HIS A 1 453 ? 4.155 -13.991 17.418 1.00 61.00 453 HIS A O 1
ATOM 3532 N N . LEU A 1 454 ? 2.132 -13.158 17.960 1.00 65.69 454 LEU A N 1
ATOM 3533 C CA . LEU A 1 454 ? 2.619 -12.289 19.025 1.00 65.69 454 LEU A CA 1
ATOM 3534 C C . LEU A 1 454 ? 3.028 -13.183 20.206 1.00 65.69 454 LEU A C 1
ATOM 3536 O O . LEU A 1 454 ? 2.399 -14.213 20.436 1.00 65.69 454 LEU A O 1
ATOM 3540 N N . GLY A 1 455 ? 4.122 -12.838 20.890 1.00 65.62 455 GLY A N 1
ATOM 3541 C CA . GLY A 1 455 ? 4.582 -13.618 22.042 1.00 65.62 455 GLY A CA 1
ATOM 3542 C C . GLY A 1 455 ? 3.551 -13.631 23.173 1.00 65.62 455 GLY A C 1
ATOM 3543 O O . GLY A 1 455 ? 2.623 -12.823 23.171 1.00 65.62 455 GLY A O 1
ATOM 3544 N N . ASP A 1 456 ? 3.737 -14.535 24.134 1.00 73.50 456 ASP A N 1
ATOM 3545 C CA . ASP A 1 456 ? 2.858 -14.630 25.299 1.00 73.50 456 ASP A CA 1
ATOM 3546 C C . ASP A 1 456 ? 2.792 -13.296 26.063 1.00 73.50 456 ASP A C 1
ATOM 3548 O O . ASP A 1 456 ? 3.793 -12.592 26.232 1.00 73.50 456 ASP A O 1
ATOM 3552 N N . LEU A 1 457 ? 1.583 -12.952 26.513 1.00 77.50 457 LEU A N 1
ATOM 3553 C CA . LEU A 1 457 ? 1.336 -11.813 27.389 1.00 77.50 457 LEU A CA 1
ATOM 3554 C C . LEU A 1 457 ? 1.735 -12.202 28.815 1.00 77.50 457 LEU A C 1
ATOM 3556 O O . LEU A 1 457 ? 0.960 -12.799 29.558 1.00 77.50 457 LEU A O 1
ATOM 3560 N N . ASP A 1 458 ? 2.977 -11.901 29.171 1.00 78.88 458 ASP A N 1
ATOM 3561 C CA . ASP A 1 458 ? 3.605 -12.294 30.429 1.00 78.88 458 ASP A CA 1
ATOM 3562 C C . ASP A 1 458 ? 3.512 -11.237 31.531 1.00 78.88 458 ASP A C 1
ATOM 3564 O O . ASP A 1 458 ? 3.582 -11.560 32.715 1.00 78.88 458 ASP A O 1
ATOM 3568 N N . SER A 1 459 ? 3.382 -9.973 31.160 1.00 87.94 459 SER A N 1
ATOM 3569 C CA . SER A 1 459 ? 3.291 -8.858 32.098 1.00 87.94 459 SER A CA 1
ATOM 3570 C C . SER A 1 459 ? 2.646 -7.648 31.445 1.00 87.94 459 SER A C 1
ATOM 3572 O O . SER A 1 459 ? 2.823 -7.412 30.241 1.00 87.94 459 SER A O 1
ATOM 3574 N N . VAL A 1 460 ? 1.906 -6.885 32.250 1.00 90.75 460 VAL A N 1
ATOM 3575 C CA . VAL A 1 460 ? 1.233 -5.658 31.818 1.00 90.75 460 VAL A CA 1
ATOM 3576 C C . VAL A 1 460 ? 1.671 -4.490 32.678 1.00 90.75 460 VAL A C 1
ATOM 3578 O O . VAL A 1 460 ? 1.587 -4.554 33.900 1.00 90.75 460 VAL A O 1
ATOM 3581 N N . LEU A 1 461 ? 2.059 -3.397 32.033 1.00 92.62 461 LEU A N 1
ATOM 3582 C CA . LEU A 1 461 ? 2.084 -2.085 32.667 1.00 92.62 461 LEU A CA 1
ATOM 3583 C C . LEU A 1 461 ? 0.862 -1.307 32.190 1.00 92.62 461 LEU A C 1
ATOM 3585 O O . LEU A 1 461 ? 0.616 -1.199 30.989 1.00 92.62 461 LEU A O 1
ATOM 3589 N N . PHE A 1 462 ? 0.089 -0.796 33.136 1.00 92.56 462 PHE A N 1
ATOM 3590 C CA . PHE A 1 462 ? -1.166 -0.109 32.891 1.00 92.56 462 PHE A CA 1
ATOM 3591 C C . PHE A 1 462 ? -1.155 1.280 33.533 1.00 92.56 462 PHE A C 1
ATOM 3593 O O . PHE A 1 462 ? -0.739 1.438 34.679 1.00 92.56 462 PHE A O 1
ATOM 3600 N N . ALA A 1 463 ? -1.643 2.286 32.814 1.00 90.94 463 ALA A N 1
ATOM 3601 C CA . ALA A 1 463 ? -1.888 3.620 33.348 1.00 90.94 463 ALA A CA 1
ATOM 3602 C C . ALA A 1 463 ? -3.167 4.212 32.755 1.00 90.94 463 ALA A C 1
ATOM 3604 O O . ALA A 1 463 ? -3.523 3.945 31.606 1.00 90.94 463 ALA A O 1
ATOM 3605 N N . ALA A 1 464 ? -3.858 5.028 33.543 1.00 89.31 464 ALA A N 1
ATOM 3606 C CA . ALA A 1 464 ? -5.108 5.664 33.146 1.00 89.31 464 ALA A CA 1
ATOM 3607 C C . ALA A 1 464 ? -5.217 7.064 33.747 1.00 89.31 464 ALA A C 1
ATOM 3609 O O . ALA A 1 464 ? -4.729 7.300 34.852 1.00 89.31 464 ALA A O 1
ATOM 3610 N N . SER A 1 465 ? -5.864 7.985 33.034 1.00 86.75 465 SER A N 1
ATOM 3611 C CA . SER A 1 465 ? -6.313 9.262 33.593 1.00 86.75 465 SER A CA 1
ATOM 3612 C C . SER A 1 465 ? -7.482 9.041 34.547 1.00 86.75 465 SER A C 1
ATOM 3614 O O . SER A 1 465 ? -8.380 8.257 34.247 1.00 86.75 465 SER A O 1
ATOM 3616 N N . ASN A 1 466 ? -7.546 9.805 35.639 1.00 82.75 466 ASN A N 1
ATOM 3617 C CA . ASN A 1 466 ? -8.713 9.802 36.527 1.00 82.75 466 ASN A CA 1
ATOM 3618 C C . ASN A 1 466 ? -10.000 10.258 35.818 1.00 82.75 466 ASN A C 1
ATOM 3620 O O . ASN A 1 466 ? -11.097 9.982 36.296 1.00 82.75 466 ASN A O 1
ATOM 3624 N N . LYS A 1 467 ? -9.882 10.925 34.662 1.00 77.62 467 LYS A N 1
ATOM 3625 C CA . LYS A 1 467 ? -11.025 11.321 33.833 1.00 77.62 467 LYS A CA 1
ATOM 3626 C C . LYS A 1 467 ? -11.714 10.146 33.133 1.00 77.62 467 LYS A C 1
ATOM 3628 O O . LYS A 1 467 ? -12.831 10.319 32.671 1.00 77.62 467 LYS A O 1
ATOM 3633 N N . VAL A 1 468 ? -11.085 8.970 33.056 1.00 73.69 468 VAL A N 1
ATOM 3634 C CA . VAL A 1 468 ? -11.670 7.782 32.403 1.00 73.69 468 VAL A CA 1
ATOM 3635 C C . VAL A 1 468 ? -12.938 7.309 33.115 1.00 73.69 468 VAL A C 1
ATOM 3637 O O . VAL A 1 468 ? -13.892 6.922 32.452 1.00 73.69 468 VAL A O 1
ATOM 3640 N N . ASP A 1 469 ? -12.968 7.383 34.447 1.00 73.12 469 ASP A N 1
ATOM 3641 C CA . ASP A 1 469 ? -14.132 6.979 35.245 1.00 73.12 469 ASP A CA 1
ATOM 3642 C C . ASP A 1 469 ? -15.112 8.143 35.495 1.00 73.12 469 ASP A C 1
ATOM 3644 O O . ASP A 1 469 ? -16.136 7.962 36.150 1.00 73.12 469 ASP A O 1
ATOM 3648 N N . MET A 1 470 ? -14.840 9.347 34.973 1.00 68.62 470 MET A N 1
ATOM 3649 C CA . MET A 1 470 ? -15.757 10.484 35.089 1.00 68.62 470 MET A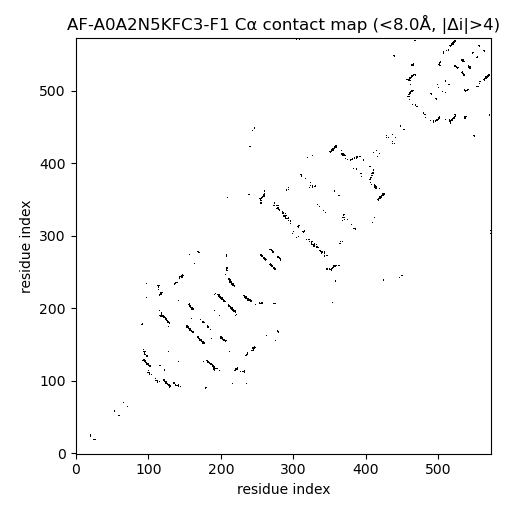 CA 1
ATOM 3650 C C . MET A 1 470 ? -16.817 10.420 33.986 1.00 68.62 470 MET A C 1
ATOM 3652 O O . MET A 1 470 ? -16.705 11.081 32.956 1.00 68.62 470 MET A O 1
ATOM 3656 N N . VAL A 1 471 ? -17.844 9.599 34.203 1.00 56.88 471 VAL A N 1
ATOM 3657 C CA . VAL A 1 471 ? -19.044 9.548 33.355 1.00 56.88 471 VAL A CA 1
ATOM 3658 C C . VAL A 1 471 ? -20.045 10.608 33.837 1.00 56.88 471 VAL A C 1
ATOM 3660 O O . VAL A 1 471 ? -20.156 10.843 35.041 1.00 56.88 471 VAL A O 1
ATOM 3663 N N . GLU A 1 472 ? -20.754 11.278 32.922 1.00 52.84 472 GLU A N 1
ATOM 3664 C CA . GLU A 1 472 ? -21.777 12.277 33.277 1.00 52.84 472 GLU A CA 1
ATOM 3665 C C . GLU A 1 472 ? -22.838 11.686 34.230 1.00 52.84 472 GLU A C 1
ATOM 3667 O O . GLU A 1 472 ? -23.256 10.534 34.065 1.00 52.84 472 GLU A O 1
ATOM 3672 N N . GLU A 1 473 ? -23.298 12.501 35.194 1.00 47.88 473 GLU A N 1
ATOM 3673 C CA . GLU A 1 473 ? -24.219 12.144 36.297 1.00 47.88 473 GLU A CA 1
ATOM 3674 C C . GLU A 1 473 ? -25.537 11.462 35.857 1.00 47.88 473 GLU A C 1
ATOM 3676 O O . GLU A 1 473 ? -26.216 10.862 36.689 1.00 47.88 473 GLU A O 1
ATOM 3681 N N . ASP A 1 474 ? -25.893 11.518 34.569 1.00 45.72 474 ASP A N 1
ATOM 3682 C CA . ASP A 1 474 ? -27.141 10.981 34.004 1.00 45.72 474 ASP A CA 1
ATOM 3683 C C . ASP A 1 474 ? -27.015 9.577 33.375 1.00 45.72 474 ASP A C 1
ATOM 3685 O O . ASP A 1 474 ? -27.994 9.036 32.849 1.00 45.72 474 ASP A O 1
ATOM 3689 N N . THR A 1 475 ? -25.840 8.942 33.423 1.00 47.69 475 THR A N 1
ATOM 3690 C CA . THR A 1 475 ? -25.663 7.576 32.901 1.00 47.69 475 THR A CA 1
ATOM 3691 C C . THR A 1 475 ? -25.800 6.527 34.007 1.00 47.69 475 THR A C 1
ATOM 3693 O O . THR A 1 475 ? -25.188 6.606 35.064 1.00 47.69 475 THR A O 1
ATOM 3696 N N . CYS A 1 476 ? -26.616 5.496 33.770 1.00 43.22 476 CYS A N 1
ATOM 3697 C CA . CYS A 1 476 ? -26.854 4.394 34.712 1.00 43.22 476 CYS A CA 1
ATOM 3698 C C . CYS A 1 476 ? -25.703 3.368 34.776 1.00 43.22 476 CYS A C 1
ATOM 3700 O O . CYS A 1 476 ? -25.934 2.217 35.148 1.00 43.22 476 CYS A O 1
ATOM 3702 N N . TYR A 1 477 ? -24.501 3.750 34.343 1.00 47.16 477 TYR A N 1
ATOM 3703 C CA . TYR A 1 477 ? -23.318 2.899 34.340 1.00 47.16 477 TYR A CA 1
ATOM 3704 C C . TYR A 1 477 ? -22.452 3.250 35.542 1.00 47.16 477 TYR A C 1
ATOM 3706 O O . TYR A 1 477 ? -22.092 4.406 35.744 1.00 47.16 477 TYR A O 1
ATOM 3714 N N . ASP A 1 478 ? -22.125 2.245 36.345 1.00 49.03 478 ASP A N 1
ATOM 3715 C CA . ASP A 1 478 ? -21.247 2.436 37.486 1.00 49.03 478 ASP A CA 1
ATOM 3716 C C . ASP A 1 478 ? -19.841 2.878 37.015 1.00 49.03 478 ASP A C 1
ATOM 3718 O O . ASP A 1 478 ? -19.247 2.267 36.123 1.00 49.03 478 ASP A O 1
ATOM 3722 N N . SER A 1 479 ? -19.299 3.939 37.620 1.00 56.84 479 SER A N 1
ATOM 3723 C CA . SER A 1 479 ? -18.020 4.599 37.301 1.00 56.84 479 SER A CA 1
ATOM 3724 C C . SER A 1 479 ? -16.783 3.783 37.726 1.00 56.84 479 SER A C 1
ATOM 3726 O O . SER A 1 479 ? -15.963 4.245 38.522 1.00 56.84 479 SER A O 1
ATOM 3728 N N . TYR A 1 480 ? -16.673 2.534 37.268 1.00 63.34 480 TYR A N 1
ATOM 3729 C CA . TYR A 1 480 ? -15.649 1.577 37.713 1.00 63.34 480 TYR A CA 1
ATOM 3730 C C . TYR A 1 480 ? -14.739 1.058 36.591 1.00 63.34 480 TYR A C 1
ATOM 3732 O O . TYR A 1 480 ? -14.031 0.072 36.813 1.00 63.34 480 TYR A O 1
ATOM 3740 N N . GLY A 1 481 ? -14.717 1.695 35.417 1.00 72.31 481 GLY A N 1
ATOM 3741 C CA . GLY A 1 481 ? -14.005 1.227 34.223 1.00 72.31 481 GLY A CA 1
ATOM 3742 C C . GLY A 1 481 ? -12.527 0.903 34.463 1.00 72.31 481 GLY A C 1
ATOM 3743 O O . GLY A 1 481 ? -12.065 -0.176 34.080 1.00 72.31 481 GLY A O 1
ATOM 3744 N N . ILE A 1 482 ? -11.791 1.766 35.174 1.00 79.94 482 ILE A N 1
ATOM 3745 C CA . ILE A 1 482 ? -10.384 1.503 35.534 1.00 79.94 482 ILE A CA 1
ATOM 3746 C C . ILE A 1 482 ? -10.276 0.283 36.455 1.00 79.94 482 ILE A C 1
ATOM 3748 O O . ILE A 1 482 ? -9.396 -0.564 36.275 1.00 79.94 482 ILE A O 1
ATOM 3752 N N . SER A 1 483 ? -11.148 0.180 37.459 1.00 81.62 483 SER A N 1
ATOM 3753 C CA . SER A 1 483 ? -11.076 -0.897 38.451 1.00 81.62 483 SER A CA 1
ATOM 3754 C C . SER A 1 483 ? -11.508 -2.257 37.888 1.00 81.62 483 SER A C 1
ATOM 3756 O O . SER A 1 483 ? -10.878 -3.268 38.209 1.00 81.62 483 SER A O 1
ATOM 3758 N N . GLU A 1 484 ? -12.498 -2.292 36.990 1.00 82.06 484 GLU A N 1
ATOM 3759 C CA . GLU A 1 484 ? -12.882 -3.498 36.259 1.00 82.06 484 GLU A CA 1
ATOM 3760 C C . GLU A 1 484 ? -11.762 -3.935 35.314 1.00 82.06 484 GLU A C 1
ATOM 3762 O O . GLU A 1 484 ? -11.350 -5.096 35.361 1.00 82.06 484 GLU A O 1
ATOM 3767 N N . LEU A 1 485 ? -11.204 -3.017 34.515 1.00 81.00 485 LEU A N 1
ATOM 3768 C CA . LEU A 1 485 ? -10.085 -3.333 33.628 1.00 81.00 485 LEU A CA 1
ATOM 3769 C C . LEU A 1 485 ? -8.894 -3.883 34.418 1.00 81.00 485 LEU A C 1
ATOM 3771 O O . LEU A 1 485 ? -8.328 -4.908 34.040 1.00 81.00 485 LEU A O 1
ATOM 3775 N N . LYS A 1 486 ? -8.552 -3.263 35.553 1.00 83.44 486 LYS A N 1
ATOM 3776 C CA . LYS A 1 486 ? -7.503 -3.760 36.449 1.00 83.44 486 LYS A CA 1
ATOM 3777 C C . LYS A 1 486 ? -7.805 -5.177 36.945 1.00 83.44 486 LYS A C 1
ATOM 3779 O O . LYS A 1 486 ? -6.924 -6.030 36.888 1.00 83.44 486 LYS A O 1
ATOM 3784 N N . SER A 1 487 ? -9.039 -5.451 37.372 1.00 83.25 487 SER A N 1
ATOM 3785 C CA . SER A 1 487 ? -9.453 -6.795 37.800 1.00 83.25 487 SER A CA 1
ATOM 3786 C C . SER A 1 487 ? -9.309 -7.822 36.671 1.00 83.25 487 SER A C 1
ATOM 3788 O O . SER A 1 487 ? -8.764 -8.902 36.884 1.00 83.25 487 SER A O 1
ATOM 3790 N N . ARG A 1 488 ? -9.734 -7.480 35.448 1.00 83.75 488 ARG A N 1
ATOM 3791 C CA . ARG A 1 488 ? -9.609 -8.354 34.268 1.00 83.75 488 ARG A CA 1
ATOM 3792 C C . ARG A 1 488 ? -8.160 -8.633 33.904 1.00 83.75 488 ARG A C 1
ATOM 3794 O O . ARG A 1 488 ? -7.803 -9.770 33.611 1.00 83.75 488 ARG A O 1
ATOM 3801 N N . ILE A 1 489 ? -7.320 -7.605 33.945 1.00 83.44 489 ILE A N 1
ATOM 3802 C CA . ILE A 1 489 ? -5.879 -7.734 33.735 1.00 83.44 489 ILE A CA 1
ATOM 3803 C C . ILE A 1 489 ? -5.306 -8.711 34.773 1.00 83.44 489 ILE A C 1
ATOM 3805 O O . ILE A 1 489 ? -4.666 -9.689 34.396 1.00 83.44 489 ILE A O 1
ATOM 3809 N N . GLN A 1 490 ? -5.616 -8.530 36.059 1.00 83.62 490 GLN A N 1
ATOM 3810 C CA . GLN A 1 490 ? -5.146 -9.404 37.141 1.00 83.62 490 GLN A CA 1
ATOM 3811 C C . GLN A 1 490 ? -5.583 -10.866 36.981 1.00 83.62 490 GLN A C 1
ATOM 3813 O O . GLN A 1 490 ? -4.777 -11.770 37.219 1.00 83.62 490 GLN A O 1
ATOM 3818 N N . GLU A 1 491 ? -6.818 -11.107 36.529 1.00 83.50 491 GLU A N 1
ATOM 3819 C CA . GLU A 1 491 ? -7.324 -12.445 36.193 1.00 83.50 491 GLU A CA 1
ATOM 3820 C C . GLU A 1 491 ? -6.488 -13.122 35.091 1.00 83.50 491 GLU A C 1
ATOM 3822 O O . GLU A 1 491 ? -6.216 -14.321 35.173 1.00 83.50 491 GLU A O 1
ATOM 3827 N N . ILE A 1 492 ? -6.058 -12.362 34.077 1.00 80.50 492 ILE A N 1
ATOM 3828 C CA . ILE A 1 492 ? -5.353 -12.888 32.898 1.00 80.50 492 ILE A CA 1
ATOM 3829 C C . ILE A 1 492 ? -3.874 -13.182 33.192 1.00 80.50 492 ILE A C 1
ATOM 3831 O O . ILE A 1 492 ? -3.378 -14.244 32.820 1.00 80.50 492 ILE A O 1
ATOM 3835 N N . ILE A 1 493 ? -3.162 -12.269 33.860 1.00 82.75 493 ILE A N 1
ATOM 3836 C CA . ILE A 1 493 ? -1.694 -12.351 34.053 1.00 82.75 493 ILE A CA 1
ATOM 3837 C C . ILE A 1 493 ? -1.250 -12.755 35.463 1.00 82.75 493 ILE A C 1
ATOM 3839 O O . ILE A 1 493 ? -0.047 -12.806 35.735 1.00 82.75 493 ILE A O 1
ATOM 3843 N N . GLN A 1 494 ? -2.192 -13.115 36.341 1.00 80.50 494 GLN A N 1
ATOM 3844 C CA . GLN A 1 494 ? -1.928 -13.729 37.649 1.00 80.50 494 GLN A CA 1
ATOM 3845 C C . GLN A 1 494 ? -0.990 -12.895 38.544 1.00 80.50 494 GLN A C 1
ATOM 3847 O O . GLN A 1 494 ? -0.090 -13.431 39.191 1.00 80.50 494 GLN A O 1
ATOM 3852 N N . GLY A 1 495 ? -1.190 -11.573 38.577 1.00 73.88 495 GLY A N 1
ATOM 3853 C CA . GLY A 1 495 ? -0.437 -10.659 39.446 1.00 73.88 495 GLY A CA 1
ATOM 3854 C C . GLY A 1 495 ? 0.905 -10.173 38.888 1.00 73.88 495 GLY A C 1
ATOM 3855 O O . GLY A 1 495 ? 1.704 -9.614 39.636 1.00 73.88 495 GLY A O 1
ATOM 3856 N N . ARG A 1 496 ? 1.179 -10.388 37.594 1.00 81.44 496 ARG A N 1
ATOM 3857 C CA . ARG A 1 496 ? 2.321 -9.791 36.869 1.00 81.44 496 ARG A CA 1
ATOM 3858 C C . ARG A 1 496 ? 1.955 -8.450 36.212 1.00 81.44 496 ARG A C 1
ATOM 3860 O O . ARG A 1 496 ? 2.407 -8.147 35.108 1.00 81.44 496 ARG A O 1
ATOM 3867 N N . ASP A 1 497 ? 1.092 -7.682 36.866 1.00 87.50 497 ASP A N 1
ATOM 3868 C CA . ASP A 1 497 ? 0.638 -6.355 36.459 1.00 87.50 497 ASP A CA 1
ATOM 3869 C C . ASP A 1 497 ? 1.231 -5.248 37.338 1.00 87.50 497 ASP A C 1
ATOM 3871 O O . ASP A 1 497 ? 1.441 -5.421 38.538 1.00 87.50 497 ASP A O 1
ATOM 3875 N N . ALA A 1 498 ? 1.444 -4.080 36.741 1.00 91.38 498 ALA A N 1
ATOM 3876 C CA . ALA A 1 498 ? 1.736 -2.841 37.446 1.00 91.38 498 ALA A CA 1
ATOM 3877 C C . ALA A 1 498 ? 0.753 -1.760 36.991 1.00 91.38 498 ALA A C 1
ATOM 3879 O O . ALA A 1 498 ? 0.550 -1.568 35.794 1.00 91.38 498 ALA A O 1
ATOM 3880 N N . TYR A 1 499 ? 0.149 -1.050 37.946 1.00 92.31 499 TYR A N 1
ATOM 3881 C CA . TYR A 1 499 ? -0.664 0.135 37.677 1.00 92.31 499 TYR A CA 1
ATOM 3882 C C . TYR A 1 499 ? 0.064 1.376 38.182 1.00 92.31 499 TYR A C 1
ATOM 3884 O O . TYR A 1 499 ? 0.400 1.437 39.366 1.00 92.31 499 TYR A O 1
ATOM 3892 N N . VAL A 1 500 ? 0.280 2.349 37.301 1.00 94.44 500 VAL A N 1
ATOM 3893 C CA . VAL A 1 500 ? 0.972 3.603 37.618 1.00 94.44 500 VAL A CA 1
ATOM 3894 C C . VAL A 1 500 ? 0.110 4.809 37.259 1.00 94.44 500 VAL A C 1
ATOM 3896 O O . VAL A 1 500 ? -0.695 4.771 36.329 1.00 94.44 500 VAL A O 1
ATOM 3899 N N . THR A 1 501 ? 0.282 5.894 38.008 1.00 93.38 501 THR A N 1
ATOM 3900 C CA . THR A 1 501 ? -0.465 7.151 37.829 1.00 93.38 501 THR A CA 1
ATOM 3901 C C . THR A 1 501 ? 0.435 8.327 37.459 1.00 93.38 501 THR A C 1
ATOM 3903 O O . THR A 1 501 ? -0.056 9.444 37.308 1.00 93.38 501 THR A O 1
ATOM 3906 N N . ARG A 1 502 ? 1.742 8.086 37.303 1.00 94.31 502 ARG A N 1
ATOM 3907 C CA . ARG A 1 502 ? 2.749 9.090 36.957 1.00 94.31 502 ARG A CA 1
ATOM 3908 C C . ARG A 1 502 ? 3.657 8.587 35.843 1.00 94.31 502 ARG A C 1
ATOM 3910 O O . ARG A 1 502 ? 3.977 7.399 35.788 1.00 94.31 502 ARG A O 1
ATOM 3917 N N . TRP A 1 503 ? 4.095 9.493 34.977 1.00 92.75 503 TRP A N 1
ATOM 3918 C CA . TRP A 1 503 ? 4.977 9.174 33.857 1.00 92.75 503 TRP A CA 1
ATOM 3919 C C . TRP A 1 503 ? 6.374 8.757 34.312 1.00 92.75 503 TRP A C 1
ATOM 3921 O O . TRP A 1 503 ? 6.982 7.899 33.681 1.00 92.75 503 TRP A O 1
ATOM 3931 N N . GLU A 1 504 ? 6.862 9.288 35.435 1.00 92.94 504 GLU A N 1
ATOM 3932 C CA . GLU A 1 504 ? 8.148 8.858 35.994 1.00 92.94 504 GLU A CA 1
ATOM 3933 C C . GLU A 1 504 ? 8.108 7.377 36.401 1.00 92.94 504 GLU A C 1
ATOM 3935 O O . GLU A 1 504 ? 8.988 6.601 36.026 1.00 92.94 504 GLU A O 1
ATOM 3940 N N . ASP A 1 505 ? 7.030 6.968 37.077 1.00 94.44 505 ASP A N 1
ATOM 3941 C CA . ASP A 1 505 ? 6.805 5.575 37.466 1.00 94.44 505 ASP A CA 1
ATOM 3942 C C . ASP A 1 505 ? 6.615 4.687 36.227 1.00 94.44 505 ASP A C 1
ATOM 3944 O O . ASP A 1 505 ? 7.074 3.546 36.201 1.00 94.44 505 ASP A O 1
ATOM 3948 N N . TRP A 1 506 ? 5.955 5.193 35.178 1.00 93.31 506 TRP A N 1
ATOM 3949 C CA . TRP A 1 506 ? 5.823 4.479 33.906 1.00 93.31 506 TRP A CA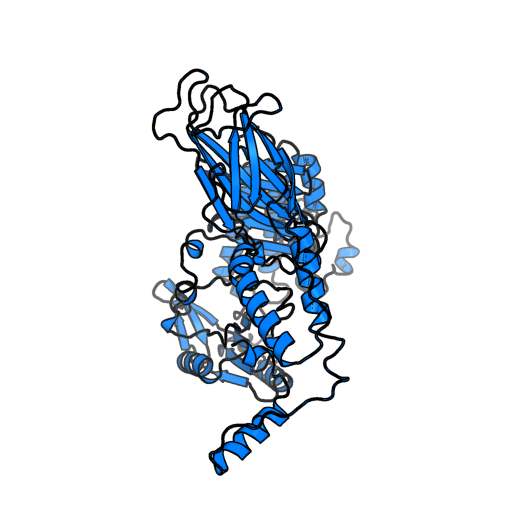 1
ATOM 3950 C C . TRP A 1 506 ? 7.190 4.144 33.309 1.00 93.31 506 TRP A C 1
ATOM 3952 O O . TRP A 1 506 ? 7.459 2.979 33.018 1.00 93.31 506 TRP A O 1
ATOM 3962 N N . ILE A 1 507 ? 8.060 5.146 33.169 1.00 90.81 507 ILE A N 1
ATOM 3963 C CA . ILE A 1 507 ? 9.410 4.990 32.614 1.00 90.81 507 ILE A CA 1
ATOM 3964 C C . ILE A 1 507 ? 10.216 3.986 33.448 1.00 90.81 507 ILE A C 1
ATOM 3966 O O . ILE A 1 507 ? 10.806 3.051 32.900 1.00 90.81 507 ILE A O 1
ATOM 3970 N N . GLU A 1 508 ? 10.181 4.122 34.775 1.00 91.88 508 GLU A N 1
ATOM 3971 C CA . GLU A 1 508 ? 10.868 3.208 35.688 1.00 91.88 508 GLU A CA 1
ATOM 3972 C C . GLU A 1 508 ? 10.382 1.758 35.516 1.00 91.88 508 GLU A C 1
ATOM 3974 O O . GLU A 1 508 ? 11.187 0.827 35.420 1.00 91.88 508 GLU A O 1
ATOM 3979 N N . ASN A 1 509 ? 9.067 1.547 35.413 1.00 92.00 509 ASN A N 1
ATOM 3980 C CA . ASN A 1 509 ? 8.496 0.212 35.249 1.00 92.00 509 ASN A CA 1
ATOM 3981 C C . ASN A 1 509 ? 8.784 -0.388 33.865 1.00 92.00 509 ASN A C 1
ATOM 3983 O O . ASN A 1 509 ? 9.034 -1.593 33.772 1.00 92.00 509 ASN A O 1
ATOM 3987 N N . VAL A 1 510 ? 8.811 0.416 32.797 1.00 89.06 510 VAL A N 1
ATOM 3988 C CA . VAL A 1 510 ? 9.243 -0.048 31.468 1.00 89.06 510 VAL A CA 1
ATOM 3989 C C . VAL A 1 510 ? 10.690 -0.536 31.514 1.00 89.06 510 VAL A C 1
ATOM 3991 O O . VAL A 1 510 ? 11.000 -1.606 30.981 1.00 89.06 510 VAL A O 1
ATOM 3994 N N . GLU A 1 511 ? 11.572 0.200 32.190 1.00 87.12 511 GLU A N 1
ATOM 3995 C CA . GLU A 1 511 ? 12.979 -0.171 32.317 1.00 87.12 511 GLU A CA 1
ATOM 3996 C C . GLU A 1 511 ? 13.189 -1.429 33.175 1.00 87.12 511 GLU A C 1
ATOM 3998 O O . GLU A 1 511 ? 13.928 -2.340 32.778 1.00 87.12 511 GLU A O 1
ATOM 4003 N N . GLN A 1 512 ? 12.535 -1.496 34.334 1.00 87.19 512 GLN A N 1
ATOM 4004 C CA . GLN A 1 512 ? 12.755 -2.558 35.315 1.00 87.19 512 GLN A CA 1
ATOM 4005 C C . GLN A 1 512 ? 12.001 -3.843 34.977 1.00 87.19 512 GLN A C 1
ATOM 4007 O O . GLN A 1 512 ? 12.575 -4.934 35.031 1.00 87.19 512 GLN A O 1
ATOM 4012 N N . GLN A 1 513 ? 10.715 -3.726 34.641 1.00 86.06 513 GLN A N 1
ATOM 4013 C CA . GLN A 1 513 ? 9.823 -4.876 34.489 1.00 86.06 513 GLN A CA 1
ATOM 4014 C C . GLN A 1 513 ? 9.748 -5.390 33.062 1.00 86.06 513 GLN A C 1
ATOM 4016 O O . GLN A 1 513 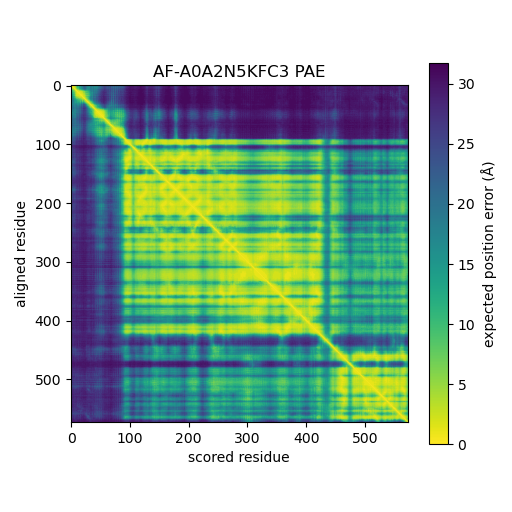? 9.385 -6.550 32.860 1.00 86.06 513 GLN A O 1
ATOM 4021 N N . LYS A 1 514 ? 10.116 -4.551 32.084 1.00 86.19 514 LYS A N 1
ATOM 4022 C CA . LYS A 1 514 ? 10.167 -4.924 30.671 1.00 86.19 514 LYS A CA 1
ATOM 4023 C C . LYS A 1 514 ? 8.852 -5.577 30.203 1.00 86.19 514 LYS A C 1
ATOM 4025 O O . LYS A 1 514 ? 8.853 -6.758 29.837 1.00 86.19 514 LYS A O 1
ATOM 4030 N N . PRO A 1 515 ? 7.725 -4.842 30.277 1.00 87.38 515 PRO A N 1
ATOM 4031 C CA . PRO A 1 515 ? 6.397 -5.415 30.105 1.00 87.38 515 PRO A CA 1
ATOM 4032 C C . PRO A 1 515 ? 6.218 -6.030 28.718 1.00 87.38 515 PRO A C 1
ATOM 4034 O O . PRO A 1 515 ? 6.755 -5.512 27.745 1.00 87.38 515 PRO A O 1
ATOM 4037 N N . SER A 1 516 ? 5.419 -7.090 28.601 1.00 84.94 516 SER A N 1
ATOM 4038 C CA . SER A 1 516 ? 5.005 -7.616 27.286 1.00 84.94 516 SER A CA 1
ATOM 4039 C C . SER A 1 516 ? 3.841 -6.830 26.662 1.00 84.94 516 SER A C 1
ATOM 4041 O O . SER A 1 516 ? 3.666 -6.842 25.442 1.00 84.94 516 SER A O 1
ATOM 4043 N N . LEU A 1 517 ? 3.059 -6.137 27.497 1.00 86.19 517 LEU A N 1
ATOM 4044 C CA . LEU A 1 517 ? 1.912 -5.326 27.106 1.00 86.19 517 LEU A CA 1
ATOM 4045 C C . LEU A 1 517 ? 1.895 -4.018 27.906 1.00 86.19 517 LEU A C 1
ATOM 4047 O O . LEU A 1 517 ? 2.015 -4.011 29.128 1.00 86.19 517 LEU A O 1
ATOM 4051 N N . LEU A 1 518 ? 1.754 -2.907 27.197 1.00 88.69 518 LEU A N 1
ATOM 4052 C CA . LEU A 1 518 ? 1.580 -1.567 27.739 1.00 88.69 518 LEU A CA 1
ATOM 4053 C C . LEU A 1 518 ? 0.145 -1.140 27.449 1.00 88.69 518 LEU A C 1
ATOM 4055 O O . LEU A 1 518 ? -0.264 -1.119 26.291 1.00 88.69 518 LEU A O 1
ATOM 4059 N N . VAL A 1 519 ? -0.626 -0.816 28.480 1.00 88.25 519 VAL A N 1
ATOM 4060 C CA . VAL A 1 519 ? -2.004 -0.336 28.344 1.00 88.25 519 VAL A CA 1
ATOM 4061 C C . VAL A 1 519 ? -2.064 1.085 28.876 1.00 88.25 519 VAL A C 1
ATOM 4063 O O . VAL A 1 519 ? -1.712 1.344 30.023 1.00 88.25 519 VAL A O 1
ATOM 4066 N N . LEU A 1 520 ? -2.501 2.015 28.042 1.00 86.94 520 LEU A N 1
ATOM 4067 C CA . LEU A 1 520 ? -2.559 3.424 28.379 1.00 86.94 520 LEU A CA 1
ATOM 4068 C C . LEU A 1 520 ? -3.944 3.964 28.034 1.00 86.94 520 LEU A C 1
ATOM 4070 O O . LEU A 1 520 ? -4.363 3.902 26.878 1.00 86.94 520 LEU A O 1
ATOM 4074 N N . LEU A 1 521 ? -4.622 4.516 29.039 1.00 84.38 521 LEU A N 1
ATOM 4075 C CA . LEU A 1 521 ? -5.891 5.232 28.917 1.00 84.38 521 LEU A CA 1
ATOM 4076 C C . LEU A 1 521 ? -5.698 6.725 29.238 1.00 84.38 521 LEU A C 1
ATOM 4078 O O . LEU A 1 521 ? -6.136 7.177 30.302 1.00 84.38 521 LEU A O 1
ATOM 4082 N N . PRO A 1 522 ? -4.971 7.503 28.413 1.00 83.06 522 PRO A N 1
ATOM 4083 C CA . PRO A 1 522 ? -4.635 8.868 28.765 1.00 83.06 522 PRO A CA 1
ATOM 4084 C C . PRO A 1 522 ? -5.755 9.830 28.367 1.00 83.06 522 PRO A C 1
ATOM 4086 O O . PRO A 1 522 ? -6.453 9.639 27.365 1.00 83.06 522 PRO A O 1
ATOM 4089 N N . HIS A 1 523 ? -5.852 10.934 29.098 1.00 83.06 523 HIS A N 1
ATOM 4090 C CA . HIS A 1 523 ? -6.580 12.100 28.620 1.00 83.06 523 HIS A CA 1
ATOM 4091 C C . HIS A 1 523 ? -5.667 12.922 27.714 1.00 83.06 523 HIS A C 1
ATOM 4093 O O . HIS A 1 523 ? -4.505 13.147 28.043 1.00 83.06 523 HIS A O 1
ATOM 4099 N N . THR A 1 524 ? -6.173 13.336 26.555 1.00 77.31 524 THR A N 1
ATOM 4100 C CA . THR A 1 524 ? -5.413 14.155 25.605 1.00 77.31 524 THR A CA 1
ATOM 4101 C C . THR A 1 524 ? -5.910 15.588 25.682 1.00 77.31 524 THR A C 1
ATOM 4103 O O . THR A 1 524 ? -7.113 15.819 25.617 1.00 77.31 524 THR A O 1
ATOM 4106 N N . GLU A 1 525 ? -4.990 16.539 25.791 1.00 75.25 525 GLU A N 1
ATOM 4107 C CA . GLU A 1 525 ? -5.297 17.970 25.787 1.00 75.25 525 GLU A CA 1
ATOM 4108 C C . GLU A 1 525 ? -4.268 18.719 24.925 1.00 75.25 525 GLU A C 1
ATOM 4110 O O . GLU A 1 525 ? -3.234 18.170 24.531 1.00 75.25 525 GLU A O 1
ATOM 4115 N N . THR A 1 526 ? -4.563 19.974 24.603 1.00 75.00 526 THR A N 1
ATOM 4116 C CA . THR A 1 526 ? -3.589 20.899 24.022 1.00 75.00 526 THR A CA 1
ATOM 4117 C C . THR A 1 526 ? -3.044 21.782 25.142 1.00 75.00 526 THR A C 1
ATOM 4119 O O . THR A 1 526 ? -3.819 22.416 25.855 1.00 75.00 526 THR A O 1
ATOM 4122 N N . SER A 1 527 ? -1.724 21.820 25.317 1.00 76.69 527 SER A N 1
ATOM 4123 C CA . SER A 1 527 ? -1.064 22.679 26.300 1.00 76.69 527 SER A CA 1
ATOM 4124 C C . SER A 1 527 ? -1.302 24.164 25.998 1.00 76.69 527 SER A C 1
ATOM 4126 O O . SER A 1 527 ? -1.675 24.545 24.885 1.00 76.69 527 SER A O 1
ATOM 4128 N N . MET A 1 528 ? -1.019 25.042 26.968 1.00 73.88 528 MET A N 1
ATOM 4129 C CA . MET A 1 528 ? -1.085 26.500 26.757 1.00 73.88 528 MET A CA 1
ATOM 4130 C C . MET A 1 528 ? -0.162 26.987 25.626 1.00 73.88 528 MET A C 1
ATOM 4132 O O . MET A 1 528 ? -0.406 28.038 25.037 1.00 73.88 528 MET A O 1
ATOM 4136 N N . GLU A 1 529 ? 0.885 26.223 25.317 1.00 74.50 529 GLU A N 1
ATOM 4137 C CA . GLU A 1 529 ? 1.872 26.511 24.273 1.00 74.50 529 GLU A CA 1
ATOM 4138 C C . GLU A 1 529 ? 1.467 25.930 22.904 1.00 74.50 529 GLU A C 1
ATOM 4140 O O . GLU A 1 529 ? 2.167 26.122 21.911 1.00 74.50 529 GLU A O 1
ATOM 4145 N N . GLY A 1 530 ? 0.316 25.253 22.827 1.00 73.19 530 GLY A N 1
ATOM 4146 C CA . GLY A 1 530 ? -0.229 24.684 21.595 1.00 73.19 530 GLY A CA 1
ATOM 4147 C C . GLY A 1 530 ? 0.292 23.286 21.251 1.00 73.19 530 GLY A C 1
ATOM 4148 O O . GLY A 1 530 ? 0.007 22.790 20.160 1.00 73.19 530 GLY A O 1
ATOM 4149 N N . SER A 1 531 ? 1.048 22.641 22.144 1.00 71.56 531 SER A N 1
ATOM 4150 C CA . SER A 1 531 ? 1.522 21.266 21.954 1.00 71.56 531 SER A CA 1
ATOM 4151 C C . SER A 1 531 ? 0.489 20.239 22.423 1.00 71.56 531 SER A C 1
ATOM 4153 O O . SER A 1 531 ? -0.344 20.521 23.281 1.00 71.56 531 SER A O 1
ATOM 4155 N N . ARG A 1 532 ? 0.509 19.030 21.848 1.00 71.44 532 ARG A N 1
ATOM 4156 C CA . ARG A 1 532 ? -0.371 17.937 22.291 1.00 71.44 532 ARG A CA 1
ATOM 4157 C C . ARG A 1 532 ? 0.243 17.242 23.500 1.00 71.44 532 ARG A C 1
ATOM 4159 O O . ARG A 1 532 ? 1.380 16.785 23.422 1.00 71.44 532 ARG A O 1
ATOM 4166 N N . ILE A 1 533 ? -0.534 17.110 24.570 1.00 80.88 533 ILE A N 1
ATOM 4167 C CA . ILE A 1 533 ? -0.111 16.489 25.828 1.00 80.88 533 ILE A CA 1
ATOM 4168 C C . ILE A 1 533 ? -0.989 15.285 26.175 1.00 80.88 533 ILE A C 1
ATOM 4170 O O . ILE A 1 533 ? -2.188 15.272 25.882 1.00 80.88 533 ILE A O 1
ATOM 4174 N N . LEU A 1 534 ? -0.388 14.274 26.806 1.00 84.19 534 LEU A N 1
ATOM 4175 C CA . LEU A 1 534 ? -1.082 13.118 27.377 1.00 84.19 534 LEU A CA 1
ATOM 4176 C C . LEU A 1 534 ? -1.032 13.174 28.902 1.00 84.19 534 LEU A C 1
ATOM 4178 O O . LEU A 1 534 ? 0.033 13.373 29.482 1.00 84.19 534 LEU A O 1
ATOM 4182 N N . LYS A 1 535 ? -2.175 12.936 29.544 1.00 87.69 535 LYS A N 1
ATOM 4183 C CA . LYS A 1 535 ? -2.346 12.979 30.997 1.00 87.69 535 LYS A CA 1
ATOM 4184 C C . LYS A 1 535 ? -2.749 11.621 31.565 1.00 87.69 535 LYS A C 1
ATOM 4186 O O . LYS A 1 535 ? -3.672 10.993 31.045 1.00 87.69 535 LYS A O 1
ATOM 4191 N N . ILE A 1 536 ? -2.109 11.203 32.657 1.00 88.81 536 ILE A N 1
ATOM 4192 C CA . ILE A 1 536 ? -2.483 10.034 33.477 1.00 88.81 536 ILE A CA 1
ATOM 4193 C C . ILE A 1 536 ? -2.631 10.425 34.954 1.00 88.81 536 ILE A C 1
ATOM 4195 O O . ILE A 1 536 ? -2.151 11.477 35.370 1.00 88.81 536 ILE A O 1
ATOM 4199 N N . GLY A 1 537 ? -3.331 9.606 35.745 1.00 87.69 537 GLY A N 1
ATOM 4200 C CA . GLY A 1 537 ? -3.607 9.891 37.153 1.00 87.69 537 GLY A CA 1
ATOM 4201 C C . GLY A 1 537 ? -4.344 11.219 37.361 1.00 87.69 537 GLY A C 1
ATOM 4202 O O . GLY A 1 537 ? -5.278 11.547 36.624 1.00 87.69 537 GLY A O 1
ATOM 4203 N N . GLU A 1 538 ? -3.896 11.986 38.359 1.00 85.00 538 GLU A N 1
ATOM 4204 C CA . GLU A 1 538 ? -4.350 13.350 38.678 1.00 85.00 538 GLU A CA 1
ATOM 4205 C C . GLU A 1 538 ? -3.676 14.389 37.759 1.00 85.00 538 GLU A C 1
ATOM 4207 O O . GLU A 1 538 ? -2.959 15.273 38.220 1.00 85.00 538 GLU A O 1
ATOM 4212 N N . ASP A 1 539 ? -3.878 14.253 36.445 1.00 77.94 539 ASP A N 1
ATOM 4213 C CA . ASP A 1 539 ? -3.374 15.172 35.411 1.00 77.94 539 ASP A CA 1
ATOM 4214 C C . ASP A 1 539 ? -1.834 15.266 35.294 1.00 77.94 539 ASP A C 1
ATOM 4216 O O . ASP A 1 539 ? -1.295 16.293 34.884 1.00 77.94 539 ASP A O 1
ATOM 4220 N N . ASN A 1 540 ? -1.102 14.186 35.590 1.00 88.75 540 ASN A N 1
ATOM 4221 C CA . ASN A 1 540 ? 0.337 14.124 35.325 1.00 88.75 540 ASN A CA 1
ATOM 4222 C C . ASN A 1 540 ? 0.583 14.059 33.809 1.00 88.75 540 ASN A C 1
ATOM 4224 O O . ASN A 1 540 ? 0.144 13.117 33.145 1.00 88.75 540 ASN A O 1
ATOM 4228 N N . GLU A 1 541 ? 1.245 15.080 33.264 1.00 89.88 541 GLU A N 1
ATOM 4229 C CA . GLU A 1 541 ? 1.308 15.339 31.825 1.00 89.88 541 GLU A CA 1
ATOM 4230 C C . GLU A 1 541 ? 2.676 15.046 31.205 1.00 89.88 541 GLU A C 1
ATOM 4232 O O . GLU A 1 541 ? 3.718 15.224 31.832 1.00 89.88 541 GLU A O 1
ATOM 4237 N N . VAL A 1 542 ? 2.658 14.625 29.943 1.00 85.94 542 VAL A N 1
ATOM 4238 C CA . VAL A 1 542 ? 3.841 14.528 29.087 1.00 85.94 542 VAL A CA 1
ATOM 4239 C C . VAL A 1 542 ? 3.511 15.087 27.708 1.00 85.94 542 VAL A C 1
ATOM 4241 O O . VAL A 1 542 ? 2.408 14.882 27.192 1.00 85.94 542 VAL A O 1
ATOM 4244 N N . ASP A 1 543 ? 4.465 15.779 27.094 1.00 81.31 543 ASP A N 1
ATOM 4245 C CA . ASP A 1 543 ? 4.339 16.203 25.703 1.00 81.31 543 ASP A CA 1
ATOM 4246 C C . ASP A 1 543 ? 4.488 14.994 24.771 1.00 81.31 543 ASP A C 1
ATOM 4248 O O . ASP A 1 543 ? 5.422 14.199 24.899 1.00 81.31 543 ASP A O 1
ATOM 4252 N N . VAL A 1 544 ? 3.584 14.850 23.800 1.00 73.06 544 VAL A N 1
ATOM 4253 C CA . VAL A 1 544 ? 3.639 13.757 22.815 1.00 73.06 544 VAL A CA 1
ATOM 4254 C C . VAL A 1 544 ? 4.967 13.759 22.050 1.00 73.06 544 VAL A C 1
ATOM 4256 O O . VAL A 1 544 ? 5.452 12.692 21.670 1.00 73.06 544 VAL A O 1
ATOM 4259 N N . ALA A 1 545 ? 5.589 14.926 21.856 1.00 68.12 545 ALA A N 1
ATOM 4260 C CA . ALA A 1 545 ? 6.898 15.037 21.221 1.00 68.12 545 ALA A CA 1
ATOM 4261 C C . ALA A 1 545 ? 8.016 14.327 22.008 1.00 68.12 545 ALA A C 1
ATOM 4263 O O . ALA A 1 545 ? 8.999 13.904 21.404 1.00 68.12 545 ALA A O 1
ATOM 4264 N N . MET A 1 546 ? 7.863 14.162 23.326 1.00 71.62 546 MET A N 1
ATOM 4265 C CA . MET A 1 546 ? 8.846 13.508 24.197 1.00 71.62 546 MET A CA 1
ATOM 4266 C C . MET A 1 546 ? 8.728 11.979 24.193 1.00 71.62 546 MET A C 1
ATOM 4268 O O . MET A 1 546 ? 9.714 11.284 24.414 1.00 71.62 546 MET A O 1
ATOM 4272 N N . ILE A 1 547 ? 7.552 11.428 23.876 1.00 70.50 547 ILE A N 1
ATOM 4273 C CA . ILE A 1 547 ? 7.314 9.971 23.876 1.00 70.50 547 ILE A CA 1
ATOM 4274 C C . ILE A 1 547 ? 8.147 9.254 22.800 1.00 70.50 547 ILE A C 1
ATOM 4276 O O . ILE A 1 547 ? 8.513 8.091 22.959 1.00 70.50 547 ILE A O 1
ATOM 4280 N N . GLY A 1 548 ? 8.451 9.946 21.698 1.00 58.34 548 GLY A N 1
ATOM 4281 C CA . GLY A 1 548 ? 9.264 9.419 20.600 1.00 58.34 548 GLY A CA 1
ATOM 4282 C C . GLY A 1 548 ? 10.776 9.449 20.844 1.00 58.34 548 GLY A C 1
ATOM 4283 O O . GLY A 1 548 ? 11.519 9.011 19.964 1.00 58.34 548 GLY A O 1
ATOM 4284 N N . ASP A 1 549 ? 11.225 9.977 21.986 1.00 64.69 549 ASP A N 1
ATOM 4285 C CA . ASP A 1 549 ? 12.636 10.089 22.346 1.00 64.69 549 ASP A CA 1
ATOM 4286 C C . ASP A 1 549 ? 13.161 8.746 22.905 1.00 64.69 549 ASP A C 1
ATOM 4288 O O . ASP A 1 549 ? 12.695 8.292 23.959 1.00 64.69 549 ASP A O 1
ATOM 4292 N N . PRO A 1 550 ? 14.113 8.077 22.224 1.00 62.38 550 PRO A N 1
ATOM 4293 C CA . PRO A 1 550 ? 14.652 6.787 22.663 1.00 62.38 550 PRO A CA 1
ATOM 4294 C C . PRO A 1 550 ? 15.338 6.853 24.037 1.00 62.38 550 PRO A C 1
ATOM 4296 O O . PRO A 1 550 ? 15.363 5.842 24.752 1.00 62.38 550 PRO A O 1
ATOM 4299 N N . ASP A 1 551 ? 15.840 8.027 24.432 1.00 66.38 551 ASP A N 1
ATOM 4300 C CA . ASP A 1 551 ? 16.528 8.229 25.709 1.00 66.38 551 ASP A CA 1
ATOM 4301 C C . ASP A 1 551 ? 15.550 8.333 26.892 1.00 66.38 551 ASP A C 1
ATOM 4303 O O . ASP A 1 551 ? 15.957 8.205 28.045 1.00 66.38 551 ASP A O 1
ATOM 4307 N N . GLN A 1 552 ? 14.251 8.518 26.629 1.00 67.44 552 GLN A N 1
ATOM 4308 C CA . GLN A 1 552 ? 13.232 8.683 27.672 1.00 67.44 552 GLN A CA 1
ATOM 4309 C C . GLN A 1 552 ? 12.498 7.385 28.033 1.00 67.44 552 GLN A C 1
ATOM 4311 O O . GLN A 1 552 ? 11.663 7.375 28.931 1.00 67.44 552 GLN A O 1
ATOM 4316 N N . HIS A 1 553 ? 12.831 6.269 27.371 1.00 75.81 553 HIS A N 1
ATOM 4317 C CA . HIS A 1 553 ? 12.425 4.905 27.746 1.00 75.81 553 HIS A CA 1
ATOM 4318 C C . HIS A 1 553 ? 10.911 4.688 27.980 1.00 75.81 553 HIS A C 1
ATOM 4320 O O . HIS A 1 553 ? 10.522 3.777 28.710 1.00 75.81 553 HIS A O 1
ATOM 4326 N N . PHE A 1 554 ? 10.035 5.450 27.312 1.00 79.62 554 PHE A N 1
ATOM 4327 C CA . PHE A 1 554 ? 8.575 5.256 27.385 1.00 79.62 554 PHE A CA 1
ATOM 4328 C C . PHE A 1 554 ? 8.105 3.897 26.846 1.00 79.62 554 PHE A C 1
ATOM 4330 O O . PHE A 1 554 ? 7.045 3.405 27.237 1.00 79.62 554 PHE A O 1
ATOM 4337 N N . VAL A 1 555 ? 8.882 3.296 25.942 1.00 79.12 555 VAL A N 1
ATOM 4338 C CA . VAL A 1 555 ? 8.697 1.948 25.393 1.00 79.12 555 VAL A CA 1
ATOM 4339 C C . VAL A 1 555 ? 10.081 1.329 25.211 1.00 79.12 555 VAL A C 1
ATOM 4341 O O . VAL A 1 555 ? 11.021 2.018 24.817 1.00 79.12 555 VAL A O 1
ATOM 4344 N N . ARG A 1 556 ? 10.228 0.027 25.476 1.00 74.44 556 ARG A N 1
ATOM 4345 C CA . ARG A 1 556 ? 11.512 -0.673 25.341 1.00 74.44 556 ARG A CA 1
ATOM 4346 C C . ARG A 1 556 ? 11.316 -2.110 24.881 1.00 74.44 556 ARG A C 1
ATOM 4348 O O . ARG A 1 556 ? 10.385 -2.772 25.330 1.00 74.44 556 ARG A O 1
ATOM 4355 N N . ASP A 1 557 ? 12.199 -2.602 24.016 1.00 69.69 557 ASP A N 1
ATOM 4356 C CA . ASP A 1 557 ? 12.217 -4.007 23.617 1.00 69.69 557 ASP A CA 1
ATOM 4357 C C . ASP A 1 557 ? 13.011 -4.887 24.603 1.00 69.69 557 ASP A C 1
ATOM 4359 O O . ASP A 1 557 ? 13.857 -4.431 25.379 1.00 69.69 557 ASP A O 1
ATOM 4363 N N . VAL A 1 558 ? 12.744 -6.193 24.560 1.00 64.81 558 VAL A N 1
ATOM 4364 C CA . VAL A 1 558 ? 13.421 -7.204 25.378 1.00 64.81 558 VAL A CA 1
ATOM 4365 C C . VAL A 1 558 ? 13.967 -8.294 24.478 1.00 64.81 558 VAL A C 1
ATOM 4367 O O . VAL A 1 558 ? 13.212 -9.128 23.982 1.00 64.81 558 VAL A O 1
ATOM 4370 N N . ASN A 1 559 ? 15.286 -8.339 24.283 1.00 63.88 559 ASN A N 1
ATOM 4371 C CA . ASN A 1 559 ? 15.919 -9.307 23.380 1.00 63.88 559 ASN A CA 1
ATOM 4372 C C . ASN A 1 559 ? 15.271 -9.301 21.975 1.00 63.88 559 ASN A C 1
ATOM 4374 O O . ASN A 1 559 ? 14.961 -10.371 21.443 1.00 63.88 559 ASN A O 1
ATOM 4378 N N . ASN A 1 560 ? 15.024 -8.119 21.393 1.00 60.00 560 ASN A N 1
ATOM 4379 C CA . ASN A 1 560 ? 14.312 -7.925 20.123 1.00 60.00 560 ASN A CA 1
ATOM 4380 C C . ASN A 1 560 ? 12.827 -8.342 20.136 1.00 60.00 560 ASN A C 1
ATOM 4382 O O . ASN A 1 560 ? 12.243 -8.602 19.079 1.00 60.00 560 ASN A O 1
ATOM 4386 N N . LYS A 1 561 ? 12.193 -8.419 21.313 1.00 64.62 561 LYS A N 1
ATOM 4387 C CA . LYS A 1 561 ? 10.734 -8.536 21.452 1.00 64.62 561 LYS A CA 1
ATOM 4388 C C . LYS A 1 561 ? 10.155 -7.193 21.882 1.00 64.62 561 LYS A C 1
ATOM 4390 O O . LYS A 1 561 ? 10.386 -6.760 23.006 1.00 64.62 561 LYS A O 1
ATOM 4395 N N . TRP A 1 562 ? 9.409 -6.557 20.987 1.00 72.69 562 TRP A N 1
ATOM 4396 C CA . TRP A 1 562 ? 8.699 -5.314 21.277 1.00 72.69 562 TRP A CA 1
ATOM 4397 C C . TRP A 1 562 ? 7.409 -5.592 22.058 1.00 72.69 562 TRP A C 1
ATOM 4399 O O . TRP A 1 562 ? 6.719 -6.563 21.722 1.00 72.69 562 TRP A O 1
ATOM 4409 N N . PRO A 1 563 ? 7.068 -4.768 23.064 1.00 77.81 563 PRO A N 1
ATOM 4410 C CA . PRO A 1 563 ? 5.786 -4.863 23.740 1.00 77.81 563 PRO A CA 1
ATOM 4411 C C . PRO A 1 563 ? 4.644 -4.518 22.789 1.00 77.81 563 PRO A C 1
ATOM 4413 O O . PRO A 1 563 ? 4.794 -3.720 21.861 1.00 77.81 563 PRO A O 1
ATOM 4416 N N . ILE A 1 564 ? 3.474 -5.085 23.057 1.00 79.69 564 ILE A N 1
ATOM 4417 C CA . ILE A 1 564 ? 2.229 -4.601 22.462 1.00 79.69 564 ILE A CA 1
ATOM 4418 C C . ILE A 1 564 ? 1.831 -3.329 23.211 1.00 79.69 564 ILE A C 1
ATOM 4420 O O . ILE A 1 564 ? 1.850 -3.317 24.437 1.00 79.69 564 ILE A O 1
ATOM 4424 N N . VAL A 1 565 ? 1.463 -2.267 22.495 1.00 80.56 565 VAL A N 1
ATOM 4425 C CA . VAL A 1 565 ? 0.981 -1.019 23.102 1.00 80.56 565 VAL A CA 1
ATOM 4426 C C . VAL A 1 565 ? -0.482 -0.818 22.737 1.00 80.56 565 VAL A C 1
ATOM 4428 O O . VAL A 1 565 ? -0.822 -0.700 21.561 1.00 80.56 565 VAL A O 1
ATOM 4431 N N . LEU A 1 566 ? -1.344 -0.774 23.747 1.00 78.44 566 LEU A N 1
ATOM 4432 C CA . LEU A 1 566 ? -2.742 -0.383 23.634 1.00 78.44 566 LEU A CA 1
ATOM 4433 C C . LEU A 1 566 ? -2.876 1.048 24.149 1.00 78.44 566 LEU A C 1
ATOM 4435 O O . LEU A 1 566 ? -2.915 1.277 25.354 1.00 78.44 566 LEU A O 1
ATOM 4439 N N . LEU A 1 567 ? -2.923 2.004 23.224 1.00 77.06 567 LEU A N 1
ATOM 4440 C CA . LEU A 1 567 ? -3.190 3.410 23.509 1.00 77.06 567 LEU A CA 1
ATOM 4441 C C . LEU A 1 567 ? -4.659 3.697 23.200 1.00 77.06 567 LEU A C 1
ATOM 4443 O O . LEU A 1 567 ? -5.054 3.718 22.036 1.00 77.06 567 LEU A O 1
ATOM 4447 N N . ILE A 1 568 ? -5.457 3.904 24.238 1.00 70.56 568 ILE A N 1
ATOM 4448 C CA . ILE A 1 568 ? -6.902 4.101 24.141 1.00 70.56 568 ILE A CA 1
ATOM 4449 C C . ILE A 1 568 ? -7.202 5.485 24.723 1.00 70.56 568 ILE A C 1
ATOM 4451 O O . ILE A 1 568 ? -7.134 5.687 25.926 1.00 70.56 568 ILE A O 1
ATOM 4455 N N . GLY A 1 569 ? -7.504 6.474 23.887 1.00 63.12 569 GLY A N 1
ATOM 4456 C CA . GLY A 1 569 ? -7.914 7.793 24.377 1.00 63.12 569 GLY A CA 1
ATOM 4457 C C . GLY A 1 569 ? -9.263 7.752 25.109 1.00 63.12 569 GLY A C 1
ATOM 4458 O O . GLY A 1 569 ? -10.075 6.850 24.888 1.00 63.12 569 GLY A O 1
ATOM 4459 N N . CYS A 1 570 ? -9.547 8.770 25.926 1.00 55.44 570 CYS A N 1
ATOM 4460 C CA . CYS A 1 570 ? -10.803 8.906 26.685 1.00 55.44 570 CYS A CA 1
ATOM 4461 C C . CYS A 1 570 ? -12.106 8.874 25.848 1.00 55.44 570 CYS A C 1
ATOM 4463 O O . CYS A 1 570 ? -13.180 8.862 26.430 1.00 55.44 570 CYS A O 1
ATOM 4465 N N . GLN A 1 571 ? -12.039 8.867 24.511 1.00 49.41 571 GLN A N 1
ATOM 4466 C CA . GLN A 1 571 ? -13.199 8.850 23.598 1.00 49.41 571 GLN A CA 1
ATOM 4467 C C . GLN A 1 571 ? -13.172 7.690 22.591 1.00 49.41 571 GLN A C 1
ATOM 4469 O O . GLN A 1 571 ? -13.934 7.678 21.628 1.00 49.41 571 GLN A O 1
ATOM 4474 N N . THR A 1 572 ? -12.268 6.724 22.781 1.00 39.69 572 THR A N 1
ATOM 4475 C CA . THR A 1 572 ? -12.242 5.475 21.994 1.00 39.69 572 THR A CA 1
ATOM 4476 C C . THR A 1 572 ? -13.130 4.369 22.578 1.00 39.69 572 THR A C 1
ATOM 4478 O O . THR A 1 572 ? -13.208 3.302 21.971 1.00 39.69 572 THR A O 1
ATOM 4481 N N . GLY A 1 573 ? -13.761 4.612 23.734 1.00 33.59 573 GLY A N 1
ATOM 4482 C CA . GLY A 1 573 ? -14.663 3.692 24.436 1.00 33.59 573 GLY A CA 1
ATOM 4483 C C . GLY A 1 573 ? -16.128 4.044 24.250 1.00 33.59 573 GLY A C 1
ATOM 4484 O O . GLY A 1 573 ? -16.428 5.259 24.236 1.00 33.59 573 GLY A O 1
#

pLDDT: mean 74.14, std 19.37, range [25.12, 96.62]

Mean predicted aligned error: 15.32 Å

Radius of gyration: 30.43 Å; Cα contacts (8 Å, |Δi|>4): 978; chains: 1; bounding box: 79×74×77 Å

Sequence (573 aa):
LLIQKLARDRGLDRGMVEANREINAAAPLLFADRRLIVNSHVSKMARDLERLFARIGEGFPPIGPFERETEAATQIAELGGYIAPKLDTITDVRWLQARVVEPGNEGTTPVPLGAFRAGVAQTVETRVGPSEDAWISGGTRFPDEELQESDEPHLLTVVFTELRPGVEAQVAEILLPAIGASTVCQFLIRPDLDQTQFEARFSVLYANRVLQTALLRGPVSSPSQPFEEGSTIEFVVEAVVRARMDDLDSRRPFDAAVIVNHNSEYVPLITTIANDLVSINPPAKLEAGVRKIRNLLTQIADDPEKYAGENNEYTAELLFRLAVAGKELGRGLSDMNGNWPVLQNKLSEATLIQVVSVTAEAYLPLEFVYDGVIKYNSKRCMHYSTALIDGKCSHECKNMAPNLRPPCPLHFWGMSKIIEQVRHDPQVVKLKPSDFALHTAKVVVEPTARRTHLGDLDSVLFAASNKVDMVEEDTCYDSYGISELKSRIQEIIQGRDAYVTRWEDWIENVEQQKPSLLVLLPHTETSMEGSRILKIGEDNEVDVAMIGDPDQHFVRDVNNKWPIVLLIGCQTG